Protein AF-0000000080190073 (afdb_homodimer)

pLDDT: mean 94.78, std 8.65, range [44.84, 98.94]

InterPro domains:
  IPR000489 Pterin-binding domain [PF00809] (20-252)
  IPR000489 Pterin-binding domain [PS50972] (17-262)
  IPR006390 Dihydropteroate synthase domain [TIGR01496] (19-261)
  IPR011005 Dihydropteroate synthase-like superfamily [G3DSA:3.20.20.20] (8-275)
  IPR011005 Dihydropteroate synthase-like superfamily [SSF51717] (8-265)
  IPR045031 Dihydropteroate synthase-like [PTHR20941] (15-268)

Organism: NCBI:txid355548

Sequence (742 aa):
MRTVDAAGLPIGDGHPPRIMGVLNVSEESPYDPSVYDDPDEAAAYVEEELIGQGADIVDVGLESANKDFDVLTADQELDRLETAIETIERVEGDAVFSIETRYSEVADEALSRGFDMVNDVCGFADPEMPEVCEAHDVAVAKMASPPDLERPGAVEDVDDIYDALSLNGFTDKTIVDPAFGGWSEAKTLEDDRETFDRLREFRGYGYPILVSINRKNFLREVAGRDTEGALPVSLAATSMAVERGAHVIRTHDVAETRDAALIGHEFTRQRASTDHAEELDVTTVREAQRHVDDVDGDSAAAASGVARAFEVEGLDDDDRAALADAGLAVTGTDAVVVAGTAAELRAAGRSLSDENGVLGALAATLREAGNMRTVDAAGLPIGDGHPPRIMGVLNVSEESPYDPSVYDDPDEAAAYVEEELIGQGADIVDVGLESANKDFDVLTADQELDRLETAIETIERVEGDAVFSIETRYSEVADEALSRGFDMVNDVCGFADPEMPEVCEAHDVAVAKMASPPDLERPGAVEDVDDIYDALSLNGFTDKTIVDPAFGGWSEAKTLEDDRETFDRLREFRGYGYPILVSINRKNFLREVAGRDTEGALPVSLAATSMAVERGAHVIRTHDVAETRDAALIGHEFTRQRASTDHAEELDVTTVREAQRHVDDVDGDSAAAASGVARAFEVEGLDDDDRAALADAGLAVTGTDAVVVAGTAAELRAAGRSLSDENGVLGALAATLREAGN

Radius of gyration: 27.64 Å; Cα contacts (8 Å, |Δi|>4): 1779; chains: 2; bounding box: 67×77×56 Å

Foldseek 3Di:
DAWFQQPNDTFFPPDFFAEEEEAEEEPPCPPDVRYHPALVVNLVCCQVQAVVLHHQEYEYEDDDPDPPDADDDLVRSLVSLVSVLSNQVPHPDDHQYEYEDQDLVNVLVNLVRHHREYEHQAFCLVVCNLVSCVVSVHAYEGEQHPNDSRQGLPDQALVSLLVSNCVNHDDSRYEYESRAAPSDPVHDLVSNVVCLVCVLLSCLLVHAYEYEDQQGPSQCVVVPHHSVPSRVSRLVSLLVSLLSGHRYYYYNNGNSSSVSSVNSVVPRDDWDDDPVDTDGDAAFLSSLLSNCVSVVHDSLCSQQSYKDKDWAADDDPVLQVLLVVLPWDWDDDGIIMTMHGLSSLLSSLVVCCPPDDRSNVSSVVSVPPRD/DAWFQQPNDTFFPPDFFAEEEEAEEEPPCPPDPRYHPALVVNLVCCQVQAVVLHHQEYEYEDDDPDPPDADDDLVRSQVSLVSVLSNQVPHPDDHQYEYEDQELVNVLVNLVRRHREYEHQAFCLVVCNLVSCVVSVHAYEGEQHPNDSRQGLPDQALVSLLVSNCVNHDDSRYEYESRAAPSDPPHDLVSNVVCLVCVLLSCLLVHAYEYEDQQGPSQCVVVPHHSVPSRVSRLVSLLVSLLSGHRYYYYNNGNSSSVSSVNSVVPRDDWDDDPVDTDRDAAFLSSLLSNCVSVVHDSLCSQQSYKDKDWAADDDPVLQVLLVVLPWDWDDDGIIMTMHGLSSLLSSLVVCCPPDDRSNVSSVVSVPPRD

Solvent-accessible surface area (backbone atoms only — not comparable to full-atom values): 36352 Å² total; per-residue (Å²): 114,44,68,24,55,40,80,82,44,70,38,22,88,96,44,72,64,38,32,29,18,63,38,28,40,22,81,87,41,70,85,41,90,58,29,28,71,45,38,68,60,41,18,49,43,41,44,56,58,21,45,65,32,61,21,47,27,39,35,36,31,59,54,67,89,57,78,86,53,78,82,73,49,61,69,57,43,52,67,49,42,55,51,56,44,52,14,57,74,62,39,83,69,84,57,38,36,25,41,43,43,62,41,39,69,47,50,48,54,41,49,75,58,72,36,40,30,37,35,25,52,14,17,46,38,37,79,57,29,57,57,49,35,56,75,70,68,33,20,32,37,32,18,13,14,40,88,36,82,88,39,38,22,53,52,49,52,59,70,54,27,59,56,24,50,50,40,89,51,78,60,94,28,41,26,41,21,79,40,62,68,80,54,35,90,84,39,49,52,64,38,44,47,49,38,59,69,48,44,40,35,60,48,30,77,33,39,28,27,38,46,54,59,62,46,33,65,59,50,17,57,75,62,72,39,54,68,87,67,8,58,39,32,27,22,11,48,39,9,51,41,30,52,42,56,41,26,31,42,39,32,86,54,31,47,51,42,47,30,2,33,48,49,12,55,71,65,36,81,85,64,60,70,58,99,44,35,34,46,53,83,47,82,29,26,66,30,29,27,34,43,27,51,65,33,64,26,55,57,77,53,15,24,30,23,18,35,45,30,27,44,35,46,76,67,51,71,67,52,50,48,51,44,40,73,47,67,34,45,69,37,38,70,71,40,29,38,41,21,24,28,18,46,45,33,24,50,32,10,59,74,34,58,85,45,61,69,60,58,19,56,48,15,61,55,26,54,58,45,45,112,114,44,69,25,54,40,79,83,44,66,37,21,89,95,46,72,64,40,32,29,19,60,38,28,40,23,80,86,40,72,83,42,88,57,29,28,72,46,39,68,59,41,16,50,43,42,44,55,59,21,46,66,33,62,21,46,28,42,35,36,30,57,54,67,89,57,75,85,52,77,84,74,49,60,69,57,42,52,68,50,43,56,52,55,43,52,14,59,74,63,39,80,69,84,59,39,34,26,42,44,45,62,42,40,70,47,50,49,54,41,49,75,58,72,36,40,32,37,35,24,52,13,18,45,38,35,79,56,29,58,56,47,35,56,76,68,67,33,20,30,36,32,17,12,15,41,88,36,82,86,37,39,23,50,52,51,52,58,70,54,28,60,56,24,50,50,41,89,52,78,59,94,28,41,25,41,20,80,40,63,69,79,54,34,88,82,39,49,50,66,39,42,47,50,38,61,69,49,44,39,36,60,49,30,78,33,37,28,26,38,43,54,59,62,46,33,65,60,49,17,56,75,62,72,39,53,65,87,65,7,57,38,32,27,23,10,48,39,8,52,40,29,52,42,55,39,28,30,44,38,31,86,53,32,46,50,42,46,31,3,32,50,50,12,55,71,64,36,80,86,63,59,70,57,99,44,34,34,48,55,82,46,81,27,26,66,32,28,27,34,42,28,51,66,32,64,25,55,56,77,52,16,23,31,24,16,35,44,31,28,44,37,45,77,67,53,72,66,53,50,49,52,45,39,74,47,67,34,46,70,36,38,72,73,40,27,40,41,19,23,26,19,46,45,33,25,51,32,11,60,75,34,58,85,45,61,70,62,58,19,55,49,15,60,55,26,54,58,45,42,112

Secondary structure (DSSP, 8-state):
-PPEEETTEEESTTSPPEEEEEEEE-SS-TTSTTEESSHHHHHHHIIIIIGGGT-SEEEEESS-S-TTSPPPPHHHHHHHHHHHHHHHHH--S--EEEEEES-HHHHHHHHHTT--EEEETTSS-STTHHHHHHHHT-EEEEE---S-TTSTT---SHHHHHHHTTTT---TTEEEE---S--SSS--HHHHHHHHHTGGGGGGGSS-EEE--TT-HHHHTTTT--SGGGHHHHHHHHHHHHHTTEEEEEES-HHHHHHHHHHHHHTSPP--B-SSEEE---SSHHHHHHHHHHTT--GGGGGGG-EEEEEE-S--HHHHHHHHHTT-EEEESSSEEEEEEHHHHHHHHHHTTT--HHHHHHHHHHTTTT-/-PPEEETTEEESTTSPPEEEEEEEE-SS-TTSTTEESSHHHHHHHIIIIIGGGT-SEEEEESS-S-TTSPPPPHHHHHHHHHHHHHHHHH--S--EEEEEES-HHHHHHHHHTT--EEEETTSS-STTHHHHHHHHT-EEEEE---S-TTSTT---SHHHHHHHTTTT---TTEEEE---S--SSS--HHHHHHHHHTGGGGGGGSS-EEE--TT-HHHHHHHT--SGGGHHHHHHHHHHHHHTTEEEEEES-HHHHHHHHHHHHHTSPPPPB-SSEEE---SSHHHHHHHHHHTT--GGGGGGG-EEEEEE-S--HHHHHHHHHTT-EEEESSSEEEEEEHHHHHHHHHHTTT--HHHHHHHHHHTTTT-

Structure (mmCIF, N/CA/C/O backbone):
data_AF-0000000080190073-model_v1
#
loop_
_entity.id
_entity.type
_entity.pdbx_description
1 polymer 'dihydropteroate synthase'
#
loop_
_atom_site.group_PDB
_atom_site.id
_atom_site.type_symbol
_atom_site.label_atom_id
_atom_site.label_alt_id
_atom_site.label_comp_id
_atom_site.label_asym_id
_atom_site.label_entity_id
_atom_site.label_seq_id
_atom_site.pdbx_PDB_ins_code
_atom_site.Cartn_x
_atom_site.Cartn_y
_atom_site.Cartn_z
_atom_site.occupancy
_atom_site.B_iso_or_equiv
_atom_site.auth_seq_id
_atom_site.auth_comp_id
_atom_site.auth_asym_id
_atom_site.auth_atom_id
_atom_site.pdbx_PDB_model_num
ATOM 1 N N . MET A 1 1 ? 9.906 -10.047 -15.664 1 87.75 1 MET A N 1
ATOM 2 C CA . MET A 1 1 ? 8.797 -10.898 -15.242 1 87.75 1 MET A CA 1
ATOM 3 C C . MET A 1 1 ? 8.031 -11.43 -16.453 1 87.75 1 MET A C 1
ATOM 5 O O . MET A 1 1 ? 7.742 -10.688 -17.391 1 87.75 1 MET A O 1
ATOM 9 N N . ARG A 1 2 ? 7.746 -12.672 -16.406 1 92.31 2 ARG A N 1
ATOM 10 C CA . ARG A 1 2 ? 7 -13.328 -17.484 1 92.31 2 ARG A CA 1
ATOM 11 C C . ARG A 1 2 ? 5.527 -12.93 -17.438 1 92.31 2 ARG A C 1
ATOM 13 O O . ARG A 1 2 ? 4.945 -12.781 -16.375 1 92.31 2 ARG A O 1
ATOM 20 N N . THR A 1 3 ? 4.992 -12.672 -18.625 1 96.94 3 THR A N 1
ATOM 21 C CA . THR A 1 3 ? 3.543 -12.602 -18.766 1 96.94 3 THR A CA 1
ATOM 22 C C . THR A 1 3 ? 2.967 -13.961 -19.156 1 96.94 3 THR A C 1
ATOM 24 O O . THR A 1 3 ? 3.4 -14.57 -20.125 1 96.94 3 THR A O 1
ATOM 27 N N . VAL A 1 4 ? 2.062 -14.445 -18.391 1 98.44 4 VAL A N 1
ATOM 28 C CA . VAL A 1 4 ? 1.434 -15.742 -18.625 1 98.44 4 VAL A CA 1
ATOM 29 C C . VAL A 1 4 ? 0.119 -15.555 -19.375 1 98.44 4 VAL A C 1
ATOM 31 O O . VAL A 1 4 ? -0.662 -14.656 -19.062 1 98.44 4 VAL A O 1
ATOM 34 N N . ASP A 1 5 ? -0.061 -16.391 -20.359 1 98.31 5 ASP A N 1
ATOM 35 C CA . ASP A 1 5 ? -1.319 -16.391 -21.094 1 98.31 5 ASP A CA 1
ATOM 36 C C . ASP A 1 5 ? -2.246 -17.5 -20.609 1 98.31 5 ASP A C 1
ATOM 38 O O . ASP A 1 5 ? -1.961 -18.672 -20.812 1 98.31 5 ASP A O 1
ATOM 42 N N . ALA A 1 6 ? -3.258 -17.172 -19.922 1 98.38 6 ALA A N 1
ATOM 43 C CA . ALA A 1 6 ? -4.281 -18.125 -19.5 1 98.38 6 ALA A CA 1
ATOM 44 C C . ALA A 1 6 ? -5.477 -18.094 -20.453 1 98.38 6 ALA A C 1
ATOM 46 O O . ALA A 1 6 ? -6.445 -17.375 -20.219 1 98.38 6 ALA A O 1
ATOM 47 N N . ALA A 1 7 ? -5.363 -18.938 -21.562 1 98 7 ALA A N 1
ATOM 48 C CA . ALA A 1 7 ? -6.441 -19.047 -22.531 1 98 7 ALA A CA 1
ATOM 49 C C . ALA A 1 7 ? -6.828 -17.672 -23.078 1 98 7 ALA A C 1
ATOM 51 O O . ALA A 1 7 ? -8.008 -17.328 -23.109 1 98 7 ALA A O 1
ATOM 52 N N . GLY A 1 8 ? -5.855 -16.891 -23.406 1 97.75 8 GLY A N 1
ATOM 53 C CA . GLY A 1 8 ? -6.086 -15.594 -24.016 1 97.75 8 GLY A CA 1
ATOM 54 C C . GLY A 1 8 ? -6.055 -14.461 -23.016 1 97.75 8 GLY A C 1
ATOM 55 O O . GLY A 1 8 ? -6.074 -13.281 -23.391 1 97.75 8 GLY A O 1
ATOM 56 N N . LEU A 1 9 ? -6.055 -14.695 -21.75 1 98.38 9 LEU A N 1
ATOM 57 C CA . LEU A 1 9 ? -6.008 -13.703 -20.688 1 98.38 9 LEU A CA 1
ATOM 58 C C . LEU A 1 9 ? -4.574 -13.453 -20.234 1 98.38 9 LEU A C 1
ATOM 60 O O . LEU A 1 9 ? -3.994 -14.273 -19.516 1 98.38 9 LEU A O 1
ATOM 64 N N . PRO A 1 10 ? -3.977 -12.312 -20.594 1 98.56 10 PRO A N 1
ATOM 65 C CA . PRO A 1 10 ? -2.605 -12.055 -20.156 1 98.56 10 PRO A CA 1
ATOM 66 C C . PRO A 1 10 ? -2.52 -11.734 -18.656 1 98.56 10 PRO A C 1
ATOM 68 O O . PRO A 1 10 ? -3.309 -10.938 -18.156 1 98.56 10 PRO A O 1
ATOM 71 N N . ILE A 1 11 ? -1.654 -12.406 -17.984 1 98.75 11 ILE A N 1
ATOM 72 C CA . ILE A 1 11 ? -1.436 -12.219 -16.547 1 98.75 11 ILE A CA 1
ATOM 73 C C . ILE A 1 11 ? 0.026 -11.852 -16.297 1 98.75 11 ILE A C 1
ATOM 75 O O . ILE A 1 11 ? 0.93 -12.633 -16.625 1 98.75 11 ILE A O 1
ATOM 79 N N . GLY A 1 12 ? 0.287 -10.703 -15.719 1 97.75 12 GLY A N 1
ATOM 80 C CA . GLY A 1 12 ? 1.631 -10.227 -15.445 1 97.75 12 GLY A CA 1
ATOM 81 C C . GLY A 1 12 ? 1.711 -8.719 -15.32 1 97.75 12 GLY A C 1
ATOM 82 O O . GLY A 1 12 ? 0.685 -8.031 -15.336 1 97.75 12 GLY A O 1
ATOM 83 N N . ASP A 1 13 ? 2.961 -8.211 -15.188 1 95.38 13 ASP A N 1
ATOM 84 C CA . ASP A 1 13 ? 3.156 -6.766 -15.109 1 95.38 13 ASP A CA 1
ATOM 85 C C . ASP A 1 13 ? 2.611 -6.066 -16.344 1 95.38 13 ASP A C 1
ATOM 87 O O . ASP A 1 13 ? 2.674 -6.613 -17.453 1 95.38 13 ASP A O 1
ATOM 91 N N . GLY A 1 14 ? 2.125 -4.938 -16.266 1 92.44 14 GLY A N 1
ATOM 92 C CA . GLY A 1 14 ? 1.627 -4.164 -17.391 1 92.44 14 GLY A CA 1
ATOM 93 C C . GLY A 1 14 ? 0.187 -4.484 -17.75 1 92.44 14 GLY A C 1
ATOM 94 O O . GLY A 1 14 ? -0.392 -3.861 -18.641 1 92.44 14 GLY A O 1
ATOM 95 N N . HIS A 1 15 ? -0.369 -5.48 -17.094 1 97.31 15 HIS A N 1
ATOM 96 C CA . HIS A 1 15 ? -1.774 -5.84 -17.266 1 97.31 15 HIS A CA 1
ATOM 97 C C . HIS A 1 15 ? -2.555 -5.602 -15.969 1 97.31 15 HIS A C 1
ATOM 99 O O . HIS A 1 15 ? -1.973 -5.574 -14.883 1 97.31 15 HIS A O 1
ATOM 105 N N . PRO A 1 16 ? -3.85 -5.379 -16.078 1 97.69 16 PRO A N 1
ATOM 106 C CA . PRO A 1 16 ? -4.637 -5.246 -14.859 1 97.69 16 PRO A CA 1
ATOM 107 C C . PRO A 1 16 ? -4.641 -6.523 -14.016 1 97.69 16 PRO A C 1
ATOM 109 O O . PRO A 1 16 ? -4.504 -7.621 -14.555 1 97.69 16 PRO A O 1
ATOM 112 N N . PRO A 1 17 ? -4.766 -6.34 -12.734 1 98.75 17 PRO A N 1
ATOM 113 C CA . PRO A 1 17 ? -4.938 -7.543 -11.922 1 98.75 17 PRO A CA 1
ATOM 114 C C . PRO A 1 17 ? -6.18 -8.344 -12.312 1 98.75 17 PRO A C 1
ATOM 116 O O . PRO A 1 17 ? -7.207 -7.766 -12.672 1 98.75 17 PRO A O 1
ATOM 119 N N . ARG A 1 18 ? -6.078 -9.617 -12.227 1 98.94 18 ARG A N 1
ATOM 120 C CA . ARG A 1 18 ? -7.188 -10.5 -12.578 1 98.94 18 ARG A CA 1
ATOM 121 C C . ARG A 1 18 ? -7.906 -11 -11.328 1 98.94 18 ARG A C 1
ATOM 123 O O . ARG A 1 18 ? -7.273 -11.266 -10.305 1 98.94 18 ARG A O 1
ATOM 130 N N . ILE A 1 19 ? -9.195 -11.102 -11.461 1 98.94 19 ILE A N 1
ATOM 131 C CA . ILE A 1 19 ? -10.023 -11.586 -10.359 1 98.94 19 ILE A CA 1
ATOM 132 C C . ILE A 1 19 ? -10.422 -13.039 -10.617 1 98.94 19 ILE A C 1
ATOM 134 O O . ILE A 1 19 ? -10.945 -13.367 -11.68 1 98.94 19 ILE A O 1
ATOM 138 N N . MET A 1 20 ? -10.078 -13.875 -9.656 1 98.88 20 MET A N 1
ATOM 139 C CA . MET A 1 20 ? -10.43 -15.297 -9.703 1 98.88 20 MET A CA 1
ATOM 140 C C . MET A 1 20 ? -11.547 -15.609 -8.711 1 98.88 20 MET A C 1
ATOM 142 O O . MET A 1 20 ? -11.312 -15.664 -7.504 1 98.88 20 MET A O 1
ATOM 146 N N . GLY A 1 21 ? -12.75 -15.75 -9.281 1 98.25 21 GLY A N 1
ATOM 147 C CA . GLY A 1 21 ? -13.883 -16.125 -8.453 1 98.25 21 GLY A CA 1
ATOM 148 C C . GLY A 1 21 ? -13.938 -17.609 -8.156 1 98.25 21 GLY A C 1
ATOM 149 O O . GLY A 1 21 ? -13.43 -18.422 -8.93 1 98.25 21 GLY A O 1
ATOM 150 N N . VAL A 1 22 ? -14.648 -18 -7.098 1 96.19 22 VAL A N 1
ATOM 151 C CA . VAL A 1 22 ? -14.602 -19.391 -6.625 1 96.19 22 VAL A CA 1
ATOM 152 C C . VAL A 1 22 ? -15.984 -20.016 -6.773 1 96.19 22 VAL A C 1
ATOM 154 O O . VAL A 1 22 ? -17 -19.438 -6.379 1 96.19 22 VAL A O 1
ATOM 157 N N . LEU A 1 23 ? -16 -21.141 -7.332 1 94.62 23 LEU A N 1
ATOM 158 C CA . LEU A 1 23 ? -17.172 -22.016 -7.391 1 94.62 23 LEU A CA 1
ATOM 159 C C . LEU A 1 23 ? -16.859 -23.391 -6.805 1 94.62 23 LEU A C 1
ATOM 161 O O . LEU A 1 23 ? -15.883 -24.031 -7.203 1 94.62 23 LEU A O 1
ATOM 165 N N . ASN A 1 24 ? -17.609 -23.766 -5.875 1 90.62 24 ASN A N 1
ATOM 166 C CA . ASN A 1 24 ? -17.484 -25.125 -5.355 1 90.62 24 ASN A CA 1
ATOM 167 C C . ASN A 1 24 ? -18.656 -26 -5.801 1 90.62 24 ASN A C 1
ATOM 169 O O . ASN A 1 24 ? -19.812 -25.594 -5.68 1 90.62 24 ASN A O 1
ATOM 173 N N . VAL A 1 25 ? -18.297 -27.062 -6.32 1 86.44 25 VAL A N 1
ATOM 174 C CA . VAL A 1 25 ? -19.297 -28.031 -6.758 1 86.44 25 VAL A CA 1
ATOM 175 C C . VAL A 1 25 ? -19.25 -29.25 -5.852 1 86.44 25 VAL A C 1
ATOM 177 O O . VAL A 1 25 ? -18.234 -29.953 -5.781 1 86.44 25 VAL A O 1
ATOM 180 N N . SER A 1 26 ? -20.203 -29.328 -4.984 1 78.06 26 SER A N 1
ATOM 181 C CA . SER A 1 26 ? -20.266 -30.469 -4.066 1 78.06 26 SER A CA 1
ATOM 182 C C . SER A 1 26 ? -21.703 -30.891 -3.816 1 78.06 26 SER A C 1
ATOM 184 O O . SER A 1 26 ? -22.609 -30.062 -3.805 1 78.06 26 SER A O 1
ATOM 186 N N . GLU A 1 27 ? -21.844 -32.188 -3.619 1 68.5 27 GLU A N 1
ATOM 187 C CA . GLU A 1 27 ? -23.156 -32.719 -3.266 1 68.5 27 GLU A CA 1
ATOM 188 C C . GLU A 1 27 ? -23.406 -32.625 -1.764 1 68.5 27 GLU A C 1
ATOM 190 O O . GLU A 1 27 ? -24.547 -32.656 -1.319 1 68.5 27 GLU A O 1
ATOM 195 N N . GLU A 1 28 ? -22.391 -32.5 -0.994 1 62.5 28 GLU A N 1
ATOM 196 C CA . GLU A 1 28 ? -22.469 -32.688 0.451 1 62.5 28 GLU A CA 1
ATOM 197 C C . GLU A 1 28 ? -22.703 -31.359 1.174 1 62.5 28 GLU A C 1
ATOM 199 O O . GLU A 1 28 ? -22.922 -31.344 2.387 1 62.5 28 GLU A O 1
ATOM 204 N N . SER A 1 29 ? -22.641 -30.25 0.479 1 59.28 29 SER A N 1
ATOM 205 C CA . SER A 1 29 ? -22.703 -29 1.232 1 59.28 29 SER A CA 1
ATOM 206 C C . SER A 1 29 ? -23.719 -28.031 0.62 1 59.28 29 SER A C 1
ATOM 208 O O . SER A 1 29 ? -23.359 -26.938 0.191 1 59.28 29 SER A O 1
ATOM 210 N N . PRO A 1 30 ? -25 -28.453 0.6 1 48.06 30 PRO A N 1
ATOM 211 C CA . PRO A 1 30 ? -25.953 -27.672 -0.185 1 48.06 30 PRO A CA 1
ATOM 212 C C . PRO A 1 30 ? -26.156 -26.266 0.36 1 48.06 30 PRO A C 1
ATOM 214 O O . PRO A 1 30 ? -26.625 -25.375 -0.357 1 48.06 30 PRO A O 1
ATOM 217 N N . TYR A 1 31 ? -25.781 -26.016 1.685 1 44.84 31 TYR A N 1
ATOM 218 C CA . TYR A 1 31 ? -26.219 -24.734 2.225 1 44.84 31 TYR A CA 1
ATOM 219 C C . TYR A 1 31 ? -25.062 -23.75 2.285 1 44.84 31 TYR A C 1
ATOM 221 O O . TYR A 1 31 ? -25.188 -22.641 2.83 1 44.84 31 TYR A O 1
ATOM 229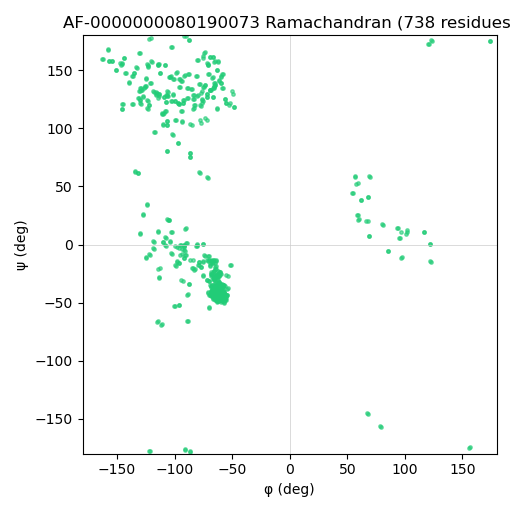 N N . ASP A 1 32 ? -23.922 -24.172 1.804 1 59.03 32 ASP A N 1
ATOM 230 C CA . ASP A 1 32 ? -22.797 -23.25 1.822 1 59.03 32 ASP A CA 1
ATOM 231 C C . ASP A 1 32 ? -22.828 -22.328 0.608 1 59.03 32 ASP A C 1
ATOM 233 O O . ASP A 1 32 ? -23.031 -22.781 -0.52 1 59.03 32 ASP A O 1
ATOM 237 N N . PRO A 1 33 ? -22.797 -21.031 0.981 1 62.47 33 PRO A N 1
ATOM 238 C CA . PRO A 1 33 ? -22.781 -20.109 -0.163 1 62.47 33 PRO A CA 1
ATOM 239 C C . PRO A 1 33 ? -21.672 -20.438 -1.157 1 62.47 33 PRO A C 1
ATOM 241 O O . PRO A 1 33 ? -20.625 -20.953 -0.768 1 62.47 33 PRO A O 1
ATOM 244 N N . SER A 1 34 ? -21.891 -20.734 -2.354 1 68.12 34 SER A N 1
ATOM 245 C CA . SER A 1 34 ? -21.016 -20.922 -3.508 1 68.12 34 SER A CA 1
ATOM 246 C C . SER A 1 34 ? -20.797 -22.406 -3.779 1 68.12 34 SER A C 1
ATOM 248 O O . SER A 1 34 ? -19.797 -22.797 -4.398 1 68.12 34 SER A O 1
ATOM 250 N N . VAL A 1 35 ? -21.641 -23.297 -2.996 1 73.25 35 VAL A N 1
ATOM 251 C CA . VAL A 1 35 ? -21.594 -24.734 -3.26 1 73.25 35 VAL A CA 1
ATOM 252 C C . VAL A 1 35 ? -22.859 -25.172 -3.982 1 73.25 35 VAL A C 1
ATOM 254 O O . VAL A 1 35 ? -23.969 -24.859 -3.541 1 73.25 35 VAL A O 1
ATOM 257 N N . TYR A 1 36 ? -22.672 -25.859 -5.094 1 79.81 36 TYR A N 1
ATOM 258 C CA . TYR A 1 36 ? -23.812 -26.266 -5.898 1 79.81 36 TYR A CA 1
ATOM 259 C C . TYR A 1 36 ? -23.672 -27.719 -6.367 1 79.81 36 TYR A C 1
ATOM 261 O O . TYR A 1 36 ? -22.562 -28.172 -6.633 1 79.81 36 TYR A O 1
ATOM 269 N N . ASP A 1 37 ? -24.797 -28.344 -6.422 1 83.31 37 ASP A N 1
ATOM 270 C CA . ASP A 1 37 ? -24.781 -29.688 -6.973 1 83.31 37 ASP A CA 1
ATOM 271 C C . ASP A 1 37 ? -25.656 -29.766 -8.227 1 83.31 37 ASP A C 1
ATOM 273 O O . ASP A 1 37 ? -25.719 -30.812 -8.875 1 83.31 37 ASP A O 1
ATOM 277 N N . ASP A 1 38 ? -26.281 -28.719 -8.539 1 89.38 38 ASP A N 1
ATOM 278 C CA . ASP A 1 38 ? -27.094 -28.594 -9.742 1 89.38 38 ASP A CA 1
ATOM 279 C C . ASP A 1 38 ? -26.406 -27.688 -10.773 1 89.38 38 ASP A C 1
ATOM 281 O O . ASP A 1 38 ? -26.141 -26.516 -10.5 1 89.38 38 ASP A O 1
ATOM 285 N N . PRO A 1 39 ? -26.172 -28.219 -11.977 1 92.69 39 PRO A N 1
ATOM 286 C CA . PRO A 1 39 ? -25.422 -27.453 -12.977 1 92.69 39 PRO A CA 1
ATOM 287 C C . PRO A 1 39 ? -26.109 -26.156 -13.367 1 92.69 39 PRO A C 1
ATOM 289 O O . PRO A 1 39 ? -25.422 -25.156 -13.633 1 92.69 39 PRO A O 1
ATOM 292 N N . ASP A 1 40 ? -27.422 -26.125 -13.359 1 93.81 40 ASP A N 1
ATOM 293 C CA . ASP A 1 40 ? -28.125 -24.906 -13.734 1 93.81 40 ASP A CA 1
ATOM 294 C C . ASP A 1 40 ? -27.938 -23.812 -12.68 1 93.81 40 ASP A C 1
ATOM 296 O O . ASP A 1 40 ? -27.719 -22.656 -13.016 1 93.81 40 ASP A O 1
ATOM 300 N N . GLU A 1 41 ? -28.047 -24.219 -11.5 1 92.69 41 GLU A N 1
ATOM 301 C CA . GLU A 1 41 ? -27.859 -23.266 -10.406 1 92.69 41 GLU A CA 1
ATOM 302 C C . GLU A 1 41 ? -26.422 -22.781 -10.344 1 92.69 41 GLU A C 1
ATOM 304 O O . GLU A 1 41 ? -26.172 -21.594 -10.102 1 92.69 41 GLU A O 1
ATOM 309 N N . ALA A 1 42 ? -25.547 -23.703 -10.5 1 93.44 42 ALA A N 1
ATOM 310 C CA . ALA A 1 42 ? -24.125 -23.344 -10.516 1 93.44 42 ALA A CA 1
ATOM 311 C C . ALA A 1 42 ? -23.812 -22.359 -11.641 1 93.44 42 ALA A C 1
ATOM 313 O O . ALA A 1 42 ? -23.125 -21.375 -11.438 1 93.44 42 ALA A O 1
ATOM 314 N N . ALA A 1 43 ? -24.375 -22.641 -12.766 1 95.62 43 ALA A N 1
ATOM 315 C CA . ALA A 1 43 ? -24.141 -21.781 -13.922 1 95.62 43 ALA A CA 1
ATOM 316 C C . ALA A 1 43 ? -24.719 -20.375 -13.688 1 95.62 43 ALA A C 1
ATOM 318 O O . ALA A 1 43 ? -24.109 -19.375 -14.055 1 95.62 43 ALA A O 1
ATOM 319 N N . ALA A 1 44 ? -25.891 -20.344 -13.117 1 95.69 44 ALA A N 1
ATOM 320 C CA . ALA A 1 44 ? -26.516 -19.062 -12.805 1 95.69 44 ALA A CA 1
ATOM 321 C C . ALA A 1 44 ? -25.656 -18.25 -11.836 1 95.69 44 ALA A C 1
ATOM 323 O O . ALA A 1 44 ? -25.469 -17.047 -12.008 1 95.69 44 ALA A O 1
ATOM 324 N N . TYR A 1 45 ? -25.141 -18.953 -10.883 1 95.06 45 TYR A N 1
ATOM 325 C CA . TYR A 1 45 ? -24.25 -18.312 -9.93 1 95.06 45 TYR A CA 1
ATOM 326 C C . TYR A 1 45 ? -23.016 -17.766 -10.625 1 95.06 45 TYR A C 1
ATOM 328 O O . TYR A 1 45 ? -22.625 -16.609 -10.391 1 95.06 45 TYR A O 1
ATOM 336 N N . VAL A 1 46 ? -22.422 -18.547 -11.453 1 96.5 46 VAL A N 1
ATOM 337 C CA . VAL A 1 46 ? -21.234 -18.141 -12.188 1 96.5 46 VAL A CA 1
ATOM 338 C C . VAL A 1 46 ? -21.531 -16.906 -13.023 1 96.5 46 VAL A C 1
ATOM 340 O O . VAL A 1 46 ? -20.781 -15.93 -13 1 96.5 46 VAL A O 1
ATOM 343 N N . GLU A 1 47 ? -22.641 -16.922 -13.719 1 97.06 47 GLU A N 1
ATOM 344 C CA . GLU A 1 47 ? -23.016 -15.828 -14.602 1 97.06 47 GLU A CA 1
ATOM 345 C C . GLU A 1 47 ? -23.266 -14.539 -13.812 1 97.06 47 GLU A C 1
ATOM 347 O O . GLU A 1 47 ? -22.766 -13.477 -14.188 1 97.06 47 GLU A O 1
ATOM 352 N N . GLU A 1 48 ? -23.984 -14.68 -12.758 1 96.44 48 GLU A N 1
ATOM 353 C CA . GLU A 1 48 ? -24.484 -13.492 -12.062 1 96.44 48 GLU A CA 1
ATOM 354 C C . GLU A 1 48 ? -23.484 -13.016 -11.008 1 96.44 48 GLU A C 1
ATOM 356 O O . GLU A 1 48 ? -23.219 -11.82 -10.898 1 96.44 48 GLU A O 1
ATOM 361 N N . GLU A 1 49 ? -22.922 -13.93 -10.25 1 96.38 49 GLU A N 1
ATOM 362 C CA . GLU A 1 49 ? -22.172 -13.57 -9.055 1 96.38 49 GLU A CA 1
ATOM 363 C C . GLU A 1 49 ? -20.672 -13.562 -9.328 1 96.38 49 GLU A C 1
ATOM 365 O O . GLU A 1 49 ? -19.891 -12.992 -8.555 1 96.38 49 GLU A O 1
ATOM 370 N N . LEU A 1 50 ? -20.234 -14.195 -10.375 1 97.81 50 LEU A N 1
ATOM 371 C CA . LEU A 1 50 ? -18.812 -14.219 -10.672 1 97.81 50 LEU A CA 1
ATOM 372 C C . LEU A 1 50 ? -18.5 -13.398 -11.93 1 97.81 50 LEU A C 1
ATOM 374 O O . LEU A 1 50 ? -18.062 -12.258 -11.836 1 97.81 50 LEU A O 1
ATOM 378 N N . ILE A 1 51 ? -18.938 -13.875 -13.094 1 98.25 51 ILE A N 1
ATOM 379 C CA . ILE A 1 51 ? -18.641 -13.18 -14.344 1 98.25 51 ILE A CA 1
ATOM 380 C C . ILE A 1 51 ? -19.328 -11.82 -14.352 1 98.25 51 ILE A C 1
ATOM 382 O O . ILE A 1 51 ? -18.688 -10.797 -14.648 1 98.25 51 ILE A O 1
ATOM 386 N N . GLY A 1 52 ? -20.578 -11.789 -14.008 1 97.88 52 GLY A N 1
ATOM 387 C CA . GLY A 1 52 ? -21.344 -10.547 -13.984 1 97.88 52 GLY A CA 1
ATOM 388 C C . GLY A 1 52 ? -20.766 -9.516 -13.023 1 97.88 52 GLY A C 1
ATOM 389 O O . GLY A 1 52 ? -21 -8.32 -13.188 1 97.88 52 GLY A O 1
ATOM 390 N N . GLN A 1 53 ? -20.031 -10.008 -12.062 1 97.69 53 GLN A N 1
ATOM 391 C CA . GLN A 1 53 ? -19.469 -9.117 -11.055 1 97.69 53 GLN A CA 1
ATOM 392 C C . GLN A 1 53 ? -18.016 -8.797 -11.367 1 97.69 53 GLN A C 1
ATOM 394 O O . GLN A 1 53 ? -17.375 -8.023 -10.648 1 97.69 53 GLN A O 1
ATOM 399 N N . GLY A 1 54 ? -17.453 -9.352 -12.43 1 98 54 GLY A N 1
ATOM 400 C CA . GLY A 1 54 ? -16.172 -8.883 -12.906 1 98 54 GLY A CA 1
ATOM 401 C C . GLY A 1 54 ? -15.086 -9.945 -12.82 1 98 54 GLY A C 1
ATOM 402 O O . GLY A 1 54 ? -13.898 -9.641 -13.008 1 98 54 GLY A O 1
ATOM 403 N N . ALA A 1 55 ? -15.43 -11.203 -12.547 1 98.56 55 ALA A N 1
ATOM 404 C CA . ALA A 1 55 ? -14.422 -12.258 -12.5 1 98.56 55 ALA A CA 1
ATOM 405 C C . ALA A 1 55 ? -13.867 -12.547 -13.891 1 98.56 55 ALA A C 1
ATOM 407 O O . ALA A 1 55 ? -14.625 -12.633 -14.859 1 98.56 55 ALA A O 1
ATOM 408 N N . ASP A 1 56 ? -12.539 -12.625 -13.984 1 98.81 56 ASP A N 1
ATOM 409 C CA . ASP A 1 56 ? -11.859 -13.023 -15.219 1 98.81 56 ASP A CA 1
ATOM 410 C C . ASP A 1 56 ? -11.711 -14.539 -15.297 1 98.81 56 ASP A C 1
ATOM 412 O O . ASP A 1 56 ? -11.688 -15.109 -16.391 1 98.81 56 ASP A O 1
ATOM 416 N N . ILE A 1 57 ? -11.523 -15.125 -14.156 1 98.88 57 ILE A N 1
ATOM 417 C CA . ILE A 1 57 ? -11.289 -16.562 -14 1 98.88 57 ILE A CA 1
ATOM 418 C C . ILE A 1 57 ? -12.305 -17.141 -13.023 1 98.88 57 ILE A C 1
ATOM 420 O O . ILE A 1 57 ? -12.633 -16.516 -12.016 1 98.88 57 ILE A O 1
ATOM 424 N N . VAL A 1 58 ? -12.852 -18.25 -13.32 1 98.31 58 VAL A N 1
ATOM 425 C CA . VAL A 1 58 ? -13.688 -19.016 -12.398 1 98.31 58 VAL A CA 1
ATOM 426 C C . VAL A 1 58 ? -12.953 -20.281 -11.969 1 98.31 58 VAL A C 1
ATOM 428 O O . VAL A 1 58 ? -12.695 -21.172 -12.781 1 98.31 58 VAL A O 1
ATOM 431 N N . ASP A 1 59 ? -12.617 -20.344 -10.75 1 97.88 59 ASP A N 1
ATOM 432 C CA . ASP A 1 59 ? -11.93 -21.5 -10.18 1 97.88 59 ASP A CA 1
ATOM 433 C C . ASP A 1 59 ? -12.922 -22.484 -9.586 1 97.88 59 ASP A C 1
ATOM 435 O O . ASP A 1 59 ? -13.656 -22.156 -8.648 1 97.88 59 ASP A O 1
ATOM 439 N N . VAL A 1 60 ? -12.883 -23.656 -10.078 1 96.44 60 VAL A N 1
ATOM 440 C CA . VAL A 1 60 ? -13.875 -24.672 -9.695 1 96.44 60 VAL A CA 1
ATOM 441 C C . VAL A 1 60 ? -13.219 -25.719 -8.805 1 96.44 60 VAL A C 1
ATOM 443 O O . VAL A 1 60 ? -12.297 -26.422 -9.234 1 96.44 60 VAL A O 1
ATOM 446 N N . GLY A 1 61 ? -13.656 -25.75 -7.641 1 93.56 61 GLY A N 1
ATOM 447 C CA . GLY A 1 61 ? -13.266 -26.797 -6.715 1 93.56 61 GLY A CA 1
ATOM 448 C C . GLY A 1 61 ? -14.273 -27.938 -6.656 1 93.56 61 GLY A C 1
ATOM 449 O O . GLY A 1 61 ? -15.484 -27.703 -6.707 1 93.56 61 GLY A O 1
ATOM 450 N N . LEU A 1 62 ? -13.789 -29.141 -6.527 1 89 62 LEU A N 1
ATOM 451 C CA . LEU A 1 62 ? -14.664 -30.312 -6.52 1 89 62 LEU A CA 1
ATOM 452 C C . LEU A 1 62 ? -14.852 -30.844 -5.102 1 89 62 LEU A C 1
ATOM 454 O O . LEU A 1 62 ? -15.547 -31.844 -4.895 1 89 62 LEU A O 1
ATOM 458 N N . GLU A 1 63 ? -14.039 -30.203 -4.254 1 76.88 63 GLU A N 1
ATOM 459 C CA . GLU A 1 63 ? -14.125 -30.594 -2.85 1 76.88 63 GLU A CA 1
ATOM 460 C C . GLU A 1 63 ? -14.891 -29.547 -2.033 1 76.88 63 GLU A C 1
ATOM 462 O O . GLU A 1 63 ? -14.938 -28.375 -2.408 1 76.88 63 GLU A O 1
ATOM 467 N N . SER A 1 64 ? -15.633 -30.094 -1.071 1 59.12 64 SER A N 1
ATOM 468 C CA . SER A 1 64 ? -16.312 -29.141 -0.197 1 59.12 64 SER A CA 1
ATOM 469 C C . SER A 1 64 ? -15.312 -28.328 0.615 1 59.12 64 SER A C 1
ATOM 471 O O . SER A 1 64 ? -14.164 -28.734 0.796 1 59.12 64 SER A O 1
ATOM 473 N N . ALA A 1 65 ? -15.516 -26.953 0.771 1 51.72 65 ALA A N 1
ATOM 474 C CA . ALA A 1 65 ? -14.688 -26 1.516 1 51.72 65 ALA A CA 1
ATOM 475 C C . ALA A 1 65 ? -14.422 -26.5 2.934 1 51.72 65 ALA A C 1
ATOM 477 O O . ALA A 1 65 ? -13.57 -25.969 3.641 1 51.72 65 ALA A O 1
ATOM 478 N N . ASN A 1 66 ? -15.195 -27.484 3.494 1 50.53 66 ASN A N 1
ATOM 479 C CA . ASN A 1 66 ? -15.07 -27.906 4.887 1 50.53 66 ASN A CA 1
ATOM 480 C C . ASN A 1 66 ? -13.867 -28.812 5.086 1 50.53 66 ASN A C 1
ATOM 482 O O . ASN A 1 66 ? -13.844 -29.938 4.582 1 50.53 66 ASN A O 1
ATOM 486 N N . LYS A 1 67 ? -12.906 -28.297 5.684 1 53.75 67 LYS A N 1
ATOM 487 C CA . LYS A 1 67 ? -11.609 -28.906 5.969 1 53.75 67 LYS A CA 1
ATOM 488 C C . LYS A 1 67 ? -11.781 -30.219 6.719 1 53.75 67 LYS A C 1
ATOM 490 O O . LYS A 1 67 ? -10.82 -30.969 6.871 1 53.75 67 LYS A O 1
ATOM 495 N N . ASP A 1 68 ? -12.852 -30.25 7.375 1 48.53 68 ASP A N 1
ATOM 496 C CA . ASP A 1 68 ? -12.992 -31.422 8.234 1 48.53 68 ASP A CA 1
ATOM 497 C C . ASP A 1 68 ? -13.227 -32.688 7.406 1 48.53 68 ASP A C 1
ATOM 499 O O . ASP A 1 68 ? -13.211 -33.781 7.941 1 48.53 68 ASP A O 1
ATOM 503 N N . PHE A 1 69 ? -13.453 -32.406 6.152 1 52.78 69 PHE A N 1
ATOM 504 C CA . PHE A 1 69 ? -13.766 -33.625 5.391 1 52.78 69 PHE A CA 1
ATOM 505 C C . PHE A 1 69 ? -12.5 -34.219 4.785 1 52.78 69 PHE A C 1
ATOM 507 O O . PHE A 1 69 ? -11.539 -33.5 4.516 1 52.78 69 PHE A O 1
ATOM 514 N N . ASP A 1 70 ? -12.422 -35.531 4.703 1 63.19 70 ASP A N 1
ATOM 515 C CA . ASP A 1 70 ? -11.359 -36.375 4.133 1 63.19 70 ASP A CA 1
ATOM 516 C C . ASP A 1 70 ? -10.977 -35.875 2.734 1 63.19 70 ASP A C 1
ATOM 518 O O . ASP A 1 70 ? -11.836 -35.406 1.981 1 63.19 70 ASP A O 1
ATOM 522 N N . VAL A 1 71 ? -9.742 -35.688 2.479 1 78.62 71 VAL A N 1
ATOM 523 C CA . VAL A 1 71 ? -9.188 -35.406 1.16 1 78.62 71 VAL A CA 1
ATOM 524 C C . VAL A 1 71 ? -9.75 -36.406 0.138 1 78.62 71 VAL A C 1
ATOM 526 O O . VAL A 1 71 ? -9.703 -37.625 0.35 1 78.62 71 VAL A O 1
ATOM 529 N N . LEU A 1 72 ? -10.469 -35.875 -0.873 1 87.25 72 LEU A N 1
ATOM 530 C CA . LEU A 1 72 ? -10.984 -36.719 -1.931 1 87.25 72 LEU A CA 1
ATOM 531 C C . LEU A 1 72 ? -9.844 -37.406 -2.68 1 87.25 72 LEU A C 1
ATOM 533 O O . LEU A 1 72 ? -8.797 -36.812 -2.924 1 87.25 72 LEU A O 1
ATOM 537 N N . THR A 1 73 ? -10.102 -38.656 -3.012 1 91.94 73 THR A N 1
ATOM 538 C CA . THR A 1 73 ? -9.18 -39.344 -3.924 1 91.94 73 THR A CA 1
ATOM 539 C C . THR A 1 73 ? -9.367 -38.812 -5.352 1 91.94 73 THR A C 1
ATOM 541 O O . THR A 1 73 ? -10.336 -38.125 -5.645 1 91.94 73 THR A O 1
ATOM 544 N N . ALA A 1 74 ? -8.422 -39.125 -6.199 1 94.81 74 ALA A N 1
ATOM 545 C CA . ALA A 1 74 ? -8.523 -38.75 -7.609 1 94.81 74 ALA A CA 1
ATOM 546 C C . ALA A 1 74 ? -9.812 -39.281 -8.227 1 94.81 74 ALA A C 1
ATOM 548 O O . ALA A 1 74 ? -10.516 -38.562 -8.93 1 94.81 74 ALA A O 1
ATOM 549 N N . ASP A 1 75 ? -10.102 -40.562 -7.871 1 94.88 75 ASP A N 1
ATOM 550 C CA . ASP A 1 75 ? -11.305 -41.188 -8.406 1 94.88 75 ASP A CA 1
ATOM 551 C C . ASP A 1 75 ? -12.562 -40.438 -7.953 1 94.88 75 ASP A C 1
ATOM 553 O O . ASP A 1 75 ? -13.492 -40.25 -8.734 1 94.88 75 ASP A O 1
ATOM 557 N N . GLN A 1 76 ? -12.617 -40.094 -6.766 1 91.12 76 GLN A N 1
ATOM 558 C CA . GLN A 1 76 ? -13.758 -39.344 -6.223 1 91.12 76 GLN A CA 1
ATOM 559 C C . GLN A 1 76 ? -13.914 -38 -6.895 1 91.12 76 GLN A C 1
ATOM 561 O O . GLN A 1 76 ? -15.031 -37.562 -7.172 1 91.12 76 GLN A O 1
ATOM 566 N N . GLU A 1 77 ? -12.812 -37.281 -7.141 1 93.5 77 GLU A N 1
ATOM 567 C CA . GLU A 1 77 ? -12.867 -36 -7.855 1 93.5 77 GLU A CA 1
ATOM 568 C C . GLU A 1 77 ? -13.367 -36.188 -9.281 1 93.5 77 GLU A C 1
ATOM 570 O O . GLU A 1 77 ? -14.188 -35.406 -9.773 1 93.5 77 GLU A O 1
ATOM 575 N N . LEU A 1 78 ? -12.883 -37.25 -9.891 1 94.81 78 LEU A N 1
ATOM 576 C CA . LEU A 1 78 ? -13.297 -37.531 -11.266 1 94.81 78 LEU A CA 1
ATOM 577 C C . LEU A 1 78 ? -14.797 -37.781 -11.344 1 94.81 78 LEU A C 1
ATOM 579 O O . LEU A 1 78 ? -15.445 -37.375 -12.305 1 94.81 78 LEU A O 1
ATOM 583 N N . ASP A 1 79 ? -15.344 -38.375 -10.297 1 89.75 79 ASP A N 1
ATOM 584 C CA . ASP A 1 79 ? -16.781 -38.625 -10.242 1 89.75 79 ASP A CA 1
ATOM 585 C C . ASP A 1 79 ? -17.578 -37.344 -10.203 1 89.75 79 ASP A C 1
ATOM 587 O O . ASP A 1 79 ? -18.672 -37.25 -10.742 1 89.75 79 ASP A O 1
ATOM 591 N N . ARG A 1 80 ? -16.984 -36.375 -9.641 1 88.81 80 ARG A N 1
ATOM 592 C CA . ARG A 1 80 ? -17.672 -35.094 -9.453 1 88.81 80 ARG A CA 1
ATOM 593 C C . ARG A 1 80 ? -17.422 -34.156 -10.633 1 88.81 80 ARG A C 1
ATOM 595 O O . ARG A 1 80 ? -18.078 -33.125 -10.766 1 88.81 80 ARG A O 1
ATOM 602 N N . LEU A 1 81 ? -16.516 -34.5 -11.453 1 94.25 81 LEU A N 1
ATOM 603 C CA . LEU A 1 81 ? -16.078 -33.656 -12.555 1 94.25 81 LEU A CA 1
ATOM 604 C C . LEU A 1 81 ? -17.203 -33.438 -13.547 1 94.25 81 LEU A C 1
ATOM 606 O O . LEU A 1 81 ? -17.297 -32.375 -14.172 1 94.25 81 LEU A O 1
ATOM 610 N N . GLU A 1 82 ? -18.125 -34.375 -13.633 1 92.25 82 GLU A N 1
ATOM 611 C CA . GLU A 1 82 ? -19.203 -34.281 -14.617 1 92.25 82 GLU A CA 1
ATOM 612 C C . GLU A 1 82 ? -20.094 -33.062 -14.352 1 92.25 82 GLU A C 1
ATOM 614 O O . GLU A 1 82 ? -20.453 -32.344 -15.273 1 92.25 82 GLU A O 1
ATOM 619 N N . THR A 1 83 ? -20.438 -32.906 -13.133 1 91.88 83 THR A N 1
ATOM 620 C CA . THR A 1 83 ? -21.266 -31.766 -12.773 1 91.88 83 THR A CA 1
ATOM 621 C C . THR A 1 83 ? -20.562 -30.453 -13.133 1 91.88 83 THR A C 1
ATOM 623 O O . THR A 1 83 ? -21.203 -29.516 -13.633 1 91.88 83 THR A O 1
ATOM 626 N N . ALA A 1 84 ? -19.328 -30.359 -12.867 1 94.25 84 ALA A N 1
ATOM 627 C CA . ALA A 1 84 ? -18.562 -29.156 -13.195 1 94.25 84 ALA A CA 1
ATOM 628 C C . ALA A 1 84 ? -18.531 -28.922 -14.703 1 94.25 84 ALA A C 1
ATOM 630 O O . ALA A 1 84 ? -18.703 -27.781 -15.156 1 94.25 84 ALA A O 1
ATOM 631 N N . ILE A 1 85 ? -18.328 -29.969 -15.461 1 96.12 85 ILE A N 1
ATOM 632 C CA . ILE A 1 85 ? -18.281 -29.875 -16.922 1 96.12 85 ILE A CA 1
ATOM 633 C C . ILE A 1 85 ? -19.625 -29.406 -17.453 1 96.12 85 ILE A C 1
ATOM 635 O O . ILE A 1 85 ? -19.688 -28.516 -18.297 1 96.12 85 ILE A O 1
ATOM 639 N N . GLU A 1 86 ? -20.656 -29.938 -16.922 1 95.38 86 GLU A N 1
ATOM 640 C CA . GLU A 1 86 ? -22 -29.531 -17.328 1 95.38 86 GLU A CA 1
ATOM 641 C C . GLU A 1 86 ? -22.25 -28.062 -17 1 95.38 86 GLU A C 1
ATOM 643 O O . GLU A 1 86 ? -22.891 -27.344 -17.766 1 95.38 86 GLU A O 1
ATOM 648 N N . THR A 1 87 ? -21.797 -27.672 -15.867 1 94.12 87 THR A N 1
ATOM 649 C CA . THR A 1 87 ? -21.922 -26.281 -15.461 1 94.12 87 THR A CA 1
ATOM 650 C C . THR A 1 87 ? -21.25 -25.359 -16.484 1 94.12 87 THR A C 1
ATOM 652 O O . THR A 1 87 ? -21.859 -24.391 -16.938 1 94.12 87 THR A O 1
ATOM 655 N N . ILE A 1 88 ? -20.062 -25.641 -16.875 1 95.69 88 ILE A N 1
ATOM 656 C CA . ILE A 1 88 ? -19.281 -24.828 -17.812 1 95.69 88 ILE A CA 1
ATOM 657 C C . ILE A 1 88 ? -20.016 -24.719 -19.141 1 95.69 88 ILE A C 1
ATOM 659 O O . ILE A 1 88 ? -20.094 -23.641 -19.734 1 95.69 88 ILE A O 1
ATOM 663 N N . GLU A 1 89 ? -20.594 -25.797 -19.562 1 95.69 89 GLU A N 1
ATOM 664 C CA . GLU A 1 89 ? -21.297 -25.844 -20.844 1 95.69 89 GLU A CA 1
ATOM 665 C C . GLU A 1 89 ? -22.516 -24.922 -20.828 1 95.69 89 GLU A C 1
ATOM 667 O O . GLU A 1 89 ? -23 -24.5 -21.875 1 95.69 89 GLU A O 1
ATOM 672 N N . ARG A 1 90 ? -22.969 -24.609 -19.641 1 95.88 90 ARG A N 1
ATOM 673 C CA . ARG A 1 90 ? -24.203 -23.859 -19.5 1 95.88 90 ARG A CA 1
ATOM 674 C C . ARG A 1 90 ? -23.922 -22.375 -19.281 1 95.88 90 ARG A C 1
ATOM 676 O O . ARG A 1 90 ? -24.828 -21.547 -19.344 1 95.88 90 ARG A O 1
ATOM 683 N N . VAL A 1 91 ? -22.734 -22.062 -18.969 1 96.5 91 VAL A N 1
ATOM 684 C CA . VAL A 1 91 ? -22.359 -20.672 -18.766 1 96.5 91 VAL A CA 1
ATOM 685 C C . VAL A 1 91 ? -22.203 -19.969 -20.109 1 96.5 91 VAL A C 1
ATOM 687 O O . VAL A 1 91 ? -21.531 -20.484 -21.016 1 96.5 91 VAL A O 1
ATOM 690 N N . GLU A 1 92 ? -22.781 -18.844 -20.312 1 94.94 92 GLU A N 1
ATOM 691 C CA . GLU A 1 92 ? -22.719 -18.094 -21.562 1 94.94 92 GLU A CA 1
ATOM 692 C C . GLU A 1 92 ? -21.578 -17.078 -21.547 1 94.94 92 GLU A C 1
ATOM 694 O O . GLU A 1 92 ? -21.031 -16.734 -22.594 1 94.94 92 GLU A O 1
ATOM 699 N N . GLY A 1 93 ? -21.328 -16.625 -20.422 1 92 93 GLY A N 1
ATOM 700 C CA . GLY A 1 93 ? -20.312 -15.586 -20.297 1 92 93 GLY A CA 1
ATOM 701 C C . GLY A 1 93 ? -18.922 -16.078 -20.625 1 92 93 GLY A C 1
ATOM 702 O O . GLY A 1 93 ? -18.688 -17.281 -20.672 1 92 93 GLY A O 1
ATOM 703 N N . ASP A 1 94 ? -18.047 -15.117 -20.906 1 92.94 94 ASP A N 1
ATOM 704 C CA . ASP A 1 94 ? -16.656 -15.422 -21.234 1 92.94 94 ASP A CA 1
ATOM 705 C C . ASP A 1 94 ? -15.773 -15.359 -19.984 1 92.94 94 ASP A C 1
ATOM 707 O O . ASP A 1 94 ? -15.695 -14.32 -19.328 1 92.94 94 ASP A O 1
ATOM 711 N N . ALA A 1 95 ? -15.242 -16.469 -19.609 1 96.75 95 ALA A N 1
ATOM 712 C CA . ALA A 1 95 ? -14.297 -16.562 -18.5 1 96.75 95 ALA A CA 1
ATOM 713 C C . ALA A 1 95 ? -13.32 -17.719 -18.703 1 96.75 95 ALA A C 1
ATOM 715 O O . ALA A 1 95 ? -13.617 -18.656 -19.453 1 96.75 95 ALA A O 1
ATOM 716 N N . VAL A 1 96 ? -12.156 -17.531 -18.172 1 98.69 96 VAL A N 1
ATOM 717 C CA . VAL A 1 96 ? -11.219 -18.641 -18.094 1 98.69 96 VAL A CA 1
ATOM 718 C C . VAL A 1 96 ? -11.641 -19.594 -16.984 1 98.69 96 VAL A C 1
ATOM 720 O O . VAL A 1 96 ? -11.828 -19.188 -15.836 1 98.69 96 VAL A O 1
ATOM 723 N N . PHE A 1 97 ? -11.859 -20.844 -17.25 1 98.69 97 PHE A N 1
ATOM 724 C CA . PHE A 1 97 ? -12.273 -21.812 -16.234 1 98.69 97 PHE A CA 1
ATOM 725 C C . PHE A 1 97 ? -11.07 -22.594 -15.719 1 98.69 97 PHE A C 1
ATOM 727 O O . PHE A 1 97 ? -10.359 -23.234 -16.484 1 98.69 97 PHE A O 1
ATOM 734 N N . SER A 1 98 ? -10.844 -22.516 -14.438 1 98.81 98 SER A N 1
ATOM 735 C CA . SER A 1 98 ? -9.75 -23.172 -13.734 1 98.81 98 SER A CA 1
ATOM 736 C C . SER A 1 98 ? -10.242 -24.359 -12.906 1 98.81 98 SER A C 1
ATOM 738 O O . SER A 1 98 ? -11.242 -24.25 -12.195 1 98.81 98 SER A O 1
ATOM 740 N N . ILE A 1 99 ? -9.578 -25.484 -13.023 1 98.5 99 ILE A N 1
ATOM 741 C CA . ILE A 1 99 ? -9.898 -26.641 -12.188 1 98.5 99 ILE A CA 1
ATOM 742 C C . ILE A 1 99 ? -8.961 -26.672 -10.984 1 98.5 99 ILE A C 1
ATOM 744 O O . ILE A 1 99 ? -7.742 -26.688 -11.133 1 98.5 99 ILE A O 1
ATOM 748 N N . GLU A 1 100 ? -9.508 -26.625 -9.836 1 97.44 100 GLU A N 1
ATOM 749 C CA . GLU A 1 100 ? -8.734 -26.797 -8.617 1 97.44 100 GLU A CA 1
ATOM 750 C C . GLU A 1 100 ? -8.547 -28.281 -8.289 1 97.44 100 GLU A C 1
ATOM 752 O O . GLU A 1 100 ? -9.523 -28.984 -8.047 1 97.44 100 GLU A O 1
ATOM 757 N N . THR A 1 101 ? -7.375 -28.781 -8.273 1 97.31 101 THR A N 1
ATOM 758 C CA . THR A 1 101 ? -7.098 -30.188 -7.977 1 97.31 101 THR A CA 1
ATOM 759 C C . THR A 1 101 ? -5.629 -30.375 -7.617 1 97.31 101 THR A C 1
ATOM 761 O O . THR A 1 101 ? -4.801 -29.5 -7.855 1 97.31 101 THR A O 1
ATOM 764 N N . ARG A 1 102 ? -5.367 -31.469 -6.949 1 97.44 102 ARG A N 1
ATOM 765 C CA . ARG A 1 102 ? -3.996 -31.812 -6.598 1 97.44 102 ARG A CA 1
ATOM 766 C C . ARG A 1 102 ? -3.502 -33 -7.438 1 97.44 102 ARG A C 1
ATOM 768 O O . ARG A 1 102 ? -2.34 -33.375 -7.332 1 97.44 102 ARG A O 1
ATOM 775 N N . TYR A 1 103 ? -4.398 -33.531 -8.344 1 97.81 103 TYR A N 1
ATOM 776 C CA . TYR A 1 103 ? -4.109 -34.75 -9.086 1 97.81 103 TYR A CA 1
ATOM 777 C C . TYR A 1 103 ? -3.955 -34.469 -10.57 1 97.81 103 TYR A C 1
ATOM 779 O O . TYR A 1 103 ? -4.863 -33.938 -11.203 1 97.81 103 TYR A O 1
ATOM 787 N N . SER A 1 104 ? -2.82 -34.969 -11.156 1 98.56 104 SER A N 1
ATOM 788 C CA . SER A 1 104 ? -2.557 -34.75 -12.578 1 98.56 104 SER A CA 1
ATOM 789 C C . SER A 1 104 ? -3.607 -35.438 -13.445 1 98.56 104 SER A C 1
ATOM 791 O O . SER A 1 104 ? -3.99 -34.906 -14.492 1 98.56 104 SER A O 1
ATOM 793 N N . GLU A 1 105 ? -4.094 -36.594 -13.023 1 98.25 105 GLU A N 1
ATOM 794 C CA . GLU A 1 105 ? -5.09 -37.312 -13.805 1 98.25 105 GLU A CA 1
ATOM 795 C C . GLU A 1 105 ? -6.406 -36.562 -13.867 1 98.25 105 GLU A C 1
ATOM 797 O O . GLU A 1 105 ? -7.078 -36.562 -14.906 1 98.25 105 GLU A O 1
ATOM 802 N N . VAL A 1 106 ? -6.812 -35.906 -12.781 1 98.12 106 VAL A N 1
ATOM 803 C CA . VAL A 1 106 ? -8.023 -35.094 -12.75 1 98.12 106 VAL A CA 1
ATOM 804 C C . VAL A 1 106 ? -7.832 -33.875 -13.633 1 98.12 106 VAL A C 1
ATOM 806 O O . VAL A 1 106 ? -8.727 -33.5 -14.406 1 98.12 106 VAL A O 1
ATOM 809 N N . ALA A 1 107 ? -6.684 -33.219 -13.547 1 98.81 107 ALA A N 1
ATOM 810 C CA . ALA A 1 107 ? -6.375 -32.062 -14.391 1 98.81 107 ALA A CA 1
ATOM 811 C C . ALA A 1 107 ? -6.441 -32.438 -15.867 1 98.81 107 ALA A C 1
ATOM 813 O O . ALA A 1 107 ? -7.047 -31.703 -16.672 1 98.81 107 ALA A O 1
ATOM 814 N N . ASP A 1 108 ? -5.824 -33.562 -16.203 1 98.81 108 ASP A N 1
ATOM 815 C CA . ASP A 1 108 ? -5.789 -34.031 -17.594 1 98.81 108 ASP A CA 1
ATOM 816 C C . ASP A 1 108 ? -7.199 -34.188 -18.141 1 98.81 108 ASP A C 1
ATOM 818 O O . ASP A 1 108 ? -7.508 -33.688 -19.234 1 98.81 108 ASP A O 1
ATOM 822 N N . GLU A 1 109 ? -7.992 -34.875 -17.391 1 98.62 109 GLU A N 1
ATOM 823 C CA . GLU A 1 109 ? -9.375 -35.125 -17.812 1 98.62 109 GLU A CA 1
ATOM 824 C C . GLU A 1 109 ? -10.148 -33.812 -17.922 1 98.62 109 GLU A C 1
ATOM 826 O O . GLU A 1 109 ? -10.859 -33.594 -18.906 1 98.62 109 GLU A O 1
ATOM 831 N N . ALA A 1 110 ? -10.047 -32.906 -16.953 1 98.56 110 ALA A N 1
ATOM 832 C CA . ALA A 1 110 ? -10.75 -31.641 -16.938 1 98.56 110 ALA A CA 1
ATOM 833 C C . ALA A 1 110 ? -10.359 -30.781 -18.141 1 98.56 110 ALA A C 1
ATOM 835 O O . ALA A 1 110 ? -11.219 -30.219 -18.828 1 98.56 110 ALA A O 1
ATOM 836 N N . LEU A 1 111 ? -9.055 -30.703 -18.438 1 98.75 111 LEU A N 1
ATOM 837 C CA . LEU A 1 111 ? -8.539 -29.891 -19.547 1 98.75 111 LEU A CA 1
ATOM 838 C C . LEU A 1 111 ? -9.039 -30.422 -20.875 1 98.75 111 LEU A C 1
ATOM 840 O O . LEU A 1 111 ? -9.281 -29.641 -21.812 1 98.75 111 LEU A O 1
ATOM 844 N N . SER A 1 112 ? -9.188 -31.719 -20.938 1 98.38 112 SER A N 1
ATOM 845 C CA . SER A 1 112 ? -9.664 -32.344 -22.172 1 98.38 112 SER A CA 1
ATOM 846 C C . SER A 1 112 ? -11.156 -32.094 -22.375 1 98.38 112 SER A C 1
ATOM 848 O O . SER A 1 112 ? -11.688 -32.312 -23.469 1 98.38 112 SER A O 1
ATOM 850 N N . ARG A 1 113 ? -11.789 -31.547 -21.328 1 97.44 113 ARG A N 1
ATOM 851 C CA . ARG A 1 113 ? -13.25 -31.453 -21.406 1 97.44 113 ARG A CA 1
ATOM 852 C C . ARG A 1 113 ? -13.711 -30.031 -21.125 1 97.44 113 ARG A C 1
ATOM 854 O O . ARG A 1 113 ? -14.789 -29.812 -20.578 1 97.44 113 ARG A O 1
ATOM 861 N N . GLY A 1 114 ? -12.891 -29.047 -21.359 1 95.88 114 GLY A N 1
ATOM 862 C CA . GLY A 1 114 ? -13.43 -27.703 -21.422 1 95.88 114 GLY A CA 1
ATOM 863 C C . GLY A 1 114 ? -12.781 -26.75 -20.422 1 95.88 114 GLY A C 1
ATOM 864 O O . GLY A 1 114 ? -12.945 -25.531 -20.531 1 95.88 114 GLY A O 1
ATOM 865 N N . PHE A 1 115 ? -12.062 -27.203 -19.422 1 98.38 115 PHE A N 1
ATOM 866 C CA . PHE A 1 115 ? -11.32 -26.312 -18.531 1 98.38 115 PHE A CA 1
ATOM 867 C C . PHE A 1 115 ? -10.125 -25.703 -19.25 1 98.38 115 PHE A C 1
ATOM 869 O O . PHE A 1 115 ? -9.586 -26.297 -20.188 1 98.38 115 PHE A O 1
ATOM 876 N N . ASP A 1 116 ? -9.672 -24.5 -18.781 1 98.56 116 ASP A N 1
ATOM 877 C CA . ASP A 1 116 ? -8.688 -23.703 -19.5 1 98.56 116 ASP A CA 1
ATOM 878 C C . ASP A 1 116 ? -7.371 -23.625 -18.734 1 98.56 116 ASP A C 1
ATOM 880 O O . ASP A 1 116 ? -6.34 -23.266 -19.297 1 98.56 116 ASP A O 1
ATOM 884 N N . MET A 1 117 ? -7.402 -23.891 -17.438 1 98.62 117 MET A N 1
ATOM 885 C CA . MET A 1 117 ? -6.203 -23.797 -16.609 1 98.62 117 MET A CA 1
ATOM 886 C C . MET A 1 117 ? -6.344 -24.641 -15.352 1 98.62 117 MET A C 1
ATOM 888 O O . MET A 1 117 ? -7.402 -25.219 -15.102 1 98.62 117 MET A O 1
ATOM 892 N N . VAL A 1 118 ? -5.242 -24.828 -14.633 1 98.88 118 VAL A N 1
ATOM 893 C CA . VAL A 1 118 ? -5.207 -25.656 -13.438 1 98.88 118 VAL A CA 1
ATOM 894 C C . VAL A 1 118 ? -4.812 -24.812 -12.227 1 98.88 118 VAL A C 1
ATOM 896 O O . VAL A 1 118 ? -3.926 -23.953 -12.32 1 98.88 118 VAL A O 1
ATOM 899 N N . ASN A 1 119 ? -5.527 -24.922 -11.164 1 98.75 119 ASN A N 1
ATOM 900 C CA . ASN A 1 119 ? -5.094 -24.469 -9.852 1 98.75 119 ASN A CA 1
ATOM 901 C C . ASN A 1 119 ? -4.621 -25.641 -8.984 1 98.75 119 ASN A C 1
ATOM 903 O O . ASN A 1 119 ? -5.434 -26.312 -8.344 1 98.75 119 ASN A O 1
ATOM 907 N N . ASP A 1 120 ? -3.32 -25.859 -8.992 1 98.62 120 ASP A N 1
ATOM 908 C CA . ASP A 1 120 ? -2.725 -27 -8.281 1 98.62 120 ASP A CA 1
ATOM 909 C C . ASP A 1 120 ? -2.443 -26.641 -6.824 1 98.62 120 ASP A C 1
ATOM 911 O O . ASP A 1 120 ? -1.395 -26.078 -6.504 1 98.62 120 ASP A O 1
ATOM 915 N N . VAL A 1 121 ? -3.242 -27.094 -5.91 1 96.19 121 VAL A N 1
ATOM 916 C CA . VAL A 1 121 ? -3.207 -26.656 -4.516 1 96.19 121 VAL A CA 1
ATOM 917 C C . VAL A 1 121 ? -2.088 -27.391 -3.779 1 96.19 121 VAL A C 1
ATOM 919 O O . VAL A 1 121 ? -1.813 -27.109 -2.611 1 96.19 121 VAL A O 1
ATOM 922 N N . CYS A 1 122 ? -1.342 -28.312 -4.508 1 97.19 122 CYS A N 1
ATOM 923 C CA . CYS A 1 122 ? -0.225 -29 -3.869 1 97.19 122 CYS A CA 1
ATOM 924 C C . CYS A 1 122 ? 1.091 -28.656 -4.562 1 97.19 122 CYS A C 1
ATOM 926 O O . CYS A 1 122 ? 2.141 -29.188 -4.203 1 97.19 122 CYS A O 1
ATOM 928 N N . GLY A 1 123 ? 1.04 -27.828 -5.527 1 98.12 123 GLY A N 1
ATOM 929 C CA . GLY A 1 123 ? 2.225 -27.25 -6.141 1 98.12 123 GLY A CA 1
ATOM 930 C C . GLY A 1 123 ? 3.191 -28.297 -6.672 1 98.12 123 GLY A C 1
ATOM 931 O O . GLY A 1 123 ? 4.344 -28.359 -6.242 1 98.12 123 GLY A O 1
ATOM 932 N N . PHE A 1 124 ? 2.662 -29.109 -7.602 1 98.62 124 PHE A N 1
ATOM 933 C CA . PHE A 1 124 ? 3.426 -30.109 -8.336 1 98.62 124 PHE A CA 1
ATOM 934 C C . PHE A 1 124 ? 3.912 -31.203 -7.406 1 98.62 124 PHE A C 1
ATOM 936 O O . PHE A 1 124 ? 4.938 -31.844 -7.668 1 98.62 124 PHE A O 1
ATOM 943 N N . ALA A 1 125 ? 3.283 -31.359 -6.234 1 98.12 125 ALA A N 1
ATOM 944 C CA . ALA A 1 125 ? 3.549 -32.562 -5.445 1 98.12 125 ALA A CA 1
ATOM 945 C C . ALA A 1 125 ? 3.256 -33.812 -6.25 1 98.12 125 ALA A C 1
ATOM 947 O O . ALA A 1 125 ? 3.871 -34.875 -6.02 1 98.12 125 ALA A O 1
ATOM 948 N N . ASP A 1 126 ? 2.246 -33.812 -7.094 1 98.44 126 ASP A N 1
ATOM 949 C CA . ASP A 1 126 ? 2.117 -34.812 -8.172 1 98.44 126 ASP A CA 1
ATOM 950 C C . ASP A 1 126 ? 3.125 -34.531 -9.281 1 98.44 126 ASP A C 1
ATOM 952 O O . ASP A 1 126 ? 3 -33.531 -10.016 1 98.44 126 ASP A O 1
ATOM 956 N N . PRO A 1 127 ? 4.125 -35.344 -9.414 1 98.19 127 PRO A N 1
ATOM 957 C CA . PRO A 1 127 ? 5.242 -35.031 -10.312 1 98.19 127 PRO A CA 1
ATOM 958 C C . PRO A 1 127 ? 4.84 -35.062 -11.781 1 98.19 127 PRO A C 1
ATOM 960 O O . PRO A 1 127 ? 5.59 -34.594 -12.633 1 98.19 127 PRO A O 1
ATOM 963 N N . GLU A 1 128 ? 3.682 -35.594 -12.141 1 98.56 128 GLU A N 1
ATOM 964 C CA . GLU A 1 128 ? 3.217 -35.656 -13.523 1 98.56 128 GLU A CA 1
ATOM 965 C C . GLU A 1 128 ? 2.484 -34.375 -13.914 1 98.56 128 GLU A C 1
ATOM 967 O O . GLU A 1 128 ? 2.232 -34.125 -15.094 1 98.56 128 GLU A O 1
ATOM 972 N N . MET A 1 129 ? 2.113 -33.5 -12.977 1 98.81 129 MET A N 1
ATOM 973 C CA . MET A 1 129 ? 1.279 -32.344 -13.195 1 98.81 129 MET A CA 1
ATOM 974 C C . MET A 1 129 ? 1.935 -31.375 -14.188 1 98.81 129 MET A C 1
ATOM 976 O O . MET A 1 129 ? 1.281 -30.891 -15.117 1 98.81 129 MET A O 1
ATOM 980 N N . PRO A 1 130 ? 3.283 -31.062 -14.031 1 98.69 130 PRO A N 1
ATOM 981 C CA . PRO A 1 130 ? 3.883 -30.141 -15 1 98.69 130 PRO A CA 1
ATOM 982 C C . PRO A 1 130 ? 3.793 -30.656 -16.438 1 98.69 130 PRO A C 1
ATOM 984 O O . PRO A 1 130 ? 3.523 -29.875 -17.359 1 98.69 130 PRO A O 1
ATOM 987 N N . GLU A 1 131 ? 3.986 -31.938 -16.547 1 98.56 131 GLU A N 1
ATOM 988 C CA . GLU A 1 131 ? 3.93 -32.5 -17.891 1 98.56 131 GLU A CA 1
ATOM 989 C C . GLU A 1 131 ? 2.525 -32.406 -18.484 1 98.56 131 GLU A C 1
ATOM 991 O O . GLU A 1 131 ? 2.361 -32.125 -19.672 1 98.56 131 GLU A O 1
ATOM 996 N N . VAL A 1 132 ? 1.558 -32.688 -17.656 1 98.81 132 VAL A N 1
ATOM 997 C CA . VAL A 1 132 ? 0.169 -32.562 -18.094 1 98.81 132 VAL A CA 1
ATOM 998 C C . VAL A 1 132 ? -0.133 -31.141 -18.516 1 98.81 132 VAL A C 1
ATOM 1000 O O . VAL A 1 132 ? -0.708 -30.906 -19.594 1 98.81 132 VAL A O 1
ATOM 1003 N N . CYS A 1 133 ? 0.238 -30.141 -17.781 1 98.81 133 CYS A N 1
ATOM 1004 C CA . CYS A 1 133 ? -0.023 -28.75 -18.094 1 98.81 133 CYS A CA 1
ATOM 1005 C C . CYS A 1 133 ? 0.695 -28.312 -19.359 1 98.81 133 CYS A C 1
ATOM 1007 O O . CYS A 1 133 ? 0.14 -27.578 -20.172 1 98.81 133 CYS A O 1
ATOM 1009 N N . GLU A 1 134 ? 1.904 -28.75 -19.562 1 98.5 134 GLU A N 1
ATOM 1010 C CA . GLU A 1 134 ? 2.668 -28.422 -20.766 1 98.5 134 GLU A CA 1
ATOM 1011 C C . GLU A 1 134 ? 2.037 -29.047 -22.016 1 98.5 134 GLU A C 1
ATOM 1013 O O . GLU A 1 134 ? 1.951 -28.406 -23.062 1 98.5 134 GLU A O 1
ATOM 1018 N N . ALA A 1 135 ? 1.66 -30.344 -21.828 1 98.56 135 ALA A N 1
ATOM 1019 C CA . ALA A 1 135 ? 1.06 -31.062 -22.953 1 98.56 135 ALA A CA 1
ATOM 1020 C C . ALA A 1 135 ? -0.194 -30.344 -23.453 1 98.56 135 ALA A C 1
ATOM 1022 O O . ALA A 1 135 ? -0.452 -30.297 -24.656 1 98.56 135 ALA A O 1
ATOM 1023 N N . HIS A 1 136 ? -0.948 -29.766 -22.547 1 98.69 136 HIS A N 1
ATOM 1024 C CA . HIS A 1 136 ? -2.164 -29.047 -22.906 1 98.69 136 HIS A CA 1
ATOM 1025 C C . HIS A 1 136 ? -1.874 -27.578 -23.172 1 98.69 136 HIS A C 1
ATOM 1027 O O . HIS A 1 136 ? -2.76 -26.828 -23.594 1 98.69 136 HIS A O 1
ATOM 1033 N N . ASP A 1 137 ? -0.654 -27.078 -22.875 1 98.5 137 ASP A N 1
ATOM 1034 C CA . ASP A 1 137 ? -0.218 -25.688 -23.031 1 98.5 137 ASP A CA 1
ATOM 1035 C C . ASP A 1 137 ? -1.11 -24.734 -22.234 1 98.5 137 ASP A C 1
ATOM 1037 O O . ASP A 1 137 ? -1.635 -23.766 -22.781 1 98.5 137 ASP A O 1
ATOM 1041 N N . VAL A 1 138 ? -1.296 -25 -20.969 1 98.81 138 VAL A N 1
ATOM 1042 C CA . VAL A 1 138 ? -2.213 -24.219 -20.156 1 98.81 138 VAL A CA 1
ATOM 1043 C C . VAL A 1 138 ? -1.451 -23.562 -19 1 98.81 138 VAL A C 1
ATOM 1045 O O . VAL A 1 138 ? -0.372 -24.031 -18.625 1 98.81 138 VAL A O 1
ATOM 1048 N N . ALA A 1 139 ? -2.047 -22.438 -18.453 1 98.88 139 ALA A N 1
ATOM 1049 C CA . ALA A 1 139 ? -1.532 -21.828 -17.234 1 98.88 139 ALA A CA 1
ATOM 1050 C C . ALA A 1 139 ? -1.795 -22.703 -16.016 1 98.88 139 ALA A C 1
ATOM 1052 O O . ALA A 1 139 ? -2.789 -23.438 -15.977 1 98.88 139 ALA A O 1
ATOM 1053 N N . VAL A 1 140 ? -0.911 -22.672 -15.07 1 98.94 140 VAL A N 1
ATOM 1054 C CA . VAL A 1 140 ? -1.078 -23.438 -13.836 1 98.94 140 VAL A CA 1
ATOM 1055 C C . VAL A 1 140 ? -0.68 -22.562 -12.641 1 98.94 140 VAL A C 1
ATOM 1057 O O . VAL A 1 140 ? 0.424 -22.016 -12.602 1 98.94 140 VAL A O 1
ATOM 1060 N N . ALA A 1 141 ? -1.636 -22.375 -11.734 1 98.94 141 ALA A N 1
ATOM 1061 C CA . ALA A 1 141 ? -1.291 -21.828 -10.422 1 98.94 141 ALA A CA 1
ATOM 1062 C C . ALA A 1 141 ? -0.663 -22.891 -9.531 1 98.94 141 ALA A C 1
ATOM 1064 O O . ALA A 1 141 ? -1.268 -23.938 -9.289 1 98.94 141 ALA A O 1
ATOM 1065 N N . LYS A 1 142 ? 0.496 -22.625 -9.156 1 98.81 142 LYS A N 1
ATOM 1066 C CA . LYS A 1 142 ? 1.288 -23.531 -8.344 1 98.81 142 LYS A CA 1
ATOM 1067 C C . LYS A 1 142 ? 1.394 -23.031 -6.902 1 98.81 142 LYS A C 1
ATOM 1069 O O . LYS A 1 142 ? 2.102 -22.062 -6.625 1 98.81 142 LYS A O 1
ATOM 1074 N N . MET A 1 143 ? 0.693 -23.672 -6.039 1 98.69 143 MET A N 1
ATOM 1075 C CA . MET A 1 143 ? 0.701 -23.25 -4.645 1 98.69 143 MET A CA 1
ATOM 1076 C C . MET A 1 143 ? 1.878 -23.859 -3.891 1 98.69 143 MET A C 1
ATOM 1078 O O . MET A 1 143 ? 2.186 -25.047 -4.066 1 98.69 143 MET A O 1
ATOM 1082 N N . ALA A 1 144 ? 2.596 -23.062 -3.119 1 98.69 144 ALA A N 1
ATOM 1083 C CA . ALA A 1 144 ? 3.689 -23.578 -2.301 1 98.69 144 ALA A CA 1
ATOM 1084 C C . ALA A 1 144 ? 3.205 -24.688 -1.375 1 98.69 144 ALA A C 1
ATOM 1086 O O . ALA A 1 144 ? 2.297 -24.484 -0.566 1 98.69 144 ALA A O 1
ATOM 1087 N N . SER A 1 145 ? 3.83 -25.828 -1.438 1 97.75 145 SER A N 1
ATOM 1088 C CA . SER A 1 145 ? 3.447 -27 -0.646 1 97.75 145 SER A CA 1
ATOM 1089 C C . SER A 1 145 ? 4.633 -27.938 -0.43 1 97.75 145 SER A C 1
ATOM 1091 O O . SER A 1 145 ? 5.617 -27.875 -1.171 1 97.75 145 SER A O 1
ATOM 1093 N N . PRO A 1 146 ? 4.547 -28.781 0.647 1 97.06 146 PRO A N 1
ATOM 1094 C CA . PRO A 1 146 ? 5.504 -29.891 0.716 1 97.06 146 PRO A CA 1
ATOM 1095 C C . PRO A 1 146 ? 5.246 -30.953 -0.346 1 97.06 146 PRO A C 1
ATOM 1097 O O . PRO A 1 146 ? 4.199 -30.938 -0.998 1 97.06 146 PRO A O 1
ATOM 1100 N N . PRO A 1 147 ? 6.277 -31.812 -0.62 1 97.25 147 PRO A N 1
ATOM 1101 C CA . PRO A 1 147 ? 6.07 -32.906 -1.566 1 97.25 147 PRO A CA 1
ATOM 1102 C C . PRO A 1 147 ? 5.172 -34 -1.007 1 97.25 147 PRO A C 1
ATOM 1104 O O . PRO A 1 147 ? 5.609 -35.156 -0.857 1 97.25 147 PRO A O 1
ATOM 1107 N N . ASP A 1 148 ? 3.98 -33.625 -0.621 1 96 148 ASP A N 1
ATOM 1108 C CA . ASP A 1 148 ? 2.977 -34.5 0.016 1 96 148 ASP A CA 1
ATOM 1109 C C . ASP A 1 148 ? 1.566 -34.094 -0.41 1 96 148 ASP A C 1
ATOM 1111 O O . ASP A 1 148 ? 1.092 -33 -0.055 1 96 148 ASP A O 1
ATOM 1115 N N . LEU A 1 149 ? 0.841 -34.938 -1.085 1 95.19 149 LEU A N 1
ATOM 1116 C CA . LEU A 1 149 ? -0.474 -34.656 -1.642 1 95.19 149 LEU A CA 1
ATOM 1117 C C . LEU A 1 149 ? -1.513 -34.5 -0.535 1 95.19 149 LEU A C 1
ATOM 1119 O O . LEU A 1 149 ? -2.602 -33.969 -0.764 1 95.19 149 LEU A O 1
ATOM 1123 N N . GLU A 1 150 ? -1.198 -34.938 0.658 1 92.38 150 GLU A N 1
ATOM 1124 C CA . GLU A 1 150 ? -2.148 -34.906 1.765 1 92.38 150 GLU A CA 1
ATOM 1125 C C . GLU A 1 150 ? -1.991 -33.625 2.596 1 92.38 150 GLU A C 1
ATOM 1127 O O . GLU A 1 150 ? -2.781 -33.375 3.506 1 92.38 150 GLU A O 1
ATOM 1132 N N . ARG A 1 151 ? -1.029 -32.844 2.24 1 92.81 151 ARG A N 1
ATOM 1133 C CA . ARG A 1 151 ? -0.742 -31.672 3.086 1 92.81 151 ARG A CA 1
ATOM 1134 C C . ARG A 1 151 ? -0.554 -30.422 2.246 1 92.81 151 ARG A C 1
ATOM 1136 O O . ARG A 1 151 ? 0.481 -29.75 2.336 1 92.81 151 ARG A O 1
ATOM 1143 N N . PRO A 1 152 ? -1.564 -30.047 1.562 1 93.75 152 PRO A N 1
ATOM 1144 C CA . PRO A 1 152 ? -1.449 -28.828 0.757 1 93.75 152 PRO A CA 1
ATOM 1145 C C . PRO A 1 152 ? -1.089 -27.594 1.592 1 93.75 152 PRO A C 1
ATOM 1147 O O . PRO A 1 152 ? -1.631 -27.406 2.684 1 93.75 152 PRO A O 1
ATOM 1150 N N . GLY A 1 153 ? -0.103 -26.781 1.082 1 94.88 153 GLY A N 1
ATOM 1151 C CA . GLY A 1 153 ? 0.216 -25.484 1.636 1 94.88 153 GLY A CA 1
ATOM 1152 C C . GLY A 1 153 ? 0.859 -25.547 3.008 1 94.88 153 GLY A C 1
ATOM 1153 O O . GLY A 1 153 ? 1.072 -24.531 3.654 1 94.88 153 GLY A O 1
ATOM 1154 N N . ALA A 1 154 ? 1.211 -26.781 3.514 1 94.94 154 ALA A N 1
ATOM 1155 C CA . ALA A 1 154 ? 1.716 -26.953 4.875 1 94.94 154 ALA A CA 1
ATOM 1156 C C . ALA A 1 154 ? 3.184 -26.547 4.969 1 94.94 154 ALA A C 1
ATOM 1158 O O . ALA A 1 154 ? 4.043 -27.375 5.277 1 94.94 154 ALA A O 1
ATOM 1159 N N . VAL A 1 155 ? 3.494 -25.281 4.688 1 96.44 155 VAL A N 1
ATOM 1160 C CA . VAL A 1 155 ? 4.805 -24.641 4.809 1 96.44 155 VAL A CA 1
ATOM 1161 C C . VAL A 1 155 ? 4.676 -23.328 5.559 1 96.44 155 VAL A C 1
ATOM 1163 O O . VAL A 1 155 ? 3.877 -22.469 5.18 1 96.44 155 VAL A O 1
ATOM 1166 N N . GLU A 1 156 ? 5.445 -23.109 6.625 1 95.06 156 GLU A N 1
ATOM 1167 C CA . GLU A 1 156 ? 5.188 -22.016 7.543 1 95.06 156 GLU A CA 1
ATOM 1168 C C . GLU A 1 156 ? 6.121 -20.844 7.266 1 95.06 156 GLU A C 1
ATOM 1170 O O . GLU A 1 156 ? 5.668 -19.719 7.031 1 95.06 156 GLU A O 1
ATOM 1175 N N . ASP A 1 157 ? 7.438 -21.125 7.223 1 96.25 157 ASP A N 1
ATOM 1176 C CA . ASP A 1 157 ? 8.461 -20.094 7.125 1 96.25 157 ASP A CA 1
ATOM 1177 C C . ASP A 1 157 ? 8.531 -19.531 5.711 1 96.25 157 ASP A C 1
ATOM 1179 O O . ASP A 1 157 ? 8.484 -20.266 4.73 1 96.25 157 ASP A O 1
ATOM 1183 N N . VAL A 1 158 ? 8.617 -18.234 5.578 1 96.75 158 VAL A N 1
ATOM 1184 C CA . VAL A 1 158 ? 8.562 -17.547 4.297 1 96.75 158 VAL A CA 1
ATOM 1185 C C . VAL A 1 158 ? 9.656 -18.078 3.375 1 96.75 158 VAL A C 1
ATOM 1187 O O . VAL A 1 158 ? 9.422 -18.297 2.184 1 96.75 158 VAL A O 1
ATOM 1190 N N . ASP A 1 159 ? 10.867 -18.297 3.918 1 97.56 159 ASP A N 1
ATOM 1191 C CA . ASP A 1 159 ? 11.953 -18.812 3.096 1 97.56 159 ASP A CA 1
ATOM 1192 C C . ASP A 1 159 ? 11.648 -20.234 2.613 1 97.56 159 ASP A C 1
ATOM 1194 O O . ASP A 1 159 ? 11.961 -20.578 1.474 1 97.56 159 ASP A O 1
ATOM 1198 N N . ASP A 1 160 ? 11.023 -21.016 3.479 1 98 160 ASP A N 1
ATOM 1199 C CA . ASP A 1 160 ? 10.617 -22.359 3.084 1 98 160 ASP A CA 1
ATOM 1200 C C . ASP A 1 160 ? 9.508 -22.312 2.037 1 98 160 ASP A C 1
ATOM 1202 O O . ASP A 1 160 ? 9.461 -23.156 1.135 1 98 160 ASP A O 1
ATOM 1206 N N . ILE A 1 161 ? 8.617 -21.359 2.162 1 98.31 161 ILE A N 1
ATOM 1207 C CA . ILE A 1 161 ? 7.566 -21.156 1.169 1 98.31 161 ILE A CA 1
ATOM 1208 C C . ILE A 1 161 ? 8.195 -20.859 -0.19 1 98.31 161 ILE A C 1
ATOM 1210 O O . ILE A 1 161 ? 7.816 -21.453 -1.203 1 98.31 161 ILE A O 1
ATOM 1214 N N . TYR A 1 162 ? 9.125 -19.938 -0.197 1 97.94 162 TYR A N 1
ATOM 1215 C CA . TYR A 1 162 ? 9.82 -19.594 -1.43 1 97.94 162 TYR A CA 1
ATOM 1216 C C . TYR A 1 162 ? 10.461 -20.828 -2.062 1 97.94 162 TYR A C 1
ATOM 1218 O O . TYR A 1 162 ? 10.266 -21.094 -3.254 1 97.94 162 TYR A O 1
ATOM 1226 N N . ASP A 1 163 ? 11.141 -21.641 -1.232 1 97.44 163 ASP A N 1
ATOM 1227 C CA . ASP A 1 163 ? 11.844 -22.828 -1.731 1 97.44 163 ASP A CA 1
ATOM 1228 C C . ASP A 1 163 ? 10.867 -23.891 -2.215 1 97.44 163 ASP A C 1
ATOM 1230 O O . ASP A 1 163 ? 11.125 -24.578 -3.205 1 97.44 163 ASP A O 1
ATOM 1234 N N . ALA A 1 164 ? 9.773 -23.953 -1.499 1 98.12 164 ALA A N 1
ATOM 1235 C CA . ALA A 1 164 ? 8.773 -24.953 -1.843 1 98.12 164 ALA A CA 1
ATOM 1236 C C . ALA A 1 164 ? 8.211 -24.719 -3.24 1 98.12 164 ALA A C 1
ATOM 1238 O O . ALA A 1 164 ? 7.824 -25.656 -3.932 1 98.12 164 ALA A O 1
ATOM 1239 N N . LEU A 1 165 ? 8.164 -23.516 -3.674 1 98.44 165 LEU A N 1
ATOM 1240 C CA . LEU A 1 165 ? 7.645 -23.172 -4.992 1 98.44 165 LEU A CA 1
ATOM 1241 C C . LEU A 1 165 ? 8.539 -23.734 -6.094 1 98.44 165 LEU A C 1
ATOM 1243 O O . LEU A 1 165 ? 8.117 -23.828 -7.25 1 98.44 165 LEU A O 1
ATOM 1247 N N . SER A 1 166 ? 9.742 -24.188 -5.789 1 97.44 166 SER A N 1
ATOM 1248 C CA . SER A 1 166 ? 10.672 -24.703 -6.789 1 97.44 166 SER A CA 1
ATOM 1249 C C . SER A 1 166 ? 10.508 -26.203 -6.973 1 97.44 166 SER A C 1
ATOM 1251 O O . SER A 1 166 ? 11.156 -26.812 -7.84 1 97.44 166 SER A O 1
ATOM 1253 N N . LEU A 1 167 ? 9.664 -26.781 -6.148 1 97.62 167 LEU A N 1
ATOM 1254 C CA . LEU A 1 167 ? 9.453 -28.219 -6.219 1 97.62 167 LEU A CA 1
ATOM 1255 C C . LEU A 1 167 ? 9.039 -28.641 -7.621 1 97.62 167 LEU A C 1
ATOM 1257 O O . LEU A 1 167 ? 8.055 -28.141 -8.164 1 97.62 167 LEU A O 1
ATOM 1261 N N . ASN A 1 168 ? 9.781 -29.516 -8.242 1 98.19 168 ASN A N 1
ATOM 1262 C CA . ASN A 1 168 ? 9.555 -30.078 -9.562 1 98.19 168 ASN A CA 1
ATOM 1263 C C . ASN A 1 168 ? 9.516 -29 -10.641 1 98.19 168 ASN A C 1
ATOM 1265 O O . ASN A 1 168 ? 8.852 -29.156 -11.664 1 98.19 168 ASN A O 1
ATOM 1269 N N . GLY A 1 169 ? 10.102 -27.812 -10.383 1 97.56 169 GLY A N 1
ATOM 1270 C CA . GLY A 1 169 ? 10.367 -26.781 -11.375 1 97.56 169 GLY A CA 1
ATOM 1271 C C . GLY A 1 169 ? 9.148 -25.953 -11.711 1 97.56 169 GLY A C 1
ATOM 1272 O O . GLY A 1 169 ? 8.305 -25.688 -10.852 1 97.56 169 GLY A O 1
ATOM 1273 N N . PHE A 1 170 ? 9.172 -25.344 -12.914 1 98.06 170 PHE A N 1
ATOM 1274 C CA . PHE A 1 170 ? 8.133 -24.469 -13.445 1 98.06 170 PHE A CA 1
ATOM 1275 C C . PHE A 1 170 ? 7.82 -24.812 -14.898 1 98.06 170 PHE A C 1
ATOM 1277 O O . PHE A 1 170 ? 8.672 -25.328 -15.617 1 98.06 170 PHE A O 1
ATOM 1284 N N . THR A 1 171 ? 6.609 -24.625 -15.281 1 98.25 171 THR A N 1
ATOM 1285 C CA . THR A 1 171 ? 6.301 -24.547 -16.703 1 98.25 171 THR A CA 1
ATOM 1286 C C . THR A 1 171 ? 6.457 -23.125 -17.219 1 98.25 171 THR A C 1
ATOM 1288 O O . THR A 1 171 ? 6.676 -22.203 -16.438 1 98.25 171 THR A O 1
ATOM 1291 N N . ASP A 1 172 ? 6.281 -22.906 -18.516 1 97.12 172 ASP A N 1
ATOM 1292 C CA . ASP A 1 172 ? 6.375 -21.562 -19.094 1 97.12 172 ASP A CA 1
ATOM 1293 C C . ASP A 1 172 ? 5.18 -20.703 -18.703 1 97.12 172 ASP A C 1
ATOM 1295 O O . ASP A 1 172 ? 5.203 -19.484 -18.875 1 97.12 172 ASP A O 1
ATOM 1299 N N . LYS A 1 173 ? 4.137 -21.312 -18.172 1 98.56 173 LYS A N 1
ATOM 1300 C CA . LYS A 1 173 ? 2.918 -20.578 -17.844 1 98.56 173 LYS A CA 1
ATOM 1301 C C . LYS A 1 173 ? 2.549 -20.75 -16.375 1 98.56 173 LYS A C 1
ATOM 1303 O O . LYS A 1 173 ? 1.367 -20.797 -16.031 1 98.56 173 LYS A O 1
ATOM 1308 N N . THR A 1 174 ? 3.51 -20.844 -15.531 1 98.81 174 THR A N 1
ATOM 1309 C CA . THR A 1 174 ? 3.295 -21.016 -14.094 1 98.81 174 THR A CA 1
ATOM 1310 C C . THR A 1 174 ? 2.926 -19.672 -13.453 1 98.81 174 THR A C 1
ATOM 1312 O O . THR A 1 174 ? 3.469 -18.625 -13.82 1 98.81 174 THR A O 1
ATOM 1315 N N . ILE A 1 175 ? 1.973 -19.656 -12.562 1 98.94 175 ILE A N 1
ATOM 1316 C CA . ILE A 1 175 ? 1.633 -18.609 -11.602 1 98.94 175 ILE A CA 1
ATOM 1317 C C . ILE A 1 175 ? 1.896 -19.109 -10.18 1 98.94 175 ILE A C 1
ATOM 1319 O O . ILE A 1 175 ? 1.408 -20.172 -9.789 1 98.94 175 ILE A O 1
ATOM 1323 N N . VAL A 1 176 ? 2.648 -18.359 -9.398 1 98.88 176 VAL A N 1
ATOM 1324 C CA . VAL A 1 176 ? 3.033 -18.875 -8.086 1 98.88 176 VAL A CA 1
ATOM 1325 C C . VAL A 1 176 ? 2.045 -18.391 -7.031 1 98.88 176 VAL A C 1
ATOM 1327 O O . VAL A 1 176 ? 1.563 -17.25 -7.102 1 98.88 176 VAL A O 1
ATOM 1330 N N . ASP A 1 177 ? 1.717 -19.219 -6.117 1 98.88 177 ASP A N 1
ATOM 1331 C CA . ASP A 1 177 ? 0.837 -18.938 -4.984 1 98.88 177 ASP A CA 1
ATOM 1332 C C . ASP A 1 177 ? 1.54 -19.234 -3.66 1 98.88 177 ASP A C 1
ATOM 1334 O O . ASP A 1 177 ? 1.812 -20.391 -3.336 1 98.88 177 ASP A O 1
ATOM 1338 N N . PRO A 1 178 ? 1.746 -18.219 -2.811 1 98.44 178 PRO A N 1
ATOM 1339 C CA . PRO A 1 178 ? 2.502 -18.391 -1.566 1 98.44 178 PRO A CA 1
ATOM 1340 C C . PRO A 1 178 ? 1.702 -19.109 -0.483 1 98.44 178 PRO A C 1
ATOM 1342 O O . PRO A 1 178 ? 2.178 -19.25 0.646 1 98.44 178 PRO A O 1
ATOM 1345 N N . ALA A 1 179 ? 0.502 -19.484 -0.765 1 97.31 179 ALA A N 1
ATOM 1346 C CA . ALA A 1 179 ? -0.28 -20.375 0.087 1 97.31 179 ALA A CA 1
ATOM 1347 C C . ALA A 1 179 ? -0.681 -19.688 1.386 1 97.31 179 ALA A C 1
ATOM 1349 O O . ALA A 1 179 ? -0.468 -20.219 2.475 1 97.31 179 ALA A O 1
ATOM 1350 N N . PHE A 1 180 ? -1.379 -18.594 1.345 1 97.25 180 PHE A N 1
ATOM 1351 C CA . PHE A 1 180 ? -1.915 -17.953 2.537 1 97.25 180 PHE A CA 1
ATOM 1352 C C . PHE A 1 180 ? -2.979 -18.828 3.191 1 97.25 180 PHE A C 1
ATOM 1354 O O . PHE A 1 180 ? -3.787 -19.453 2.502 1 97.25 180 PHE A O 1
ATOM 1361 N N . GLY A 1 181 ? -3.012 -18.797 4.516 1 92.25 181 GLY A N 1
ATOM 1362 C CA . GLY A 1 181 ? -4.09 -19.469 5.227 1 92.25 181 GLY A CA 1
ATOM 1363 C C . GLY A 1 181 ? -3.602 -20.547 6.164 1 92.25 181 GLY A C 1
ATOM 1364 O O . GLY A 1 181 ? -2.408 -20.859 6.195 1 92.25 181 GLY A O 1
ATOM 1365 N N . GLY A 1 182 ? -4.559 -21.109 6.98 1 87.69 182 GLY A N 1
ATOM 1366 C CA . GLY A 1 182 ? -4.266 -22.109 8 1 87.69 182 GLY A CA 1
ATOM 1367 C C . GLY A 1 182 ? -4.266 -23.531 7.465 1 87.69 182 GLY A C 1
ATOM 1368 O O . GLY A 1 182 ? -5.102 -24.344 7.855 1 87.69 182 GLY A O 1
ATOM 1369 N N . TRP A 1 183 ? -3.225 -23.875 6.762 1 88.5 183 TRP A N 1
ATOM 1370 C CA . TRP A 1 183 ? -3.115 -25.156 6.086 1 88.5 183 TRP A CA 1
ATOM 1371 C C . TRP A 1 183 ? -2.643 -26.234 7.047 1 88.5 183 TRP A C 1
ATOM 1373 O O . TRP A 1 183 ? -2.775 -27.438 6.762 1 88.5 183 TRP A O 1
ATOM 1383 N N . SER A 1 184 ? -2.012 -25.797 8.094 1 89.69 184 SER A N 1
ATOM 1384 C CA . SER A 1 184 ? -1.528 -26.719 9.109 1 89.69 184 SER A CA 1
ATOM 1385 C C . SER A 1 184 ? -1.641 -26.109 10.508 1 89.69 184 SER A C 1
ATOM 1387 O O . SER A 1 184 ? -1.78 -24.891 10.648 1 89.69 184 SER A O 1
ATOM 1389 N N . GLU A 1 185 ? -1.61 -26.969 11.43 1 90.25 185 GLU A N 1
ATOM 1390 C CA . GLU A 1 185 ? -1.676 -26.5 12.812 1 90.25 185 GLU A CA 1
ATOM 1391 C C . GLU A 1 185 ? -0.44 -25.688 13.188 1 90.25 185 GLU A C 1
ATOM 1393 O O . GLU A 1 185 ? -0.501 -24.828 14.062 1 90.25 185 GLU A O 1
ATOM 1398 N N . ALA A 1 186 ? 0.592 -26.016 12.555 1 92.38 186 ALA A N 1
ATOM 1399 C CA . ALA A 1 186 ? 1.862 -25.375 12.875 1 92.38 186 ALA A CA 1
ATOM 1400 C C . ALA A 1 186 ? 1.915 -23.953 12.312 1 92.38 186 ALA A C 1
ATOM 1402 O O . ALA A 1 186 ? 2.627 -23.094 12.836 1 92.38 186 ALA A O 1
ATOM 1403 N N . LYS A 1 187 ? 1.227 -23.703 11.312 1 92.94 187 LYS A N 1
ATOM 1404 C CA . LYS A 1 187 ? 1.235 -22.391 10.68 1 92.94 187 LYS A CA 1
ATOM 1405 C C . LYS A 1 187 ? 0.426 -21.391 11.5 1 92.94 187 LYS A C 1
ATOM 1407 O O . LYS A 1 187 ? -0.744 -21.625 11.805 1 92.94 187 LYS A O 1
ATOM 1412 N N . THR A 1 188 ? 1.022 -20.234 11.891 1 95.62 188 THR A N 1
ATOM 1413 C CA . THR A 1 188 ? 0.4 -19.234 12.742 1 95.62 188 THR A CA 1
ATOM 1414 C C . THR A 1 188 ? -0.064 -18.031 11.922 1 95.62 188 THR A C 1
ATOM 1416 O O . THR A 1 188 ? 0.256 -17.922 10.734 1 95.62 188 THR A O 1
ATOM 1419 N N . LEU A 1 189 ? -0.818 -17.203 12.594 1 97.12 189 LEU A N 1
ATOM 1420 C CA . LEU A 1 189 ? -1.239 -15.953 11.969 1 97.12 189 LEU A CA 1
ATOM 1421 C C . LEU A 1 189 ? -0.037 -15.062 11.656 1 97.12 189 LEU A C 1
ATOM 1423 O O . LEU A 1 189 ? -0.024 -14.359 10.648 1 97.12 189 LEU A O 1
ATOM 1427 N N . GLU A 1 190 ? 0.928 -15.102 12.516 1 97.5 190 GLU A N 1
ATOM 1428 C CA . GLU A 1 190 ? 2.146 -14.32 12.328 1 97.5 190 GLU A CA 1
ATOM 1429 C C . GLU A 1 190 ? 2.9 -14.766 11.078 1 97.5 190 GLU A C 1
ATOM 1431 O O . GLU A 1 190 ? 3.496 -13.945 10.383 1 97.5 190 GLU A O 1
ATOM 1436 N N . ASP A 1 191 ? 2.846 -16.078 10.773 1 97.69 191 ASP A N 1
ATOM 1437 C CA . ASP A 1 191 ? 3.479 -16.578 9.562 1 97.69 191 ASP A CA 1
ATOM 1438 C C . ASP A 1 191 ? 2.834 -15.984 8.312 1 97.69 191 ASP A C 1
ATOM 1440 O O . ASP A 1 191 ? 3.533 -15.547 7.395 1 97.69 191 ASP A O 1
ATOM 1444 N N . ASP A 1 192 ? 1.55 -15.945 8.312 1 98.12 192 ASP A N 1
ATOM 1445 C CA . ASP A 1 192 ? 0.834 -15.367 7.176 1 98.12 192 ASP A CA 1
ATOM 1446 C C . ASP A 1 192 ? 1.105 -13.875 7.059 1 98.12 192 ASP A C 1
ATOM 1448 O O . ASP A 1 192 ? 1.283 -13.352 5.953 1 98.12 192 ASP A O 1
ATOM 1452 N N . ARG A 1 193 ? 1.119 -13.188 8.195 1 98.5 193 ARG A N 1
ATOM 1453 C CA . ARG A 1 193 ? 1.388 -11.758 8.164 1 98.5 193 ARG A CA 1
ATOM 1454 C C . ARG A 1 193 ? 2.801 -11.477 7.66 1 98.5 193 ARG A C 1
ATOM 1456 O O . ARG A 1 193 ? 3.018 -10.539 6.887 1 98.5 193 ARG A O 1
ATOM 1463 N N . GLU A 1 194 ? 3.738 -12.289 8.086 1 98.19 194 GLU A N 1
ATOM 1464 C CA . GLU A 1 194 ? 5.098 -12.141 7.578 1 98.19 194 GLU A CA 1
ATOM 1465 C C . GLU A 1 194 ? 5.156 -12.398 6.074 1 98.19 194 GLU A C 1
ATOM 1467 O O . GLU A 1 194 ? 5.844 -11.688 5.34 1 98.19 194 GLU A O 1
ATOM 1472 N N . THR A 1 195 ? 4.453 -13.453 5.609 1 98.56 195 THR A N 1
ATOM 1473 C CA . THR A 1 195 ? 4.398 -13.75 4.184 1 98.56 195 THR A CA 1
ATOM 1474 C C . THR A 1 195 ? 3.852 -12.562 3.402 1 98.56 195 THR A C 1
ATOM 1476 O O . THR A 1 195 ? 4.367 -12.219 2.336 1 98.56 195 THR A O 1
ATOM 1479 N N . PHE A 1 196 ? 2.869 -11.953 3.969 1 98.75 196 PHE A N 1
ATOM 1480 C CA . PHE A 1 196 ? 2.285 -10.781 3.33 1 98.75 196 PHE A CA 1
ATOM 1481 C C . PHE A 1 196 ? 3.291 -9.633 3.27 1 98.75 196 PHE A C 1
ATOM 1483 O O . PHE A 1 196 ? 3.438 -8.984 2.234 1 98.75 196 PHE A O 1
ATOM 1490 N N . ASP A 1 197 ? 3.994 -9.398 4.383 1 98.06 197 ASP A N 1
ATOM 1491 C CA . ASP A 1 197 ? 5.023 -8.367 4.449 1 98.06 197 ASP A CA 1
ATOM 1492 C C . ASP A 1 197 ? 6.105 -8.602 3.4 1 98.06 197 ASP A C 1
ATOM 1494 O O . ASP A 1 197 ? 6.633 -7.648 2.82 1 98.06 197 ASP A O 1
ATOM 1498 N N . ARG A 1 198 ? 6.387 -9.844 3.146 1 98.12 198 ARG A N 1
ATOM 1499 C CA . ARG A 1 198 ? 7.508 -10.211 2.291 1 98.12 198 ARG A CA 1
ATOM 1500 C C . ARG A 1 198 ? 7.023 -10.672 0.918 1 98.12 198 ARG A C 1
ATOM 1502 O O . ARG A 1 198 ? 7.734 -11.383 0.206 1 98.12 198 ARG A O 1
ATOM 1509 N N . LEU A 1 199 ? 5.859 -10.297 0.554 1 98.62 199 LEU A N 1
ATOM 1510 C CA . LEU A 1 199 ? 5.207 -10.781 -0.659 1 98.62 199 LEU A CA 1
ATOM 1511 C C . LEU A 1 199 ? 6.047 -10.461 -1.891 1 98.62 199 LEU A C 1
ATOM 1513 O O . LEU A 1 199 ? 6.145 -11.281 -2.809 1 98.62 199 LEU A O 1
ATOM 1517 N N . ARG A 1 200 ? 6.75 -9.305 -1.959 1 98 200 ARG A N 1
ATOM 1518 C CA . ARG A 1 200 ? 7.535 -8.852 -3.104 1 98 200 ARG A CA 1
ATOM 1519 C C . ARG A 1 200 ? 8.664 -9.828 -3.408 1 98 200 ARG A C 1
ATOM 1521 O O . ARG A 1 200 ? 9.172 -9.867 -4.535 1 98 200 ARG A O 1
ATOM 1528 N N . GLU A 1 201 ? 9.109 -10.57 -2.414 1 98.19 201 GLU A N 1
ATOM 1529 C CA . GLU A 1 201 ? 10.234 -11.484 -2.592 1 98.19 201 GLU A CA 1
ATOM 1530 C C . GLU A 1 201 ? 9.898 -12.578 -3.604 1 98.19 201 GLU A C 1
ATOM 1532 O O . GLU A 1 201 ? 10.781 -13.086 -4.293 1 98.19 201 GLU A O 1
ATOM 1537 N N . PHE A 1 202 ? 8.641 -12.875 -3.74 1 98.44 202 PHE A N 1
ATOM 1538 C CA . PHE A 1 202 ? 8.242 -13.977 -4.605 1 98.44 202 PHE A CA 1
ATOM 1539 C C . PHE A 1 202 ? 8.344 -13.578 -6.074 1 98.44 202 PHE A C 1
ATOM 1541 O O . PHE A 1 202 ? 8.312 -14.438 -6.957 1 98.44 202 PHE A O 1
ATOM 1548 N N . ARG A 1 203 ? 8.469 -12.32 -6.344 1 97.5 203 ARG A N 1
ATOM 1549 C CA . ARG A 1 203 ? 8.711 -11.852 -7.703 1 97.5 203 ARG A CA 1
ATOM 1550 C C . ARG A 1 203 ? 10.055 -12.344 -8.227 1 97.5 203 ARG A C 1
ATOM 1552 O O . ARG A 1 203 ? 10.312 -12.305 -9.43 1 97.5 203 ARG A O 1
ATOM 1559 N N . GLY A 1 204 ? 10.852 -12.828 -7.344 1 96 204 GLY A N 1
ATOM 1560 C CA . GLY A 1 204 ? 12.195 -13.266 -7.691 1 96 204 GLY A CA 1
ATOM 1561 C C . GLY A 1 204 ? 12.203 -14.406 -8.695 1 96 204 GLY A C 1
ATOM 1562 O O . GLY A 1 204 ? 13.172 -14.562 -9.445 1 96 204 GLY A O 1
ATOM 1563 N N . TYR A 1 205 ? 11.102 -15.164 -8.758 1 95.19 205 TYR A N 1
ATOM 1564 C CA . TYR A 1 205 ? 11.031 -16.266 -9.695 1 95.19 205 TYR A CA 1
ATOM 1565 C C . TYR A 1 205 ? 10.719 -15.773 -11.102 1 95.19 205 TYR A C 1
ATOM 1567 O O . TYR A 1 205 ? 10.875 -16.516 -12.078 1 95.19 205 TYR A O 1
ATOM 1575 N N . GLY A 1 206 ? 10.227 -14.562 -11.172 1 95.75 206 GLY A N 1
ATOM 1576 C CA . GLY A 1 206 ? 9.914 -14 -12.477 1 95.75 206 GLY A CA 1
ATOM 1577 C C . GLY A 1 206 ? 8.578 -14.477 -13.023 1 95.75 206 GLY A C 1
ATOM 1578 O O . GLY A 1 206 ? 8.359 -14.469 -14.242 1 95.75 206 GLY A O 1
ATOM 1579 N N . TYR A 1 207 ? 7.719 -15.023 -12.188 1 98.06 207 TYR A N 1
ATOM 1580 C CA . TYR A 1 207 ? 6.379 -15.477 -12.555 1 98.06 207 TYR A CA 1
ATOM 1581 C C . TYR A 1 207 ? 5.312 -14.625 -11.875 1 98.06 207 TYR A C 1
ATOM 1583 O O . TYR A 1 207 ? 5.566 -14.023 -10.828 1 98.06 207 TYR A O 1
ATOM 1591 N N . PRO A 1 208 ? 4.078 -14.562 -12.484 1 98.75 208 PRO A N 1
ATOM 1592 C CA . PRO A 1 208 ? 2.992 -13.859 -11.797 1 98.75 208 PRO A CA 1
ATOM 1593 C C . PRO A 1 208 ? 2.627 -14.5 -10.461 1 98.75 208 PRO A C 1
ATOM 1595 O O . PRO A 1 208 ? 2.914 -15.68 -10.242 1 98.75 208 PRO A O 1
ATOM 1598 N N . ILE A 1 209 ? 2.021 -13.703 -9.617 1 98.94 209 ILE A N 1
ATOM 1599 C CA . ILE A 1 209 ? 1.702 -14.148 -8.266 1 98.94 209 ILE A CA 1
ATOM 1600 C C . ILE A 1 209 ? 0.188 -14.172 -8.07 1 98.94 209 ILE A C 1
ATOM 1602 O O . ILE A 1 209 ? -0.504 -13.211 -8.422 1 98.94 209 ILE A O 1
ATOM 1606 N N . LEU A 1 210 ? -0.338 -15.258 -7.598 1 98.94 210 LEU A N 1
ATOM 1607 C CA . LEU A 1 210 ? -1.719 -15.391 -7.145 1 98.94 210 LEU A CA 1
ATOM 1608 C C . LEU A 1 210 ? -1.802 -15.328 -5.621 1 98.94 210 LEU A C 1
ATOM 1610 O O . LEU A 1 210 ? -1 -15.953 -4.926 1 98.94 210 LEU A O 1
ATOM 1614 N N . VAL A 1 211 ? -2.676 -14.477 -5.133 1 98.75 211 VAL A N 1
ATOM 1615 C CA . VAL A 1 211 ? -2.891 -14.461 -3.689 1 98.75 211 VAL A CA 1
ATOM 1616 C C . VAL A 1 211 ? -4.355 -14.758 -3.383 1 98.75 211 VAL A C 1
ATOM 1618 O O . VAL A 1 211 ? -5.25 -14.328 -4.113 1 98.75 211 VAL A O 1
ATOM 1621 N N . SER A 1 212 ? -4.633 -15.531 -2.406 1 98.06 212 SER A N 1
ATOM 1622 C CA . SER A 1 212 ? -5.938 -15.812 -1.811 1 98.06 212 SER A CA 1
ATOM 1623 C C . SER A 1 212 ? -5.984 -15.359 -0.353 1 98.06 212 SER A C 1
ATOM 1625 O O . SER A 1 212 ? -5.613 -16.125 0.547 1 98.06 212 SER A O 1
ATOM 1627 N N . ILE A 1 213 ? -6.531 -14.133 -0.154 1 98.19 213 ILE A N 1
ATOM 1628 C CA . ILE A 1 213 ? -6.406 -13.586 1.191 1 98.19 213 ILE A CA 1
ATOM 1629 C C . ILE A 1 213 ? -7.77 -13.102 1.682 1 98.19 213 ILE A C 1
ATOM 1631 O O . ILE A 1 213 ? -7.871 -12.492 2.748 1 98.19 213 ILE A O 1
ATOM 1635 N N . ASN A 1 214 ? -8.836 -13.406 0.962 1 96.88 214 ASN A N 1
ATOM 1636 C CA . ASN A 1 214 ? -10.18 -12.93 1.266 1 96.88 214 ASN A CA 1
ATOM 1637 C C . ASN A 1 214 ? -10.672 -13.453 2.615 1 96.88 214 ASN A C 1
ATOM 1639 O O . ASN A 1 214 ? -10.758 -14.664 2.824 1 96.88 214 ASN A O 1
ATOM 1643 N N . ARG A 1 215 ? -10.914 -12.57 3.555 1 97 215 ARG A N 1
ATOM 1644 C CA . ARG A 1 215 ? -11.523 -12.781 4.863 1 97 215 ARG A CA 1
ATOM 1645 C C . ARG A 1 215 ? -10.719 -13.781 5.688 1 97 215 ARG A C 1
ATOM 1647 O O . ARG A 1 215 ? -11.266 -14.469 6.551 1 97 215 ARG A O 1
ATOM 1654 N N . LYS A 1 216 ? -9.477 -13.898 5.41 1 96.94 216 LYS A N 1
ATOM 1655 C CA . LYS A 1 216 ? -8.617 -14.844 6.121 1 96.94 216 LYS A CA 1
ATOM 1656 C C . LYS A 1 216 ? -8.352 -14.367 7.547 1 96.94 216 LYS A C 1
ATOM 1658 O O . LYS A 1 216 ? -8.344 -13.164 7.816 1 96.94 216 LYS A O 1
ATOM 1663 N N . ASN A 1 217 ? -8.047 -15.266 8.383 1 96.62 217 ASN A N 1
ATOM 1664 C CA . ASN A 1 217 ? -7.93 -15.008 9.812 1 96.62 217 ASN A CA 1
ATOM 1665 C C . ASN A 1 217 ? -6.781 -14.055 10.117 1 96.62 217 ASN A C 1
ATOM 1667 O O . ASN A 1 217 ? -6.898 -13.203 11 1 96.62 217 ASN A O 1
ATOM 1671 N N . PHE A 1 218 ? -5.684 -14.148 9.414 1 97.75 218 PHE A N 1
ATOM 1672 C CA . PHE A 1 218 ? -4.527 -13.336 9.766 1 97.75 218 PHE A CA 1
ATOM 1673 C C . PHE A 1 218 ? -4.801 -11.859 9.492 1 97.75 218 PHE A C 1
ATOM 1675 O O . PHE A 1 218 ? -4.094 -10.984 10.008 1 97.75 218 PHE A O 1
ATOM 1682 N N . LEU A 1 219 ? -5.867 -11.555 8.734 1 98.44 219 LEU A N 1
ATOM 1683 C CA . LEU A 1 219 ? -6.289 -10.18 8.477 1 98.44 219 LEU A CA 1
ATOM 1684 C C . LEU A 1 219 ? -7.383 -9.758 9.445 1 98.44 219 LEU A C 1
ATOM 1686 O O . LEU A 1 219 ? -7.277 -8.711 10.094 1 98.44 219 LEU A O 1
ATOM 1690 N N . ARG A 1 220 ? -8.445 -10.578 9.539 1 97.56 220 ARG A N 1
ATOM 1691 C CA . ARG A 1 220 ? -9.617 -10.133 10.297 1 97.56 220 ARG A CA 1
ATOM 1692 C C . ARG A 1 220 ? -9.281 -9.992 11.781 1 97.56 220 ARG A C 1
ATOM 1694 O O . ARG A 1 220 ? -9.844 -9.141 12.469 1 97.56 220 ARG A O 1
ATOM 1701 N N . GLU A 1 221 ? -8.266 -10.75 12.273 1 98.06 221 GLU A N 1
ATOM 1702 C CA . GLU A 1 221 ? -7.859 -10.641 13.672 1 98.06 221 GLU A CA 1
ATOM 1703 C C . GLU A 1 221 ? -7.207 -9.289 13.953 1 98.06 221 GLU A C 1
ATOM 1705 O O . GLU A 1 221 ? -7.242 -8.805 15.086 1 98.06 221 GLU A O 1
ATOM 1710 N N . VAL A 1 222 ? -6.633 -8.68 13 1 98.44 222 VAL A N 1
ATOM 1711 C CA . VAL A 1 222 ? -6.012 -7.367 13.156 1 98.44 222 VAL A CA 1
ATOM 1712 C C . VAL A 1 222 ? -7.051 -6.355 13.633 1 98.44 222 VAL A C 1
ATOM 1714 O O . VAL A 1 222 ? -6.754 -5.492 14.469 1 98.44 222 VAL A O 1
ATOM 1717 N N . ALA A 1 223 ? -8.289 -6.508 13.195 1 98.12 223 ALA A N 1
ATOM 1718 C CA . ALA A 1 223 ? -9.344 -5.547 13.516 1 98.12 223 ALA A CA 1
ATOM 1719 C C . ALA A 1 223 ? -10.367 -6.152 14.469 1 98.12 223 ALA A C 1
ATOM 1721 O O . ALA A 1 223 ? -11.375 -5.52 14.789 1 98.12 223 ALA A O 1
ATOM 1722 N N . GLY A 1 224 ? -10.133 -7.383 14.891 1 98 224 GLY A N 1
ATOM 1723 C CA . GLY A 1 224 ? -11.055 -8.047 15.797 1 98 224 GLY A CA 1
ATOM 1724 C C . GLY A 1 224 ? -12.398 -8.359 15.164 1 98 224 GLY A C 1
ATOM 1725 O O . GLY A 1 224 ? -13.445 -8.18 15.789 1 98 224 GLY A O 1
ATOM 1726 N N . ARG A 1 225 ? -12.398 -8.789 13.945 1 98.12 225 ARG A N 1
ATOM 1727 C CA . ARG A 1 225 ? -13.641 -9.062 13.234 1 98.12 225 ARG A CA 1
ATOM 1728 C C . ARG A 1 225 ? -13.852 -10.562 13.055 1 98.12 225 ARG A C 1
ATOM 1730 O O . ARG A 1 225 ? -12.883 -11.328 13 1 98.12 225 ARG A O 1
ATOM 1737 N N . ASP A 1 226 ? -15.078 -10.984 12.922 1 97.56 226 ASP A N 1
ATOM 1738 C CA . ASP A 1 226 ? -15.391 -12.336 12.484 1 97.56 226 ASP A CA 1
ATOM 1739 C C . ASP A 1 226 ? -15.43 -12.43 10.961 1 97.56 226 ASP A C 1
ATOM 1741 O O . ASP A 1 226 ? -15.133 -11.453 10.266 1 97.56 226 ASP A O 1
ATOM 1745 N N . THR A 1 227 ? -15.719 -13.539 10.445 1 95.44 227 THR A N 1
ATOM 1746 C CA . THR A 1 227 ? -15.672 -13.773 9 1 95.44 227 THR A CA 1
ATOM 1747 C C . THR A 1 227 ? -16.656 -12.867 8.273 1 95.44 227 THR A C 1
ATOM 1749 O O . THR A 1 227 ? -16.328 -12.289 7.234 1 95.44 227 THR A O 1
ATOM 1752 N N . GLU A 1 228 ? -17.812 -12.688 8.781 1 95.56 228 GLU A N 1
ATOM 1753 C CA . GLU A 1 228 ? -18.844 -11.875 8.148 1 95.56 228 GLU A CA 1
ATOM 1754 C C . GLU A 1 228 ? -18.438 -10.414 8.07 1 95.56 228 GLU A C 1
ATOM 1756 O O . GLU A 1 228 ? -18.703 -9.734 7.07 1 95.56 228 GLU A O 1
ATOM 1761 N N . GLY A 1 229 ? -17.781 -9.938 9.094 1 97.38 229 GLY A N 1
ATOM 1762 C CA . GLY A 1 229 ? -17.375 -8.547 9.164 1 97.38 229 GLY A CA 1
ATOM 1763 C C . GLY A 1 229 ? -16 -8.289 8.57 1 97.38 229 GLY A C 1
ATOM 1764 O O . GLY A 1 229 ? -15.469 -7.18 8.68 1 97.38 229 GLY A O 1
ATOM 1765 N N . ALA A 1 230 ? -15.438 -9.266 7.801 1 98.12 230 ALA A N 1
ATOM 1766 C CA . ALA A 1 230 ? -14.023 -9.211 7.453 1 98.12 230 ALA A CA 1
ATOM 1767 C C . ALA A 1 230 ? -13.82 -8.555 6.09 1 98.12 230 ALA A C 1
ATOM 1769 O O . ALA A 1 230 ? -12.68 -8.352 5.656 1 98.12 230 ALA A O 1
ATOM 1770 N N . LEU A 1 231 ? -14.883 -8.133 5.402 1 98.62 231 LEU A N 1
ATOM 1771 C CA . LEU A 1 231 ? -14.75 -7.629 4.039 1 98.62 231 LEU A CA 1
ATOM 1772 C C . LEU A 1 231 ? -13.852 -6.395 4.004 1 98.62 231 LEU A C 1
ATOM 1774 O O . LEU A 1 231 ? -12.945 -6.305 3.174 1 98.62 231 LEU A O 1
ATOM 1778 N N . PRO A 1 232 ? -13.977 -5.426 4.996 1 98.81 232 PRO A N 1
ATOM 1779 C CA . PRO A 1 232 ? -13.141 -4.219 4.926 1 98.81 232 PRO A CA 1
ATOM 1780 C C . PRO A 1 232 ? -11.648 -4.523 5.035 1 98.81 232 PRO A C 1
ATOM 1782 O O . PRO A 1 232 ? -10.852 -3.969 4.277 1 98.81 232 PRO A O 1
ATOM 1785 N N . VAL A 1 233 ? -11.266 -5.445 5.918 1 98.88 233 VAL A N 1
ATOM 1786 C CA . VAL A 1 233 ? -9.852 -5.754 6.074 1 98.88 233 VAL A CA 1
ATOM 1787 C C . VAL A 1 233 ? -9.344 -6.492 4.832 1 98.88 233 VAL A C 1
ATOM 1789 O O . VAL A 1 233 ? -8.195 -6.305 4.422 1 98.88 233 VAL A O 1
ATOM 1792 N N . SER A 1 234 ? -10.219 -7.262 4.203 1 98.75 234 SER A N 1
ATOM 1793 C CA . SER A 1 234 ? -9.875 -7.98 2.979 1 98.75 234 SER A CA 1
ATOM 1794 C C . SER A 1 234 ? -9.594 -7.016 1.834 1 98.75 234 SER A C 1
ATOM 1796 O O . SER A 1 234 ? -8.594 -7.164 1.127 1 98.75 234 SER A O 1
ATOM 1798 N N . LEU A 1 235 ? -10.453 -6.051 1.687 1 98.94 235 LEU A N 1
ATOM 1799 C CA . LEU A 1 235 ? -10.32 -5.09 0.598 1 98.94 235 LEU A CA 1
ATOM 1800 C C . LEU A 1 235 ? -9.078 -4.223 0.784 1 98.94 235 LEU A C 1
ATOM 1802 O O . LEU A 1 235 ? -8.344 -3.973 -0.173 1 98.94 235 LEU A O 1
ATOM 1806 N N . ALA A 1 236 ? -8.828 -3.807 2.016 1 98.94 236 ALA A N 1
ATOM 1807 C CA . ALA A 1 236 ? -7.633 -3.031 2.344 1 98.94 236 ALA A CA 1
ATOM 1808 C C . ALA A 1 236 ? -6.363 -3.805 1.998 1 98.94 236 ALA A C 1
ATOM 1810 O O . ALA A 1 236 ? -5.469 -3.275 1.335 1 98.94 236 ALA A O 1
ATOM 1811 N N . ALA A 1 237 ? -6.332 -5.051 2.33 1 98.94 237 ALA A N 1
ATOM 1812 C CA . ALA A 1 237 ? -5.156 -5.883 2.086 1 98.94 237 ALA A CA 1
ATOM 1813 C C . ALA A 1 237 ? -5.004 -6.188 0.599 1 98.94 237 ALA A C 1
ATOM 1815 O O . ALA A 1 237 ? -3.883 -6.336 0.102 1 98.94 237 ALA A O 1
ATOM 1816 N N . THR A 1 238 ? -6.086 -6.262 -0.122 1 98.94 238 THR A N 1
ATOM 1817 C CA . THR A 1 238 ? -6.043 -6.574 -1.546 1 98.94 238 THR A CA 1
ATOM 1818 C C . THR A 1 238 ? -5.273 -5.504 -2.314 1 98.94 238 THR A C 1
ATOM 1820 O O . THR A 1 238 ? -4.391 -5.824 -3.113 1 98.94 238 THR A O 1
ATOM 1823 N N . SER A 1 239 ? -5.586 -4.215 -2.086 1 98.94 239 SER A N 1
ATOM 1824 C CA . SER A 1 239 ? -4.863 -3.164 -2.793 1 98.94 239 SER A CA 1
ATOM 1825 C C . SER A 1 239 ? -3.377 -3.188 -2.455 1 98.94 239 SER A C 1
ATOM 1827 O O . SER A 1 239 ? -2.533 -3.006 -3.334 1 98.94 239 SER A O 1
ATOM 1829 N N . MET A 1 240 ? -3.066 -3.48 -1.192 1 98.88 240 MET A N 1
ATOM 1830 C CA . MET A 1 240 ? -1.669 -3.564 -0.777 1 98.88 240 MET A CA 1
ATOM 1831 C C . MET A 1 240 ? -0.975 -4.754 -1.437 1 98.88 240 MET A C 1
ATOM 1833 O O . MET A 1 240 ? 0.193 -4.66 -1.819 1 98.88 240 MET A O 1
ATOM 1837 N N . ALA A 1 241 ? -1.702 -5.867 -1.534 1 98.94 241 ALA A N 1
ATOM 1838 C CA . ALA A 1 241 ? -1.135 -7.043 -2.189 1 98.94 241 ALA A CA 1
ATOM 1839 C C . ALA A 1 241 ? -0.801 -6.754 -3.648 1 98.94 241 ALA A C 1
ATOM 1841 O O . ALA A 1 241 ? 0.266 -7.133 -4.137 1 98.94 241 ALA A O 1
ATOM 1842 N N . VAL A 1 242 ? -1.688 -6.086 -4.332 1 98.88 242 VAL A N 1
ATOM 1843 C CA . VAL A 1 242 ? -1.459 -5.73 -5.73 1 98.88 242 VAL A CA 1
ATOM 1844 C C . VAL A 1 242 ? -0.24 -4.816 -5.84 1 98.88 242 VAL A C 1
ATOM 1846 O O . VAL A 1 242 ? 0.625 -5.023 -6.691 1 98.88 242 VAL A O 1
ATOM 1849 N N . GLU A 1 243 ? -0.193 -3.867 -4.945 1 98.5 243 GLU A N 1
ATOM 1850 C CA . GLU A 1 243 ? 0.959 -2.971 -4.945 1 98.5 243 GLU A CA 1
ATOM 1851 C C . GLU A 1 243 ? 2.254 -3.736 -4.688 1 98.5 243 GLU A C 1
ATOM 1853 O O . GLU A 1 243 ? 3.318 -3.346 -5.172 1 98.5 243 GLU A O 1
ATOM 1858 N N . ARG A 1 244 ? 2.178 -4.844 -4.008 1 98.25 244 ARG A N 1
ATOM 1859 C CA . ARG A 1 244 ? 3.352 -5.645 -3.672 1 98.25 244 ARG A CA 1
ATOM 1860 C C . ARG A 1 244 ? 3.607 -6.711 -4.73 1 98.25 244 ARG A C 1
ATOM 1862 O O . ARG A 1 244 ? 4.504 -7.543 -4.578 1 98.25 244 ARG A O 1
ATOM 1869 N N . GLY A 1 245 ? 2.732 -6.766 -5.793 1 97.81 245 GLY A N 1
ATOM 1870 C CA . GLY A 1 245 ? 3.107 -7.57 -6.945 1 97.81 245 GLY A CA 1
ATOM 1871 C C . GLY A 1 245 ? 2.1 -8.656 -7.266 1 97.81 245 GLY A C 1
ATOM 1872 O O . GLY A 1 245 ? 2.291 -9.438 -8.203 1 97.81 245 GLY A O 1
ATOM 1873 N N . ALA A 1 246 ? 1.032 -8.742 -6.504 1 98.81 246 ALA A N 1
ATOM 1874 C CA . ALA A 1 246 ? 0.017 -9.75 -6.812 1 98.81 246 ALA A CA 1
ATOM 1875 C C . ALA A 1 246 ? -0.647 -9.461 -8.156 1 98.81 246 ALA A C 1
ATOM 1877 O O . ALA A 1 246 ? -0.979 -8.305 -8.453 1 98.81 246 ALA A O 1
ATOM 1878 N N . HIS A 1 247 ? -0.877 -10.539 -8.953 1 98.88 247 HIS A N 1
ATOM 1879 C CA . HIS A 1 247 ? -1.44 -10.383 -10.297 1 98.88 247 HIS A CA 1
ATOM 1880 C C . HIS A 1 247 ? -2.836 -10.992 -10.375 1 98.88 247 HIS A C 1
ATOM 1882 O O . HIS A 1 247 ? -3.648 -10.578 -11.211 1 98.88 247 HIS A O 1
ATOM 1888 N N . VAL A 1 248 ? -3.086 -11.992 -9.57 1 98.94 248 VAL A N 1
ATOM 1889 C CA . VAL A 1 248 ? -4.387 -12.656 -9.508 1 98.94 248 VAL A CA 1
ATOM 1890 C C . VAL A 1 248 ? -4.875 -12.695 -8.062 1 98.94 248 VAL A C 1
ATOM 1892 O O . VAL A 1 248 ? -4.129 -13.078 -7.16 1 98.94 248 VAL A O 1
ATOM 1895 N N . ILE A 1 249 ? -6.09 -12.219 -7.867 1 98.94 249 ILE A N 1
ATOM 1896 C CA . ILE A 1 249 ? -6.699 -12.266 -6.539 1 98.94 249 ILE A CA 1
ATOM 1897 C C . ILE A 1 249 ? -7.859 -13.258 -6.535 1 98.94 249 ILE A C 1
ATOM 1899 O O . ILE A 1 249 ? -8.852 -13.062 -7.238 1 98.94 249 ILE A O 1
ATOM 1903 N N . ARG A 1 250 ? -7.672 -14.305 -5.816 1 98.75 250 ARG A N 1
ATOM 1904 C CA . ARG A 1 250 ? -8.734 -15.289 -5.633 1 98.75 250 ARG A CA 1
ATOM 1905 C C . ARG A 1 250 ? -9.68 -14.875 -4.512 1 98.75 250 ARG A C 1
ATOM 1907 O O . ARG A 1 250 ? -9.234 -14.547 -3.408 1 98.75 250 ARG A O 1
ATOM 1914 N N . THR A 1 251 ? -11.008 -14.875 -4.793 1 98.25 251 THR A N 1
ATOM 1915 C CA . THR A 1 251 ? -11.914 -14.273 -3.82 1 98.25 251 THR A CA 1
ATOM 1916 C C . THR A 1 251 ? -13.328 -14.82 -3.979 1 98.25 251 THR A C 1
ATOM 1918 O O . THR A 1 251 ? -13.703 -15.281 -5.059 1 98.25 251 THR A O 1
ATOM 1921 N N . HIS A 1 252 ? -14.109 -14.703 -2.902 1 95.69 252 HIS A N 1
ATOM 1922 C CA . HIS A 1 252 ? -15.547 -14.961 -2.932 1 95.69 252 HIS A CA 1
ATOM 1923 C C . HIS A 1 252 ? -16.328 -13.664 -3.102 1 95.69 252 HIS A C 1
ATOM 1925 O O . HIS A 1 252 ? -17.531 -13.695 -3.406 1 95.69 252 HIS A O 1
ATOM 1931 N N . ASP A 1 253 ? -15.734 -12.523 -2.883 1 97.69 253 ASP A N 1
ATOM 1932 C CA . ASP A 1 253 ? -16.344 -11.203 -3.014 1 97.69 253 ASP A CA 1
ATOM 1933 C C . ASP A 1 253 ? -15.836 -10.484 -4.258 1 97.69 253 ASP A C 1
ATOM 1935 O O . ASP A 1 253 ? -15.055 -9.539 -4.156 1 97.69 253 ASP A O 1
ATOM 1939 N N . VAL A 1 254 ? -16.391 -10.82 -5.367 1 98.56 254 VAL A N 1
ATOM 1940 C CA . VAL A 1 254 ? -15.789 -10.531 -6.664 1 98.56 254 VAL A CA 1
ATOM 1941 C C . VAL A 1 254 ? -15.836 -9.031 -6.938 1 98.56 254 VAL A C 1
ATOM 1943 O O . VAL A 1 254 ? -14.797 -8.398 -7.137 1 98.56 254 VAL A O 1
ATOM 1946 N N . ALA A 1 255 ? -16.984 -8.391 -6.879 1 98.69 255 ALA A N 1
ATOM 1947 C CA . ALA A 1 255 ? -17.141 -6.996 -7.277 1 98.69 255 ALA A CA 1
ATOM 1948 C C . ALA A 1 255 ? -16.312 -6.078 -6.395 1 98.69 255 ALA A C 1
ATOM 1950 O O . ALA A 1 255 ? -15.57 -5.227 -6.898 1 98.69 255 ALA A O 1
ATOM 1951 N N . GLU A 1 256 ? -16.422 -6.246 -5.07 1 98.81 256 GLU A N 1
ATOM 1952 C CA . GLU A 1 256 ? -15.688 -5.41 -4.125 1 98.81 256 GLU A CA 1
ATOM 1953 C C . GLU A 1 256 ? -14.18 -5.613 -4.254 1 98.81 256 GLU A C 1
ATOM 1955 O O . GLU A 1 256 ? -13.414 -4.656 -4.188 1 98.81 256 GLU A O 1
ATOM 1960 N N . THR A 1 257 ? -13.781 -6.863 -4.469 1 98.88 257 THR A N 1
ATOM 1961 C CA . THR A 1 257 ? -12.367 -7.172 -4.602 1 98.88 257 THR A CA 1
ATOM 1962 C C . THR A 1 257 ? -11.805 -6.586 -5.895 1 98.88 257 THR A C 1
ATOM 1964 O O . THR A 1 257 ? -10.68 -6.086 -5.918 1 98.88 257 THR A O 1
ATOM 1967 N N . ARG A 1 258 ? -12.562 -6.664 -6.941 1 98.88 258 ARG A N 1
ATOM 1968 C CA . ARG A 1 258 ? -12.148 -6.039 -8.188 1 98.88 258 ARG A CA 1
ATOM 1969 C C . ARG A 1 258 ? -11.859 -4.555 -7.988 1 98.88 258 ARG A C 1
ATOM 1971 O O . ARG A 1 258 ? -10.828 -4.051 -8.445 1 98.88 258 ARG A O 1
ATOM 1978 N N . ASP A 1 259 ? -12.781 -3.887 -7.324 1 98.94 259 ASP A N 1
ATOM 1979 C CA . ASP A 1 259 ? -12.609 -2.463 -7.062 1 98.94 259 ASP A CA 1
ATOM 1980 C C . ASP A 1 259 ? -11.305 -2.199 -6.305 1 98.94 259 ASP A C 1
ATOM 1982 O O . ASP A 1 259 ? -10.539 -1.309 -6.672 1 98.94 259 ASP A O 1
ATOM 1986 N N . ALA A 1 260 ? -11.047 -2.988 -5.254 1 98.94 260 ALA A N 1
ATOM 1987 C CA . ALA A 1 260 ? -9.852 -2.824 -4.441 1 98.94 260 ALA A CA 1
ATOM 1988 C C . ALA A 1 260 ? -8.594 -3.094 -5.258 1 98.94 260 ALA A C 1
ATOM 1990 O O . ALA A 1 260 ? -7.602 -2.367 -5.145 1 98.94 260 ALA A O 1
ATOM 1991 N N . ALA A 1 261 ? -8.633 -4.113 -6.086 1 98.94 261 ALA A N 1
ATOM 1992 C CA . ALA A 1 261 ? -7.488 -4.465 -6.918 1 98.94 261 ALA A CA 1
ATOM 1993 C C . ALA A 1 261 ? -7.164 -3.354 -7.91 1 98.94 261 ALA A C 1
ATOM 1995 O O . ALA A 1 261 ? -5.992 -3.053 -8.156 1 98.94 261 ALA A O 1
ATOM 1996 N N . LEU A 1 262 ? -8.172 -2.773 -8.453 1 98.88 262 LEU A N 1
ATOM 1997 C CA . LEU A 1 262 ? -7.977 -1.686 -9.406 1 98.88 262 LEU A CA 1
ATOM 1998 C C . LEU A 1 262 ? -7.316 -0.487 -8.727 1 98.88 262 LEU A C 1
ATOM 2000 O O . LEU A 1 262 ? -6.488 0.195 -9.336 1 98.88 262 LEU A O 1
ATOM 2004 N N . ILE A 1 263 ? -7.672 -0.199 -7.477 1 98.94 263 ILE A N 1
ATOM 2005 C CA . ILE A 1 263 ? -7.035 0.877 -6.723 1 98.94 263 ILE A CA 1
ATOM 2006 C C . ILE A 1 263 ? -5.559 0.552 -6.512 1 98.94 263 ILE A C 1
ATOM 2008 O O . ILE A 1 263 ? -4.691 1.41 -6.703 1 98.94 263 ILE A O 1
ATOM 2012 N N . GLY A 1 264 ? -5.281 -0.727 -6.094 1 98.88 264 GLY A N 1
ATOM 2013 C CA . GLY A 1 264 ? -3.891 -1.142 -5.977 1 98.88 264 GLY A CA 1
ATOM 2014 C C . GLY A 1 264 ? -3.096 -0.938 -7.254 1 98.88 264 GLY A C 1
ATOM 2015 O O . GLY A 1 264 ? -1.963 -0.453 -7.215 1 98.88 264 GLY A O 1
ATOM 2016 N N . HIS A 1 265 ? -3.711 -1.293 -8.328 1 98.75 265 HIS A N 1
ATOM 2017 C CA . HIS A 1 265 ? -3.064 -1.171 -9.633 1 98.75 265 HIS A CA 1
ATOM 2018 C C . HIS A 1 265 ? -2.838 0.292 -10 1 98.75 265 HIS A C 1
ATOM 2020 O O . HIS A 1 265 ? -1.744 0.666 -10.43 1 98.75 265 HIS A O 1
ATOM 2026 N N . GLU A 1 266 ? -3.834 1.116 -9.773 1 98.5 266 GLU A N 1
ATOM 2027 C CA . GLU A 1 266 ? -3.781 2.529 -10.141 1 98.5 266 GLU A CA 1
ATOM 2028 C C . GLU A 1 266 ? -2.627 3.236 -9.438 1 98.5 266 GLU A C 1
ATOM 2030 O O . GLU A 1 266 ? -1.958 4.086 -10.031 1 98.5 266 GLU A O 1
ATOM 2035 N N . PHE A 1 267 ? -2.367 2.891 -8.227 1 98.38 267 PHE A N 1
ATOM 2036 C CA . PHE A 1 267 ? -1.429 3.672 -7.43 1 98.38 267 PHE A CA 1
ATOM 2037 C C . PHE A 1 267 ? -0.12 2.916 -7.238 1 98.38 267 PHE A C 1
ATOM 2039 O O . PHE A 1 267 ? 0.714 3.305 -6.418 1 98.38 267 PHE A O 1
ATOM 2046 N N . THR A 1 268 ? 0.01 1.788 -7.883 1 97.38 268 THR A N 1
ATOM 2047 C CA . THR A 1 268 ? 1.307 1.124 -7.945 1 97.38 268 THR A CA 1
ATOM 2048 C C . THR A 1 268 ? 2.289 1.932 -8.789 1 97.38 268 THR A C 1
ATOM 2050 O O . THR A 1 268 ? 1.942 2.398 -9.875 1 97.38 268 THR A O 1
ATOM 2053 N N . ARG A 1 269 ? 3.49 2.115 -8.273 1 94 269 ARG A N 1
ATOM 2054 C CA . ARG A 1 269 ? 4.516 2.887 -8.969 1 94 269 ARG A CA 1
ATOM 2055 C C . ARG A 1 269 ? 4.844 2.268 -10.32 1 94 269 ARG A C 1
ATOM 2057 O O . ARG A 1 269 ? 5.004 1.05 -10.43 1 94 269 ARG A O 1
ATOM 2064 N N . GLN A 1 270 ? 5 3.131 -11.281 1 91.94 270 GLN A N 1
ATOM 2065 C CA . GLN A 1 270 ? 5.438 2.664 -12.594 1 91.94 270 GLN A CA 1
ATOM 2066 C C . GLN A 1 270 ? 6.941 2.426 -12.625 1 91.94 270 GLN A C 1
ATOM 2068 O O . GLN A 1 270 ? 7.723 3.287 -12.203 1 91.94 270 GLN A O 1
ATOM 2073 N N . ARG A 1 271 ? 7.32 1.328 -13.047 1 94.88 271 ARG A N 1
ATOM 2074 C CA . ARG A 1 271 ? 8.727 0.958 -13.148 1 94.88 271 ARG A CA 1
ATOM 2075 C C . ARG A 1 271 ? 9.195 0.998 -14.602 1 94.88 271 ARG A C 1
ATOM 2077 O O . ARG A 1 271 ? 8.43 0.692 -15.516 1 94.88 271 ARG A O 1
ATOM 2084 N N . ALA A 1 272 ? 10.43 1.406 -14.75 1 95 272 ALA A N 1
ATOM 2085 C CA . ALA A 1 272 ? 10.992 1.468 -16.094 1 95 272 ALA A CA 1
ATOM 2086 C C . ALA A 1 272 ? 11.109 0.074 -16.703 1 95 272 ALA A C 1
ATOM 2088 O O . ALA A 1 272 ? 11.469 -0.885 -16.016 1 95 272 ALA A O 1
ATOM 2089 N N . SER A 1 273 ? 10.727 -0.008 -17.922 1 93.56 273 SER A N 1
ATOM 2090 C CA . SER A 1 273 ? 10.82 -1.253 -18.688 1 93.56 273 SER A CA 1
ATOM 2091 C C . SER A 1 273 ? 11.141 -0.987 -20.156 1 93.56 273 SER A C 1
ATOM 2093 O O . SER A 1 273 ? 10.453 -0.2 -20.797 1 93.56 273 SER A O 1
ATOM 2095 N N . THR A 1 274 ? 12.234 -1.518 -20.641 1 93.31 274 THR A N 1
ATOM 2096 C CA . THR A 1 274 ? 12.617 -1.467 -22.047 1 93.31 274 THR A CA 1
ATOM 2097 C C . THR A 1 274 ? 12.781 -2.873 -22.609 1 93.31 274 THR A C 1
ATOM 2099 O O . THR A 1 274 ? 12.539 -3.861 -21.906 1 93.31 274 THR A O 1
ATOM 2102 N N . ASP A 1 275 ? 13.164 -2.98 -23.828 1 92.5 275 ASP A N 1
ATOM 2103 C CA . ASP A 1 275 ? 13.32 -4.285 -24.469 1 92.5 275 ASP A CA 1
ATOM 2104 C C . ASP A 1 275 ? 14.406 -5.102 -23.781 1 92.5 275 ASP A C 1
ATOM 2106 O O . ASP A 1 275 ? 14.352 -6.332 -23.766 1 92.5 275 ASP A O 1
ATOM 2110 N N . HIS A 1 276 ? 15.367 -4.359 -23.125 1 94.56 276 HIS A N 1
ATOM 2111 C CA . HIS A 1 276 ? 16.531 -5.09 -22.609 1 94.56 276 HIS A CA 1
ATOM 2112 C C . HIS A 1 276 ? 16.672 -4.91 -21.109 1 94.56 276 HIS A C 1
ATOM 2114 O O . HIS A 1 276 ? 17.516 -5.559 -20.469 1 94.56 276 HIS A O 1
ATOM 2120 N N . ALA A 1 277 ? 15.828 -3.982 -20.594 1 96.25 277 ALA A N 1
ATOM 2121 C CA . ALA A 1 277 ? 16.016 -3.682 -19.172 1 96.25 277 ALA A CA 1
ATOM 2122 C C . ALA A 1 277 ? 14.68 -3.525 -18.469 1 96.25 277 ALA A C 1
ATOM 2124 O O . ALA A 1 277 ? 13.742 -2.943 -19.016 1 96.25 277 ALA A O 1
ATOM 2125 N N . GLU A 1 278 ? 14.656 -4.066 -17.281 1 96.5 278 GLU A N 1
ATOM 2126 C CA . GLU A 1 278 ? 13.492 -3.904 -16.406 1 96.5 278 GLU A CA 1
ATOM 2127 C C . GLU A 1 278 ? 13.898 -3.445 -15.008 1 96.5 278 GLU A C 1
ATOM 2129 O O . GLU A 1 278 ? 14.781 -4.047 -14.391 1 96.5 278 GLU A O 1
ATOM 2134 N N . GLU A 1 279 ? 13.305 -2.314 -14.57 1 97.62 279 GLU A N 1
ATOM 2135 C CA . GLU A 1 279 ? 13.5 -1.904 -13.188 1 97.62 279 GLU A CA 1
ATOM 2136 C C . GLU A 1 279 ? 12.844 -2.893 -12.227 1 97.62 279 GLU A C 1
ATOM 2138 O O . GLU A 1 279 ? 11.672 -3.24 -12.383 1 97.62 279 GLU A O 1
ATOM 2143 N N . LEU A 1 280 ? 13.594 -3.363 -11.305 1 97.75 280 LEU A N 1
ATOM 2144 C CA . LEU A 1 280 ? 13.117 -4.375 -10.367 1 97.75 280 LEU A CA 1
ATOM 2145 C C . LEU A 1 280 ? 12.305 -3.742 -9.25 1 97.75 280 LEU A C 1
ATOM 2147 O O . LEU A 1 280 ? 12.57 -2.609 -8.844 1 97.75 280 LEU A O 1
ATOM 2151 N N . ASP A 1 281 ? 11.289 -4.434 -8.797 1 96.56 281 AS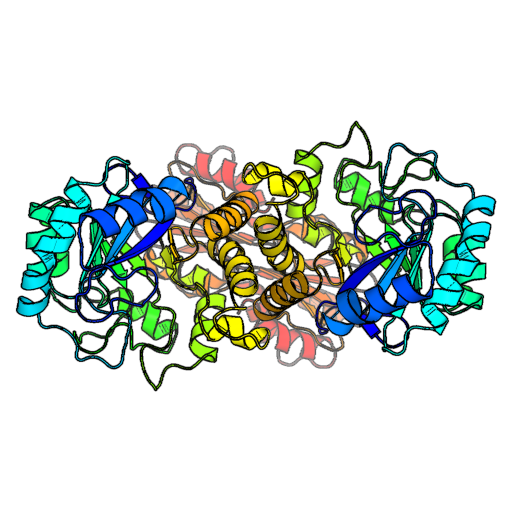P A N 1
ATOM 2152 C CA . ASP A 1 281 ? 10.445 -4.008 -7.684 1 96.56 281 ASP A CA 1
ATOM 2153 C C . ASP A 1 281 ? 11.039 -4.457 -6.348 1 96.56 281 ASP A C 1
ATOM 2155 O O . ASP A 1 281 ? 10.586 -5.441 -5.762 1 96.56 281 ASP A O 1
ATOM 2159 N N . VAL A 1 282 ? 12.055 -3.744 -5.848 1 96.62 282 VAL A N 1
ATOM 2160 C CA . VAL A 1 282 ? 12.734 -4.148 -4.621 1 96.62 282 VAL A CA 1
ATOM 2161 C C . VAL A 1 282 ? 12.789 -2.971 -3.65 1 96.62 282 VAL A C 1
ATOM 2163 O O . VAL A 1 282 ? 13.039 -1.834 -4.059 1 96.62 282 VAL A O 1
ATOM 2166 N N . THR A 1 283 ? 12.445 -3.229 -2.426 1 96.25 283 THR A N 1
ATOM 2167 C CA . THR A 1 283 ? 12.484 -2.211 -1.383 1 96.25 283 THR A CA 1
ATOM 2168 C C . THR A 1 283 ? 13.336 -2.674 -0.203 1 96.25 283 THR A C 1
ATOM 2170 O O . THR A 1 283 ? 13.664 -1.883 0.684 1 96.25 283 THR A O 1
ATOM 2173 N N . THR A 1 284 ? 13.711 -3.947 -0.17 1 97.12 284 THR A N 1
ATOM 2174 C CA . THR A 1 284 ? 14.57 -4.508 0.869 1 97.12 284 THR A CA 1
ATOM 2175 C C . THR A 1 284 ? 15.711 -5.309 0.253 1 97.12 284 THR A C 1
ATOM 2177 O O . THR A 1 284 ? 15.648 -5.691 -0.917 1 97.12 284 THR A O 1
ATOM 2180 N N . VAL A 1 285 ? 16.672 -5.57 1.064 1 97.75 285 VAL A N 1
ATOM 2181 C CA . VAL A 1 285 ? 17.828 -6.336 0.591 1 97.75 285 VAL A CA 1
ATOM 2182 C C . VAL A 1 285 ? 17.406 -7.77 0.28 1 97.75 285 VAL A C 1
ATOM 2184 O O . VAL A 1 285 ? 17.875 -8.367 -0.688 1 97.75 285 VAL A O 1
ATOM 2187 N N . ARG A 1 286 ? 16.5 -8.328 1.021 1 97.19 286 ARG A N 1
ATOM 2188 C CA . ARG A 1 286 ? 16 -9.68 0.787 1 97.19 286 ARG A CA 1
ATOM 2189 C C . ARG A 1 286 ? 15.32 -9.789 -0.569 1 97.19 286 ARG A C 1
ATOM 2191 O O . ARG A 1 286 ? 15.516 -10.766 -1.296 1 97.19 286 ARG A O 1
ATOM 2198 N N . GLU A 1 287 ? 14.5 -8.812 -0.867 1 97.75 287 GLU A N 1
ATOM 2199 C CA . GLU A 1 287 ? 13.852 -8.781 -2.176 1 97.75 287 GLU A CA 1
ATOM 2200 C C . GLU A 1 287 ? 14.883 -8.742 -3.301 1 97.75 287 GLU A C 1
ATOM 2202 O O . GLU A 1 287 ? 14.789 -9.5 -4.266 1 97.75 287 GLU A O 1
ATOM 2207 N N . ALA A 1 288 ? 15.867 -7.852 -3.15 1 98.12 288 ALA A N 1
ATOM 2208 C CA . ALA A 1 288 ? 16.922 -7.738 -4.148 1 98.12 288 ALA A CA 1
ATOM 2209 C C . ALA A 1 288 ? 17.703 -9.047 -4.273 1 98.12 288 ALA A C 1
ATOM 2211 O O . ALA A 1 288 ? 18.078 -9.453 -5.379 1 98.12 288 ALA A O 1
ATOM 2212 N N . GLN A 1 289 ? 17.938 -9.656 -3.166 1 97.81 289 GLN A N 1
ATOM 2213 C CA . GLN A 1 289 ? 18.688 -10.898 -3.137 1 97.81 289 GLN A CA 1
ATOM 2214 C C . GLN A 1 289 ? 18 -11.984 -3.961 1 97.81 289 GLN A C 1
ATOM 2216 O O . GLN A 1 289 ? 18.672 -12.75 -4.66 1 97.81 289 GLN A O 1
ATOM 2221 N N . ARG A 1 290 ? 16.672 -12.062 -3.898 1 97.69 290 ARG A N 1
ATOM 2222 C CA . ARG A 1 290 ? 15.938 -13.047 -4.684 1 97.69 290 ARG A CA 1
ATOM 2223 C C . ARG A 1 290 ? 16.203 -12.875 -6.172 1 97.69 290 ARG A C 1
ATOM 2225 O O . ARG A 1 290 ? 16.406 -13.852 -6.895 1 97.69 290 ARG A O 1
ATOM 2232 N N . HIS A 1 291 ? 16.234 -11.656 -6.621 1 97.12 291 HIS A N 1
ATOM 2233 C CA . HIS A 1 291 ? 16.469 -11.367 -8.031 1 97.12 291 HIS A CA 1
ATOM 2234 C C . HIS A 1 291 ? 17.922 -11.656 -8.414 1 97.12 291 HIS A C 1
ATOM 2236 O O . HIS A 1 291 ? 18.188 -12.188 -9.492 1 97.12 291 HIS A O 1
ATOM 2242 N N . VAL A 1 292 ? 18.859 -11.305 -7.562 1 97.56 292 VAL A N 1
ATOM 2243 C CA . VAL A 1 292 ? 20.266 -11.531 -7.816 1 97.56 292 VAL A CA 1
ATOM 2244 C C . VAL A 1 292 ? 20.547 -13.031 -7.918 1 97.56 292 VAL A C 1
ATOM 2246 O O . VAL A 1 292 ? 21.297 -13.469 -8.797 1 97.56 292 VAL A O 1
ATOM 2249 N N . ASP A 1 293 ? 19.875 -13.742 -7.027 1 95.44 293 ASP A N 1
ATOM 2250 C CA . ASP A 1 293 ? 20.016 -15.195 -7.055 1 95.44 293 ASP A CA 1
ATOM 2251 C C . ASP A 1 293 ? 19.484 -15.773 -8.359 1 95.44 293 ASP A C 1
ATOM 2253 O O . ASP A 1 293 ? 20.062 -16.719 -8.914 1 95.44 293 ASP A O 1
ATOM 2257 N N . ASP A 1 294 ? 18.438 -15.242 -8.836 1 93.62 294 ASP A N 1
ATOM 2258 C CA . ASP A 1 294 ? 17.781 -15.742 -10.039 1 93.62 294 ASP A CA 1
ATOM 2259 C C . ASP A 1 294 ? 18.688 -15.602 -11.258 1 93.62 294 ASP A C 1
ATOM 2261 O O . ASP A 1 294 ? 18.594 -16.375 -12.211 1 93.62 294 ASP A O 1
ATOM 2265 N N . VAL A 1 295 ? 19.625 -14.625 -11.25 1 95.12 295 VAL A N 1
ATOM 2266 C CA . VAL A 1 295 ? 20.516 -14.406 -12.383 1 95.12 295 VAL A CA 1
ATOM 2267 C C . VAL A 1 295 ? 21.891 -14.984 -12.07 1 95.12 295 VAL A C 1
ATOM 2269 O O . VAL A 1 295 ? 22.875 -14.648 -12.742 1 95.12 295 VAL A O 1
ATOM 2272 N N . ASP A 1 296 ? 21.969 -15.742 -10.977 1 95.25 296 ASP A N 1
ATOM 2273 C CA . ASP A 1 296 ? 23.203 -16.391 -10.531 1 95.25 296 ASP A CA 1
ATOM 2274 C C . ASP A 1 296 ? 24.281 -15.344 -10.203 1 95.25 296 ASP A C 1
ATOM 2276 O O . ASP A 1 296 ? 25.438 -15.508 -10.586 1 95.25 296 ASP A O 1
ATOM 2280 N N . GLY A 1 297 ? 23.844 -14.281 -9.633 1 96.19 297 GLY A N 1
ATOM 2281 C CA . GLY A 1 297 ? 24.75 -13.219 -9.234 1 96.19 297 GLY A CA 1
ATOM 2282 C C . GLY A 1 297 ? 25.281 -13.383 -7.82 1 96.19 297 GLY A C 1
ATOM 2283 O O . GLY A 1 297 ? 24.906 -14.32 -7.117 1 96.19 297 GLY A O 1
ATOM 2284 N N . ASP A 1 298 ? 26.109 -12.414 -7.465 1 94.19 298 ASP A N 1
ATOM 2285 C CA . ASP A 1 298 ? 26.656 -12.352 -6.109 1 94.19 298 ASP A CA 1
ATOM 2286 C C . ASP A 1 298 ? 25.672 -11.688 -5.156 1 94.19 298 ASP A C 1
ATOM 2288 O O . ASP A 1 298 ? 25.391 -10.492 -5.281 1 94.19 298 ASP A O 1
ATOM 2292 N N . SER A 1 299 ? 25.297 -12.414 -4.188 1 89.56 299 SER A N 1
ATOM 2293 C CA . SER A 1 299 ? 24.281 -11.961 -3.236 1 89.56 299 SER A CA 1
ATOM 2294 C C . SER A 1 299 ? 24.734 -10.688 -2.527 1 89.56 299 SER A C 1
ATOM 2296 O O . SER A 1 299 ? 23.906 -9.859 -2.133 1 89.56 299 SER A O 1
ATOM 2298 N N . ALA A 1 300 ? 26.016 -10.484 -2.443 1 89.75 300 ALA A N 1
ATOM 2299 C CA . ALA A 1 300 ? 26.531 -9.297 -1.777 1 89.75 300 ALA A CA 1
ATOM 2300 C C . ALA A 1 300 ? 26.156 -8.031 -2.541 1 89.75 300 ALA A C 1
ATOM 2302 O O . ALA A 1 300 ? 26.047 -6.953 -1.951 1 89.75 300 ALA A O 1
ATOM 2303 N N . ALA A 1 301 ? 25.891 -8.156 -3.773 1 94 301 ALA A N 1
ATOM 2304 C CA . ALA A 1 301 ? 25.547 -7.02 -4.617 1 94 301 ALA A CA 1
ATOM 2305 C C . ALA A 1 301 ? 24.109 -6.574 -4.371 1 94 301 ALA A C 1
ATOM 2307 O O . ALA A 1 301 ? 23.734 -5.449 -4.707 1 94 301 ALA A O 1
ATOM 2308 N N . ALA A 1 302 ? 23.297 -7.445 -3.787 1 96.56 302 ALA A N 1
ATOM 2309 C CA . ALA A 1 302 ? 21.875 -7.168 -3.555 1 96.56 302 ALA A CA 1
ATOM 2310 C C . ALA A 1 302 ? 21.703 -5.914 -2.701 1 96.56 302 ALA A C 1
ATOM 2312 O O . ALA A 1 302 ? 20.797 -5.105 -2.955 1 96.56 302 ALA A O 1
ATOM 2313 N N . ALA A 1 303 ? 22.594 -5.711 -1.78 1 97.25 303 ALA A N 1
ATOM 2314 C CA . ALA A 1 303 ? 22.5 -4.602 -0.838 1 97.25 303 ALA A CA 1
ATOM 2315 C C . ALA A 1 303 ? 22.734 -3.266 -1.538 1 97.25 303 ALA A C 1
ATOM 2317 O O . ALA A 1 303 ? 22.391 -2.207 -1 1 97.25 303 ALA A O 1
ATOM 2318 N N . SER A 1 304 ? 23.312 -3.252 -2.725 1 97.12 304 SER A N 1
ATOM 2319 C CA . SER A 1 304 ? 23.547 -2.029 -3.488 1 97.12 304 SER A CA 1
ATOM 2320 C C . SER A 1 304 ? 22.281 -1.564 -4.191 1 97.12 304 SER A C 1
ATOM 2322 O O . SER A 1 304 ? 22.203 -0.435 -4.68 1 97.12 304 SER A O 1
ATOM 2324 N N . GLY A 1 305 ? 21.297 -2.439 -4.266 1 97.31 305 GLY A N 1
ATOM 2325 C CA . GLY A 1 305 ? 20.047 -2.105 -4.918 1 97.31 305 GLY A CA 1
ATOM 2326 C C . GLY A 1 305 ? 19.016 -1.49 -3.979 1 97.31 305 GLY A C 1
ATOM 2327 O O . GLY A 1 305 ? 17.906 -1.177 -4.387 1 97.31 305 GLY A O 1
ATOM 2328 N N . VAL A 1 306 ? 19.344 -1.295 -2.723 1 97.69 306 VAL A N 1
ATOM 2329 C CA . VAL A 1 306 ? 18.469 -0.745 -1.689 1 97.69 306 VAL A CA 1
ATOM 2330 C C . VAL A 1 306 ? 19.203 0.374 -0.944 1 97.69 306 VAL A C 1
ATOM 2332 O O . VAL A 1 306 ? 20.375 0.231 -0.583 1 97.69 306 VAL A O 1
ATOM 2335 N N . ALA A 1 307 ? 18.531 1.493 -0.774 1 97.94 307 ALA A N 1
ATOM 2336 C CA . ALA A 1 307 ? 19.109 2.604 -0.028 1 97.94 307 ALA A CA 1
ATOM 2337 C C . ALA A 1 307 ? 18.219 3.014 1.137 1 97.94 307 ALA A C 1
ATOM 2339 O O . ALA A 1 307 ? 17.031 2.658 1.173 1 97.94 307 ALA A O 1
ATOM 2340 N N . ARG A 1 308 ? 18.781 3.584 2.129 1 98.19 308 ARG A N 1
ATOM 2341 C CA . ARG A 1 308 ? 18.078 4.199 3.25 1 98.19 308 ARG A CA 1
ATOM 2342 C C . ARG A 1 308 ? 18.656 5.586 3.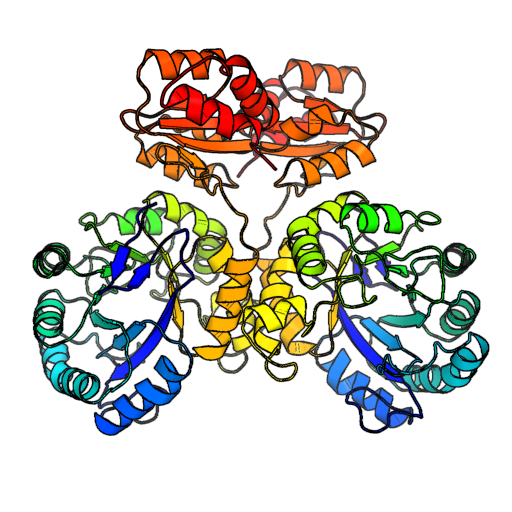555 1 98.19 308 ARG A C 1
ATOM 2344 O O . ARG A 1 308 ? 19.797 5.883 3.207 1 98.19 308 ARG A O 1
ATOM 2351 N N . ALA A 1 309 ? 17.844 6.418 4.086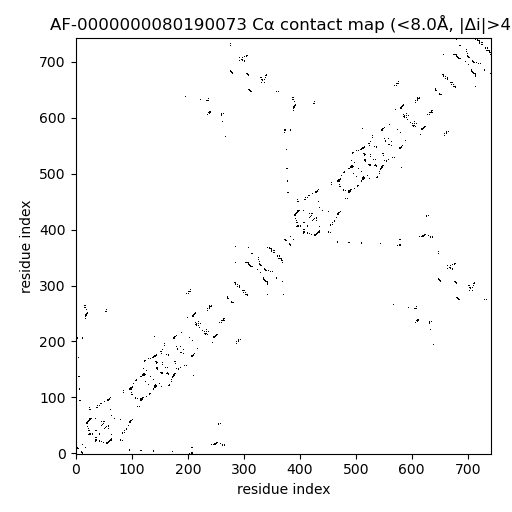 1 98.06 309 ALA A N 1
ATOM 2352 C CA . ALA A 1 309 ? 18.234 7.73 4.605 1 98.06 309 ALA A CA 1
ATOM 2353 C C . ALA A 1 309 ? 17.812 7.887 6.062 1 98.06 309 ALA A C 1
ATOM 2355 O O . ALA A 1 309 ? 16.75 7.383 6.469 1 98.06 309 ALA A O 1
ATOM 2356 N N . PHE A 1 310 ? 18.641 8.547 6.836 1 98.19 310 PHE A N 1
ATOM 2357 C CA . PHE A 1 310 ? 18.391 8.812 8.25 1 98.19 310 PHE A CA 1
ATOM 2358 C C . PHE A 1 310 ? 18.5 10.297 8.547 1 98.19 310 PHE A C 1
ATOM 2360 O O . PHE A 1 310 ? 19.375 10.984 8.023 1 98.19 310 PHE A O 1
ATOM 2367 N N . GLU A 1 311 ? 17.625 10.82 9.266 1 97.81 311 GLU A N 1
ATOM 2368 C CA . GLU A 1 311 ? 17.828 12.109 9.914 1 97.81 311 GLU A CA 1
ATOM 2369 C C . GLU A 1 311 ? 18.469 11.945 11.281 1 97.81 311 GLU A C 1
ATOM 2371 O O . GLU A 1 311 ? 17.984 11.18 12.117 1 97.81 311 GLU A O 1
ATOM 2376 N N . VAL A 1 312 ? 19.578 12.617 11.555 1 97.94 312 VAL A N 1
ATOM 2377 C CA . VAL A 1 312 ? 20.359 12.398 12.758 1 97.94 312 VAL A CA 1
ATOM 2378 C C . VAL A 1 312 ? 20.641 13.734 13.445 1 97.94 312 VAL A C 1
ATOM 2380 O O . VAL A 1 312 ? 20.984 14.719 12.789 1 97.94 312 VAL A O 1
ATOM 2383 N N . GLU A 1 313 ? 20.469 13.773 14.672 1 96.88 313 GLU A N 1
ATOM 2384 C CA . GLU A 1 313 ? 20.766 14.938 15.5 1 96.88 313 GLU A CA 1
ATOM 2385 C C . GLU A 1 313 ? 21.938 14.648 16.438 1 96.88 313 GLU A C 1
ATOM 2387 O O . GLU A 1 313 ? 22.156 13.5 16.828 1 96.88 313 GLU A O 1
ATOM 2392 N N . GLY A 1 314 ? 22.719 15.695 16.719 1 95.88 314 GLY A N 1
ATOM 2393 C CA . GLY A 1 314 ? 23.719 15.586 17.766 1 95.88 314 GLY A CA 1
ATOM 2394 C C . GLY A 1 314 ? 25.078 15.18 17.25 1 95.88 314 GLY A C 1
ATOM 2395 O O . GLY A 1 314 ? 25.953 14.805 18.031 1 95.88 314 GLY A O 1
ATOM 2396 N N . LEU A 1 315 ? 25.25 15.273 15.961 1 96.12 315 LEU A N 1
ATOM 2397 C CA . LEU A 1 315 ? 26.562 14.992 15.391 1 96.12 315 LEU A CA 1
ATOM 2398 C C . LEU A 1 315 ? 27.422 16.25 15.344 1 96.12 315 LEU A C 1
ATOM 2400 O O . LEU A 1 315 ? 26.938 17.312 14.938 1 96.12 315 LEU A O 1
ATOM 2404 N N . ASP A 1 316 ? 28.688 16.141 15.758 1 95.44 316 ASP A N 1
ATOM 2405 C CA . ASP A 1 316 ? 29.594 17.266 15.586 1 95.44 316 ASP A CA 1
ATOM 2406 C C . ASP A 1 316 ? 30.328 17.188 14.258 1 95.44 316 ASP A C 1
ATOM 2408 O O . ASP A 1 316 ? 30.047 16.297 13.438 1 95.44 316 ASP A O 1
ATOM 2412 N N . ASP A 1 317 ? 31.219 18.062 14.008 1 96.06 317 ASP A N 1
ATOM 2413 C CA . ASP A 1 317 ? 31.906 18.156 12.727 1 96.06 317 ASP A CA 1
ATOM 2414 C C . ASP A 1 317 ? 32.781 16.922 12.484 1 96.06 317 ASP A C 1
ATOM 2416 O O . ASP A 1 317 ? 32.906 16.453 11.352 1 96.06 317 ASP A O 1
ATOM 2420 N N . ASP A 1 318 ? 33.406 16.484 13.477 1 96.88 318 ASP A N 1
ATOM 2421 C CA . ASP A 1 318 ? 34.25 15.297 13.352 1 96.88 318 ASP A CA 1
ATOM 2422 C C . ASP A 1 318 ? 33.406 14.062 13.008 1 96.88 318 ASP A C 1
ATOM 2424 O O . ASP A 1 318 ? 33.844 13.227 12.203 1 96.88 318 ASP A O 1
ATOM 2428 N N . ASP A 1 319 ? 32.281 13.93 13.703 1 97.12 319 ASP A N 1
ATOM 2429 C CA . ASP A 1 319 ? 31.375 12.828 13.414 1 97.12 319 ASP A CA 1
ATOM 2430 C C . ASP A 1 319 ? 30.938 12.836 11.953 1 97.12 319 ASP A C 1
ATOM 2432 O O . ASP A 1 319 ? 30.953 11.797 11.289 1 97.12 319 ASP A O 1
ATOM 2436 N N . ARG A 1 320 ? 30.547 13.992 11.5 1 97.25 320 ARG A N 1
ATOM 2437 C CA . ARG A 1 320 ? 30.094 14.164 10.125 1 97.25 320 ARG A CA 1
ATOM 2438 C C . ARG A 1 320 ? 31.203 13.797 9.133 1 97.25 320 ARG A C 1
ATOM 2440 O O . ARG A 1 320 ? 30.938 13.133 8.133 1 97.25 320 ARG A O 1
ATOM 2447 N N . ALA A 1 321 ? 32.375 14.242 9.406 1 97.38 321 ALA A N 1
ATOM 2448 C CA . ALA A 1 321 ? 33.5 13.922 8.547 1 97.38 321 ALA A CA 1
ATOM 2449 C C . ALA A 1 321 ? 33.781 12.422 8.516 1 97.38 321 ALA A C 1
ATOM 2451 O O . ALA A 1 321 ? 34.094 11.859 7.469 1 97.38 321 ALA A O 1
ATOM 2452 N N . ALA A 1 322 ? 33.656 11.797 9.641 1 97.94 322 ALA A N 1
ATOM 2453 C CA . ALA A 1 322 ? 33.875 10.352 9.727 1 97.94 322 ALA A CA 1
ATOM 2454 C C . ALA A 1 322 ? 32.875 9.602 8.859 1 97.94 322 ALA A C 1
ATOM 2456 O O . ALA A 1 322 ? 33.219 8.633 8.188 1 97.94 322 ALA A O 1
ATOM 2457 N N . LEU A 1 323 ? 31.625 10.023 8.922 1 98 323 LEU A N 1
ATOM 2458 C CA . LEU A 1 323 ? 30.578 9.414 8.117 1 98 323 LEU A CA 1
ATOM 2459 C C . LEU A 1 323 ? 30.859 9.617 6.629 1 98 323 LEU A C 1
ATOM 2461 O O . LEU A 1 323 ? 30.719 8.688 5.832 1 98 323 LEU A O 1
ATOM 2465 N N . ALA A 1 324 ? 31.219 10.836 6.281 1 97.69 324 ALA A N 1
ATOM 2466 C CA . ALA A 1 324 ? 31.547 11.133 4.891 1 97.69 324 ALA A CA 1
ATOM 2467 C C . ALA A 1 324 ? 32.75 10.305 4.422 1 97.69 324 ALA A C 1
ATOM 2469 O O . ALA A 1 324 ? 32.75 9.789 3.303 1 97.69 324 ALA A O 1
ATOM 2470 N N . ASP A 1 325 ? 33.75 10.203 5.254 1 97.81 325 ASP A N 1
ATOM 2471 C CA . ASP A 1 325 ? 34.938 9.422 4.949 1 97.81 325 ASP A CA 1
ATOM 2472 C C . ASP A 1 325 ? 34.594 7.941 4.777 1 97.81 325 ASP A C 1
ATOM 2474 O O . ASP A 1 325 ? 35.281 7.223 4.055 1 97.81 325 ASP A O 1
ATOM 2478 N N . ALA A 1 326 ? 33.531 7.559 5.453 1 97.56 326 ALA A N 1
ATOM 2479 C CA . ALA A 1 326 ? 33.094 6.172 5.348 1 97.56 326 ALA A CA 1
ATOM 2480 C C . ALA A 1 326 ? 32.281 5.953 4.082 1 97.56 326 ALA A C 1
ATOM 2482 O O . ALA A 1 326 ? 31.75 4.855 3.848 1 97.56 326 ALA A O 1
ATOM 2483 N N . GLY A 1 327 ? 32.062 6.988 3.312 1 96.44 327 GLY A N 1
ATOM 2484 C CA . GLY A 1 327 ? 31.453 6.84 1.996 1 96.44 327 GLY A CA 1
ATOM 2485 C C . GLY A 1 327 ? 29.984 7.203 1.968 1 96.44 327 GLY A C 1
ATOM 2486 O O . GLY A 1 327 ? 29.281 6.895 1.002 1 96.44 327 GLY A O 1
ATOM 2487 N N . LEU A 1 328 ? 29.453 7.812 3.02 1 98.06 328 LEU A N 1
ATOM 2488 C CA . LEU A 1 328 ? 28.031 8.133 3.082 1 98.06 328 LEU A CA 1
ATOM 2489 C C . LEU A 1 328 ? 27.781 9.578 2.684 1 98.06 328 LEU A C 1
ATOM 2491 O O . LEU A 1 328 ? 28.672 10.43 2.822 1 98.06 328 LEU A O 1
ATOM 2495 N N . ALA A 1 329 ? 26.625 9.828 2.076 1 98.06 329 ALA A N 1
ATOM 2496 C CA . ALA A 1 329 ? 26.188 11.203 1.885 1 98.06 329 ALA A CA 1
ATOM 2497 C C . ALA A 1 329 ? 25.75 11.828 3.207 1 98.06 329 ALA A C 1
ATOM 2499 O O . ALA A 1 329 ? 24.953 11.242 3.945 1 98.06 329 ALA A O 1
ATOM 2500 N N . VAL A 1 330 ? 26.297 12.945 3.529 1 98 330 VAL A N 1
ATOM 2501 C CA . VAL A 1 330 ? 25.969 13.672 4.754 1 98 330 VAL A CA 1
ATOM 2502 C C . VAL A 1 330 ? 25.656 15.125 4.422 1 98 330 VAL A C 1
ATOM 2504 O O . VAL A 1 330 ? 26.484 15.828 3.836 1 98 330 VAL A O 1
ATOM 2507 N N . THR A 1 331 ? 24.469 15.586 4.758 1 97.69 331 THR A N 1
ATOM 2508 C CA . THR A 1 331 ? 24.094 16.969 4.453 1 97.69 331 THR A CA 1
ATOM 2509 C C . THR A 1 331 ? 23.188 17.531 5.539 1 97.69 331 THR A C 1
ATOM 2511 O O . THR A 1 331 ? 22.453 16.781 6.203 1 97.69 331 THR A O 1
ATOM 2514 N N . GLY A 1 332 ? 23.141 18.875 5.703 1 96.44 332 GLY A N 1
ATOM 2515 C CA . GLY A 1 332 ? 22.328 19.547 6.707 1 96.44 332 GLY A CA 1
ATOM 2516 C C . GLY A 1 332 ? 23.141 20.438 7.625 1 96.44 332 GLY A C 1
ATOM 2517 O O . GLY A 1 332 ? 24.375 20.406 7.594 1 96.44 332 GLY A O 1
ATOM 2518 N N . THR A 1 333 ? 22.531 21.203 8.531 1 92.56 333 THR A N 1
ATOM 2519 C CA . THR A 1 333 ? 23.203 22.156 9.391 1 92.56 333 THR A CA 1
ATOM 2520 C C . THR A 1 333 ? 23.109 21.734 10.852 1 92.56 333 THR A C 1
ATOM 2522 O O . THR A 1 333 ? 24.125 21.375 11.469 1 92.56 333 THR A O 1
ATOM 2525 N N . ASP A 1 334 ? 21.891 21.719 11.445 1 91.19 334 ASP A N 1
ATOM 2526 C CA . ASP A 1 334 ? 21.672 21.266 12.812 1 91.19 334 ASP A CA 1
ATOM 2527 C C . ASP A 1 334 ? 21.391 19.766 12.852 1 91.19 334 ASP A C 1
ATOM 2529 O O . ASP A 1 334 ? 22.234 18.984 13.258 1 91.19 334 ASP A O 1
ATOM 2533 N N . ALA A 1 335 ? 20.312 19.422 12.297 1 94.38 335 ALA A N 1
ATOM 2534 C CA . ALA A 1 335 ? 20.094 18.016 11.953 1 94.38 335 ALA A CA 1
ATOM 2535 C C . ALA A 1 335 ? 20.656 17.688 10.57 1 94.38 335 ALA A C 1
ATOM 2537 O O . ALA A 1 335 ? 20.734 18.562 9.711 1 94.38 335 ALA A O 1
ATOM 2538 N N . VAL A 1 336 ? 21.125 16.484 10.461 1 97 336 VAL A N 1
ATOM 2539 C CA . VAL A 1 336 ? 21.703 16.125 9.164 1 97 336 VAL A CA 1
ATOM 2540 C C . VAL A 1 336 ? 20.984 14.883 8.609 1 97 336 VAL A C 1
ATOM 2542 O O . VAL A 1 336 ? 20.406 14.102 9.367 1 97 336 VAL A O 1
ATOM 2545 N N . VAL A 1 337 ? 20.984 14.789 7.328 1 98.12 337 VAL A N 1
ATOM 2546 C CA . VAL A 1 337 ? 20.547 13.578 6.633 1 98.12 337 VAL A CA 1
ATOM 2547 C C . VAL A 1 337 ? 21.766 12.75 6.215 1 98.12 337 VAL A C 1
ATOM 2549 O O . VAL A 1 337 ? 22.703 13.273 5.621 1 98.12 337 VAL A O 1
ATOM 2552 N N . VAL A 1 338 ? 21.828 11.523 6.637 1 98.44 338 VAL A N 1
ATOM 2553 C CA . VAL A 1 338 ? 22.828 10.539 6.266 1 98.44 338 VAL A CA 1
ATOM 2554 C C . VAL A 1 338 ? 22.203 9.469 5.367 1 98.44 338 VAL A C 1
ATOM 2556 O O . VAL A 1 338 ? 21.172 8.891 5.707 1 98.44 338 VAL A O 1
ATOM 2559 N N . ALA A 1 339 ? 22.797 9.211 4.199 1 98.38 339 ALA A N 1
ATOM 2560 C CA . ALA A 1 339 ? 22.141 8.312 3.244 1 98.38 339 ALA A CA 1
ATOM 2561 C C . ALA A 1 339 ? 23.172 7.504 2.461 1 98.38 339 ALA A C 1
ATOM 2563 O O . ALA A 1 339 ? 24.328 7.93 2.324 1 98.38 339 ALA A O 1
ATOM 2564 N N . GLY A 1 340 ? 22.812 6.379 1.979 1 98 340 GLY A N 1
ATOM 2565 C CA . GLY A 1 340 ? 23.594 5.484 1.14 1 98 340 GLY A CA 1
ATOM 2566 C C . GLY A 1 340 ? 22.906 4.16 0.875 1 98 340 GLY A C 1
ATOM 2567 O O . GLY A 1 340 ? 21.797 3.928 1.351 1 98 340 GLY A O 1
ATOM 2568 N N . THR A 1 341 ? 23.5 3.354 0.057 1 97.94 341 THR A N 1
ATOM 2569 C CA . THR A 1 341 ? 22.984 2.004 -0.13 1 97.94 341 THR A CA 1
ATOM 2570 C C . THR A 1 341 ? 23.109 1.189 1.153 1 97.94 341 THR A C 1
ATOM 2572 O O . THR A 1 341 ? 23.891 1.541 2.039 1 97.94 341 THR A O 1
ATOM 2575 N N . ALA A 1 342 ? 22.281 0.156 1.213 1 98 342 ALA A N 1
ATOM 2576 C CA . ALA A 1 342 ? 22.406 -0.746 2.354 1 98 342 ALA A CA 1
ATOM 2577 C C . ALA A 1 342 ? 23.844 -1.265 2.479 1 98 342 ALA A C 1
ATOM 2579 O O . ALA A 1 342 ? 24.375 -1.391 3.586 1 98 342 ALA A O 1
ATOM 2580 N N . ALA A 1 343 ? 24.516 -1.55 1.349 1 97.31 343 ALA A N 1
ATOM 2581 C CA . ALA A 1 343 ? 25.906 -1.996 1.353 1 97.31 343 ALA A CA 1
ATOM 2582 C C . ALA A 1 343 ? 26.812 -0.95 1.991 1 97.31 343 ALA A C 1
ATOM 2584 O O . ALA A 1 343 ? 27.625 -1.273 2.861 1 97.31 343 ALA A O 1
ATOM 2585 N N . GLU A 1 344 ? 26.688 0.26 1.622 1 97.5 344 GLU A N 1
ATOM 2586 C CA . GLU A 1 344 ? 27.5 1.358 2.135 1 97.5 344 GLU A CA 1
ATOM 2587 C C . GLU A 1 344 ? 27.219 1.613 3.611 1 97.5 344 GLU A C 1
ATOM 2589 O O . GLU A 1 344 ? 28.141 1.804 4.406 1 97.5 344 GLU A O 1
ATOM 2594 N N . LEU A 1 345 ? 25.953 1.658 3.949 1 98.25 345 LEU A N 1
ATOM 2595 C CA . LEU A 1 345 ? 25.547 1.927 5.324 1 98.25 345 LEU A CA 1
ATOM 2596 C C . LEU A 1 345 ? 26.094 0.862 6.27 1 98.25 345 LEU A C 1
ATOM 2598 O O . LEU A 1 345 ? 26.656 1.186 7.32 1 98.25 345 LEU A O 1
ATOM 2602 N N . ARG A 1 346 ? 25.984 -0.383 5.867 1 97.75 346 ARG A N 1
ATOM 2603 C CA . ARG A 1 346 ? 26.469 -1.474 6.707 1 97.75 346 ARG A CA 1
ATOM 2604 C C . ARG A 1 346 ? 27.984 -1.43 6.844 1 97.75 346 ARG A C 1
ATOM 2606 O O . ARG A 1 346 ? 28.531 -1.664 7.926 1 97.75 346 ARG A O 1
ATOM 2613 N N . ALA A 1 347 ? 28.641 -1.172 5.773 1 97.69 347 ALA A N 1
ATOM 2614 C CA . ALA A 1 347 ? 30.094 -1.042 5.812 1 97.69 347 ALA A CA 1
ATOM 2615 C C . ALA A 1 347 ? 30.516 0.09 6.746 1 97.69 347 ALA A C 1
ATOM 2617 O O . ALA A 1 347 ? 31.453 -0.068 7.543 1 97.69 347 ALA A O 1
ATOM 2618 N N . ALA A 1 348 ? 29.859 1.216 6.613 1 98.19 348 ALA A N 1
ATOM 2619 C CA . ALA A 1 348 ? 30.141 2.342 7.5 1 98.19 348 ALA A CA 1
ATOM 2620 C C . ALA A 1 348 ? 29.875 1.97 8.961 1 98.19 348 ALA A C 1
ATOM 2622 O O . ALA A 1 348 ? 30.672 2.311 9.836 1 98.19 348 ALA A O 1
ATOM 2623 N N . GLY A 1 349 ? 28.781 1.277 9.172 1 97.94 349 GLY A N 1
ATOM 2624 C CA . GLY A 1 349 ? 28.484 0.824 10.516 1 97.94 349 GLY A CA 1
ATOM 2625 C C . GLY A 1 349 ? 29.578 -0.04 11.109 1 97.94 349 GLY A C 1
ATOM 2626 O O . GLY A 1 349 ? 29.906 0.092 12.297 1 97.94 349 GLY A O 1
ATOM 2627 N N . ARG A 1 350 ? 30.125 -0.902 10.289 1 97.38 350 ARG A N 1
ATOM 2628 C CA . ARG A 1 350 ? 31.203 -1.773 10.742 1 97.38 350 ARG A CA 1
ATOM 2629 C C . ARG A 1 350 ? 32.469 -0.977 11 1 97.38 350 ARG A C 1
ATOM 2631 O O . ARG A 1 350 ? 33.156 -1.196 12 1 97.38 350 ARG A O 1
ATOM 2638 N N . SER A 1 351 ? 32.812 -0.056 10.156 1 97.62 351 SER A N 1
ATOM 2639 C CA . SER A 1 351 ? 34.031 0.719 10.258 1 97.62 351 SER A CA 1
ATOM 2640 C C . SER A 1 351 ? 34 1.658 11.461 1 97.62 351 SER A C 1
ATOM 2642 O O . SER A 1 351 ? 35.031 1.998 12.016 1 97.62 351 SER A O 1
ATOM 2644 N N . LEU A 1 352 ? 32.812 2.014 11.875 1 97.12 352 LEU A N 1
ATOM 2645 C CA . LEU A 1 352 ? 32.656 2.979 12.961 1 97.12 352 LEU A CA 1
ATOM 2646 C C . LEU A 1 352 ? 32.219 2.289 14.242 1 97.12 352 LEU A C 1
ATOM 2648 O O . LEU A 1 352 ? 31.625 2.924 15.117 1 97.12 352 LEU A O 1
ATOM 2652 N N . SER A 1 353 ? 32.438 1.022 14.344 1 93.81 353 SER A N 1
ATOM 2653 C CA . SER A 1 353 ? 31.922 0.21 15.438 1 93.81 353 SER A CA 1
ATOM 2654 C C . SER A 1 353 ? 32.562 0.591 16.766 1 93.81 353 SER A C 1
ATOM 2656 O O . SER A 1 353 ? 32 0.365 17.828 1 93.81 353 SER A O 1
ATOM 2658 N N . ASP A 1 354 ? 33.781 1.197 16.766 1 93.88 354 ASP A N 1
ATOM 2659 C CA . ASP A 1 354 ? 34.5 1.5 17.984 1 93.88 354 ASP A CA 1
ATOM 2660 C C . ASP A 1 354 ? 34.188 2.912 18.484 1 93.88 354 ASP A C 1
ATOM 2662 O O . ASP A 1 354 ? 34.656 3.324 19.547 1 93.88 354 ASP A O 1
ATOM 2666 N N . GLU A 1 355 ? 33.375 3.557 17.703 1 92.56 355 GLU A N 1
ATOM 2667 C CA . GLU A 1 355 ? 33.031 4.914 18.094 1 92.56 355 GLU A CA 1
ATOM 2668 C C . GLU A 1 355 ? 32.031 4.906 19.25 1 92.56 355 GLU A C 1
ATOM 2670 O O . GLU A 1 355 ? 31.391 3.885 19.516 1 92.56 355 GLU A O 1
ATOM 2675 N N . ASN A 1 356 ? 31.922 6.062 19.938 1 92.75 356 ASN A N 1
ATOM 2676 C CA . ASN A 1 356 ? 31.016 6.207 21.078 1 92.75 356 ASN A CA 1
ATOM 2677 C C . ASN A 1 356 ? 30.016 7.344 20.859 1 92.75 356 ASN A C 1
ATOM 2679 O O . ASN A 1 356 ? 29.984 7.949 19.781 1 92.75 356 ASN A O 1
ATOM 2683 N N . GLY A 1 357 ? 29.125 7.512 21.797 1 94.06 357 GLY A N 1
ATOM 2684 C CA . GLY A 1 357 ? 28.156 8.602 21.719 1 94.06 357 GLY A CA 1
ATOM 2685 C C . GLY A 1 357 ? 27.156 8.43 20.594 1 94.06 357 GLY A C 1
ATOM 2686 O O . GLY A 1 357 ? 26.719 7.312 20.312 1 94.06 357 GLY A O 1
ATOM 2687 N N . VAL A 1 358 ? 26.781 9.516 20.047 1 95.5 358 VAL A N 1
ATOM 2688 C CA . VAL A 1 358 ? 25.766 9.531 19 1 95.5 358 VAL A CA 1
ATOM 2689 C C . VAL A 1 358 ? 26.25 8.75 17.781 1 95.5 358 VAL A C 1
ATOM 2691 O O . VAL A 1 358 ? 25.5 7.973 17.188 1 95.5 358 VAL A O 1
ATOM 2694 N N . LEU A 1 359 ? 27.5 8.906 17.453 1 96.75 359 LEU A N 1
ATOM 2695 C CA . LEU A 1 359 ? 28.078 8.234 16.281 1 96.75 359 LEU A CA 1
ATOM 2696 C C . LEU A 1 359 ? 28.094 6.723 16.484 1 96.75 359 LEU A C 1
ATOM 2698 O O . LEU A 1 359 ? 27.812 5.965 15.562 1 96.75 359 LEU A O 1
ATOM 2702 N N . GLY A 1 360 ? 28.5 6.328 17.656 1 96.19 360 GLY A N 1
ATOM 2703 C CA . GLY A 1 360 ? 28.5 4.906 17.953 1 96.19 360 GLY A CA 1
ATOM 2704 C C . GLY A 1 360 ? 27.109 4.285 17.859 1 96.19 360 GLY A C 1
ATOM 2705 O O . GLY A 1 360 ? 26.953 3.197 17.297 1 96.19 360 GLY A O 1
ATOM 2706 N N . ALA A 1 361 ? 26.141 4.977 18.422 1 95.88 361 ALA A N 1
ATOM 2707 C CA . ALA A 1 361 ? 24.766 4.508 18.359 1 95.88 361 ALA A CA 1
ATOM 2708 C C . ALA A 1 361 ? 24.281 4.434 16.906 1 95.88 361 ALA A C 1
ATOM 2710 O O . ALA A 1 361 ? 23.594 3.477 16.531 1 95.88 361 ALA A O 1
ATOM 2711 N N . LEU A 1 362 ? 24.578 5.461 16.188 1 97.06 362 LEU A N 1
ATOM 2712 C CA . LEU A 1 362 ? 24.219 5.473 14.766 1 97.06 362 LEU A CA 1
ATOM 2713 C C . LEU A 1 362 ? 24.875 4.312 14.031 1 97.06 362 LEU A C 1
ATOM 2715 O O . LEU A 1 362 ? 24.219 3.635 13.227 1 97.06 362 LEU A O 1
ATOM 2719 N N . ALA A 1 363 ? 26.141 4.043 14.281 1 97.75 363 ALA A N 1
ATOM 2720 C CA . ALA A 1 363 ? 26.859 2.953 13.641 1 97.75 363 ALA A CA 1
ATOM 2721 C C . ALA A 1 363 ? 26.156 1.618 13.844 1 97.75 363 ALA A C 1
ATOM 2723 O O . ALA A 1 363 ? 26.062 0.809 12.922 1 97.75 363 ALA A O 1
ATOM 2724 N N . ALA A 1 364 ? 25.719 1.406 15.008 1 96.81 364 ALA A N 1
ATOM 2725 C CA . ALA A 1 364 ? 24.984 0.179 15.312 1 96.81 364 ALA A CA 1
ATOM 2726 C C . ALA A 1 364 ? 23.719 0.076 14.477 1 96.81 364 ALA A C 1
ATOM 2728 O O . ALA A 1 364 ? 23.391 -0.999 13.969 1 96.81 364 ALA A O 1
ATOM 2729 N N . THR A 1 365 ? 22.984 1.165 14.305 1 96.94 365 THR A N 1
ATOM 2730 C CA . THR A 1 365 ? 21.766 1.228 13.516 1 96.94 365 THR A CA 1
ATOM 2731 C C . THR A 1 365 ? 22.047 0.963 12.047 1 96.94 365 THR A C 1
ATOM 2733 O O . THR A 1 365 ? 21.312 0.229 11.383 1 96.94 365 THR A O 1
ATOM 2736 N N . LEU A 1 366 ? 23.125 1.515 11.547 1 97.81 366 LEU A N 1
ATOM 2737 C CA . LEU A 1 366 ? 23.484 1.412 10.141 1 97.81 366 LEU A CA 1
ATOM 2738 C C . LEU A 1 366 ? 23.828 -0.026 9.773 1 97.81 366 LEU A C 1
ATOM 2740 O O . LEU A 1 366 ? 23.594 -0.454 8.641 1 97.81 366 LEU A O 1
ATOM 2744 N N . ARG A 1 367 ? 24.328 -0.863 10.672 1 96.69 367 ARG A N 1
ATOM 2745 C CA . ARG A 1 367 ? 24.766 -2.23 10.398 1 96.69 367 ARG A CA 1
ATOM 2746 C C . ARG A 1 367 ? 23.594 -3.113 10.008 1 96.69 367 ARG A C 1
ATOM 2748 O O . ARG A 1 367 ? 23.766 -4.141 9.352 1 96.69 367 ARG A O 1
ATOM 2755 N N . GLU A 1 368 ? 22.391 -2.613 10.305 1 94.44 368 GLU A N 1
ATOM 2756 C CA . GLU A 1 368 ? 21.188 -3.418 10.039 1 94.44 368 GLU A CA 1
ATOM 2757 C C . GLU A 1 368 ? 20.328 -2.781 8.961 1 94.44 368 GLU A C 1
ATOM 2759 O O . GLU A 1 368 ? 19.172 -3.188 8.758 1 94.44 368 GLU A O 1
ATOM 2764 N N . ALA A 1 369 ? 20.828 -1.816 8.289 1 94.31 369 ALA A N 1
ATOM 2765 C CA . ALA A 1 369 ? 20.047 -1.026 7.352 1 94.31 369 ALA A CA 1
ATOM 2766 C C . ALA A 1 369 ? 19.609 -1.868 6.156 1 94.31 369 ALA A C 1
ATOM 2768 O O . ALA A 1 369 ? 20.406 -2.598 5.574 1 94.31 369 ALA A O 1
ATOM 2769 N N . GLY A 1 370 ? 18.359 -1.758 5.758 1 87.94 370 GLY A N 1
ATOM 2770 C CA . GLY A 1 370 ? 17.844 -2.34 4.527 1 87.94 370 GLY A CA 1
ATOM 2771 C C . GLY A 1 370 ? 17.188 -3.691 4.73 1 87.94 370 GLY A C 1
ATOM 2772 O O . GLY A 1 370 ? 16.812 -4.359 3.766 1 87.94 370 GLY A O 1
ATOM 2773 N N . ASN A 1 371 ? 17.047 -4.113 5.906 1 82.31 371 ASN A N 1
ATOM 2774 C CA . ASN A 1 371 ? 16.359 -5.375 6.18 1 82.31 371 ASN A CA 1
ATOM 2775 C C . ASN A 1 371 ? 14.852 -5.227 6.09 1 82.31 371 ASN A C 1
ATOM 2777 O O . ASN A 1 371 ? 14.312 -4.141 6.309 1 82.31 371 ASN A O 1
ATOM 2781 N N . MET B 1 1 ? 9.844 12.977 12.961 1 87.75 1 MET B N 1
ATOM 2782 C CA . MET B 1 1 ? 8.445 13.414 12.859 1 87.75 1 MET B CA 1
ATOM 2783 C C . MET B 1 1 ? 7.875 13.719 14.234 1 87.75 1 MET B C 1
ATOM 2785 O O . MET B 1 1 ? 8.086 12.969 15.188 1 87.75 1 MET B O 1
ATOM 2789 N N . ARG B 1 2 ? 7.203 14.797 14.312 1 92.38 2 ARG B N 1
ATOM 2790 C CA . ARG B 1 2 ? 6.578 15.227 15.555 1 92.38 2 ARG B CA 1
ATOM 2791 C C . ARG B 1 2 ? 5.348 14.383 15.875 1 92.38 2 ARG B C 1
ATOM 2793 O O . ARG B 1 2 ? 4.598 14.008 14.969 1 92.38 2 ARG B O 1
ATOM 2800 N N . THR B 1 3 ? 5.227 14.023 17.141 1 97 3 THR B N 1
ATOM 2801 C CA . THR B 1 3 ? 3.951 13.5 17.625 1 97 3 THR B CA 1
ATOM 2802 C C . THR B 1 3 ? 3.09 14.625 18.203 1 97 3 THR B C 1
ATOM 2804 O O . THR B 1 3 ? 3.537 15.375 19.078 1 97 3 THR B O 1
ATOM 2807 N N . VAL B 1 4 ? 1.923 14.773 17.703 1 98.5 4 VAL B N 1
ATOM 2808 C CA . VAL B 1 4 ? 0.996 15.82 18.141 1 98.5 4 VAL B CA 1
ATOM 2809 C C . VAL B 1 4 ? 0.035 15.258 19.188 1 98.5 4 VAL B C 1
ATOM 2811 O O . VAL B 1 4 ? -0.473 14.141 19.031 1 98.5 4 VAL B O 1
ATOM 2814 N N . ASP B 1 5 ? -0.147 16.031 20.219 1 98.31 5 ASP B N 1
ATOM 2815 C CA . ASP B 1 5 ? -1.118 15.656 21.234 1 98.31 5 ASP B CA 1
ATOM 2816 C C . ASP B 1 5 ? -2.438 16.406 21.047 1 98.31 5 ASP B C 1
ATOM 2818 O O . ASP B 1 5 ? -2.5 17.625 21.203 1 98.31 5 ASP B O 1
ATOM 2822 N N . ALA B 1 6 ? -3.436 15.75 20.609 1 98.38 6 ALA B N 1
ATOM 2823 C CA . ALA B 1 6 ? -4.777 16.312 20.484 1 98.38 6 ALA B CA 1
ATOM 2824 C C . ALA B 1 6 ? -5.633 15.945 21.703 1 98.38 6 ALA B C 1
ATOM 2826 O O . ALA B 1 6 ? -6.344 14.938 21.688 1 98.38 6 ALA B O 1
ATOM 2827 N N . ALA B 1 7 ? -5.52 16.828 22.781 1 98 7 ALA B N 1
ATOM 2828 C CA . ALA B 1 7 ? -6.301 16.625 24 1 98 7 ALA B CA 1
ATOM 2829 C C . ALA B 1 7 ? -6.094 15.227 24.578 1 98 7 ALA B C 1
ATOM 2831 O O . ALA B 1 7 ? -7.059 14.523 24.875 1 98 7 ALA B O 1
ATOM 2832 N N . GLY B 1 8 ? -4.871 14.805 24.625 1 97.75 8 GLY B N 1
ATOM 2833 C CA . GLY B 1 8 ? -4.523 13.516 25.203 1 97.75 8 GLY B CA 1
ATOM 2834 C C . GLY B 1 8 ? -4.383 12.414 24.172 1 97.75 8 GLY B C 1
ATOM 2835 O O . GLY B 1 8 ? -3.936 11.312 24.5 1 97.75 8 GLY B O 1
ATOM 2836 N N . LEU B 1 9 ? -4.77 12.594 22.969 1 98.38 9 LEU B N 1
ATOM 2837 C CA . LEU B 1 9 ? -4.68 11.625 21.875 1 98.38 9 LEU B CA 1
ATOM 2838 C C . LEU B 1 9 ? -3.396 11.828 21.078 1 98.38 9 LEU B C 1
ATOM 2840 O O . LEU B 1 9 ? -3.301 12.758 20.266 1 98.38 9 LEU B O 1
ATOM 2844 N N . PRO B 1 10 ? -2.396 10.953 21.234 1 98.56 10 PRO B N 1
ATOM 2845 C CA . PRO B 1 10 ? -1.167 11.117 20.453 1 98.56 10 PRO B CA 1
ATOM 2846 C C . PRO B 1 10 ? -1.354 10.781 18.984 1 98.56 10 PRO B C 1
ATOM 2848 O O . PRO B 1 10 ? -1.952 9.75 18.656 1 98.56 10 PRO B O 1
ATOM 2851 N N . ILE B 1 11 ? -0.942 11.656 18.141 1 98.75 11 ILE B N 1
ATOM 2852 C CA . ILE B 1 11 ? -1.037 11.492 16.688 1 98.75 11 ILE B CA 1
ATOM 2853 C C . ILE B 1 11 ? 0.353 11.594 16.062 1 98.75 11 ILE B C 1
ATOM 2855 O O . ILE B 1 11 ? 1.019 12.625 16.188 1 98.75 11 ILE B O 1
ATOM 2859 N N . GLY B 1 12 ? 0.814 10.562 15.391 1 97.81 12 GLY B N 1
ATOM 2860 C CA . GLY B 1 12 ? 2.131 10.516 14.773 1 97.81 12 GLY B CA 1
ATOM 2861 C C . GLY B 1 12 ? 2.65 9.102 14.578 1 97.81 12 GLY B C 1
ATOM 2862 O O . GLY B 1 12 ? 1.929 8.133 14.82 1 97.81 12 GLY B O 1
ATOM 2863 N N . ASP B 1 13 ? 3.914 9 14.109 1 95.44 13 ASP B N 1
ATOM 2864 C CA . ASP B 1 13 ? 4.531 7.691 13.93 1 95.44 13 ASP B CA 1
ATOM 2865 C C . ASP B 1 13 ? 4.555 6.91 15.242 1 95.44 13 ASP B C 1
ATOM 2867 O O . ASP B 1 13 ? 4.711 7.492 16.312 1 95.44 13 ASP B O 1
ATOM 2871 N N . GLY B 1 14 ? 4.445 5.688 15.227 1 92.38 14 GLY B N 1
ATOM 2872 C CA . GLY B 1 14 ? 4.508 4.84 16.406 1 92.38 14 GLY B CA 1
ATOM 2873 C C . GLY B 1 14 ? 3.174 4.707 17.125 1 92.38 14 GLY B C 1
ATOM 2874 O O . GLY B 1 14 ? 3.059 3.969 18.094 1 92.38 14 GLY B O 1
ATOM 2875 N N . HIS B 1 15 ? 2.189 5.449 16.672 1 97.31 15 HIS B N 1
ATOM 2876 C CA . HIS B 1 15 ? 0.83 5.355 17.188 1 97.31 15 HIS B CA 1
ATOM 2877 C C . HIS B 1 15 ? -0.13 4.836 16.125 1 97.31 15 HIS B C 1
ATOM 2879 O O . HIS B 1 15 ? 0.141 4.953 14.93 1 97.31 15 HIS B O 1
ATOM 2885 N N . PRO B 1 16 ? -1.223 4.223 16.547 1 97.69 16 PRO B N 1
ATOM 2886 C CA . PRO B 1 16 ? -2.209 3.801 15.555 1 97.69 16 PRO B CA 1
ATOM 2887 C C . PRO B 1 16 ? -2.82 4.977 14.797 1 97.69 16 PRO B C 1
ATOM 2889 O O . PRO B 1 16 ? -2.904 6.082 15.328 1 97.69 16 PRO B O 1
ATOM 2892 N N . PRO B 1 17 ? -3.191 4.715 13.57 1 98.75 17 PRO B N 1
ATOM 2893 C CA . PRO B 1 17 ? -3.926 5.77 12.875 1 98.75 17 PRO B CA 1
ATOM 2894 C C . PRO B 1 17 ? -5.219 6.156 13.586 1 98.75 17 PRO B C 1
ATOM 2896 O O . PRO B 1 17 ? -5.891 5.301 14.172 1 98.75 17 PRO B O 1
ATOM 2899 N N . ARG B 1 18 ? -5.547 7.402 13.539 1 98.94 18 ARG B N 1
ATOM 2900 C CA . ARG B 1 18 ? -6.754 7.906 14.188 1 98.94 18 ARG B CA 1
ATOM 2901 C C . ARG B 1 18 ? -7.879 8.102 13.18 1 98.94 18 ARG B C 1
ATOM 2903 O O . ARG B 1 18 ? -7.637 8.516 12.039 1 98.94 18 ARG B O 1
ATOM 2910 N N . ILE B 1 19 ? -9.062 7.793 13.633 1 98.94 19 ILE B N 1
ATOM 2911 C CA . ILE B 1 19 ? -10.242 7.953 12.789 1 98.94 19 ILE B CA 1
ATOM 2912 C C . ILE B 1 19 ? -11 9.211 13.195 1 98.94 19 ILE B C 1
ATOM 2914 O O . ILE B 1 19 ? -11.32 9.406 14.375 1 98.94 19 ILE B O 1
ATOM 2918 N N . MET B 1 20 ? -11.188 10.086 12.219 1 98.88 20 MET B N 1
ATOM 2919 C CA . MET B 1 20 ? -11.938 11.32 12.406 1 98.88 20 MET B CA 1
ATOM 2920 C C . MET B 1 20 ? -13.305 11.234 11.734 1 98.88 20 MET B C 1
ATOM 2922 O O . MET B 1 20 ? -13.406 11.305 10.508 1 98.88 20 MET B O 1
ATOM 2926 N N . GLY B 1 21 ? -14.32 11.016 12.586 1 98.31 21 GLY B N 1
ATOM 2927 C CA . GLY B 1 21 ? -15.68 10.977 12.078 1 98.31 21 GLY B CA 1
ATOM 2928 C C . GLY B 1 21 ? -16.266 12.359 11.867 1 98.31 21 GLY B C 1
ATOM 2929 O O . GLY B 1 21 ? -15.875 13.32 12.531 1 98.31 21 GLY B O 1
ATOM 2930 N N . VAL B 1 22 ? -17.297 12.461 11.031 1 96.19 22 VAL B N 1
ATOM 2931 C CA . VAL B 1 22 ? -17.812 13.766 10.617 1 96.19 22 VAL B CA 1
ATOM 2932 C C . VAL B 1 22 ? -19.234 13.945 11.125 1 96.19 22 VAL B C 1
ATOM 2934 O O . VAL B 1 22 ? -20.078 13.055 10.969 1 96.19 22 VAL B O 1
ATOM 2937 N N . LEU B 1 23 ? -19.469 15.023 11.719 1 94.62 23 LEU B N 1
ATOM 2938 C CA . LEU B 1 23 ? -20.797 15.492 12.094 1 94.62 23 LEU B CA 1
ATOM 2939 C C . LEU B 1 23 ? -21.094 16.859 11.508 1 94.62 23 LEU B C 1
ATOM 2941 O O . LEU B 1 23 ? -20.297 17.797 11.68 1 94.62 23 LEU B O 1
ATOM 2945 N N . ASN B 1 24 ? -22.109 16.953 10.797 1 90.62 24 ASN B N 1
ATOM 2946 C CA . ASN B 1 24 ? -22.562 18.266 10.328 1 90.62 24 ASN B CA 1
ATOM 2947 C C . ASN B 1 24 ? -23.797 18.75 11.078 1 90.62 24 ASN B C 1
ATOM 2949 O O . ASN B 1 24 ? -24.766 18 11.219 1 90.62 24 ASN B O 1
ATOM 2953 N N . VAL B 1 25 ? -23.672 19.875 11.539 1 86.38 25 VAL B N 1
ATOM 2954 C CA . VAL B 1 25 ? -24.781 20.5 12.25 1 86.38 25 VAL B CA 1
ATOM 2955 C C . VAL B 1 25 ? -25.344 21.641 11.406 1 86.38 25 VAL B C 1
ATOM 2957 O O . VAL B 1 25 ? -24.656 22.625 11.125 1 86.38 25 VAL B O 1
ATOM 2960 N N . SER B 1 26 ? -26.453 21.375 10.789 1 77.88 26 SER B N 1
ATOM 2961 C CA . SER B 1 26 ? -27.078 22.406 9.961 1 77.88 26 SER B CA 1
ATOM 2962 C C . SER B 1 26 ? -28.609 22.359 10.102 1 77.88 26 SER B C 1
ATOM 2964 O O . SER B 1 26 ? -29.188 21.297 10.305 1 77.88 26 SER B O 1
ATOM 2966 N N . GLU B 1 27 ? -29.172 23.562 9.984 1 68 27 GLU B N 1
ATOM 2967 C CA . GLU B 1 27 ? -30.625 23.656 9.992 1 68 27 GLU B CA 1
ATOM 2968 C C . GLU B 1 27 ? -31.203 23.406 8.602 1 68 27 GLU B C 1
ATOM 2970 O O . GLU B 1 27 ? -32.375 23.047 8.469 1 68 27 GLU B O 1
ATOM 2975 N N . GLU B 1 28 ? -30.438 23.547 7.602 1 62 28 GLU B N 1
ATOM 2976 C CA . GLU B 1 28 ? -30.938 23.641 6.23 1 62 28 GLU B CA 1
ATOM 2977 C C . GLU B 1 28 ? -30.922 22.281 5.539 1 62 28 GLU B C 1
ATOM 2979 O O . GLU B 1 28 ? -31.438 22.141 4.422 1 62 28 GLU B O 1
ATOM 2984 N N . SER B 1 29 ? -30.328 21.281 6.148 1 59.06 29 SER B N 1
ATOM 2985 C CA . SER B 1 29 ? -30.188 20.047 5.383 1 59.06 29 SER B CA 1
ATOM 2986 C C . SER B 1 29 ? -30.641 18.844 6.191 1 59.06 29 SER B C 1
ATOM 2988 O O . SER B 1 29 ? -29.859 17.938 6.473 1 59.06 29 SER B O 1
ATOM 2990 N N . PRO B 1 30 ? -31.953 18.844 6.574 1 47.72 30 PRO B N 1
ATOM 2991 C CA . PRO B 1 30 ? -32.375 17.828 7.535 1 47.72 30 PRO B CA 1
ATOM 2992 C C . PRO B 1 30 ? -32.25 16.406 6.992 1 47.72 30 PRO B C 1
ATOM 2994 O O . PRO B 1 30 ? -32.188 15.445 7.77 1 47.72 30 PRO B O 1
ATOM 2997 N N . TYR B 1 31 ? -32.156 16.234 5.617 1 44.88 31 TYR B N 1
ATOM 2998 C CA . TYR B 1 31 ? -32.281 14.859 5.148 1 44.88 31 TYR B CA 1
ATOM 2999 C C . TYR B 1 31 ? -30.922 14.297 4.758 1 44.88 31 TYR B C 1
ATOM 3001 O O . TYR B 1 31 ? -30.844 13.188 4.215 1 44.88 31 TYR B O 1
ATOM 3009 N N . ASP B 1 32 ? -29.922 15.094 4.949 1 58.81 32 ASP B N 1
ATOM 3010 C CA . ASP B 1 32 ? -28.609 14.57 4.602 1 58.81 32 ASP B CA 1
ATOM 3011 C C . ASP B 1 32 ? -28.031 13.727 5.734 1 58.81 32 ASP B C 1
ATOM 3013 O O . ASP B 1 32 ? -28.078 14.125 6.902 1 58.81 32 ASP B O 1
ATOM 3017 N N . PRO B 1 33 ? -27.688 12.492 5.305 1 62.31 33 PRO B N 1
ATOM 3018 C CA . PRO B 1 33 ? -27.078 11.672 6.355 1 62.31 33 PRO B CA 1
ATOM 3019 C C . PRO B 1 33 ? -25.922 12.375 7.062 1 62.31 33 PRO B C 1
ATOM 3021 O O . PRO B 1 33 ? -25.234 13.203 6.457 1 62.31 33 PRO B O 1
ATOM 3024 N N . SER B 1 34 ? -25.922 12.578 8.312 1 68.38 34 SER B N 1
ATOM 3025 C CA . SER B 1 34 ? -24.922 13.094 9.234 1 68.38 34 SER B CA 1
ATOM 3026 C C . SER B 1 34 ? -25.125 14.586 9.5 1 68.38 34 SER B C 1
ATOM 3028 O O . SER B 1 34 ? -24.172 15.289 9.859 1 68.38 34 SER B O 1
ATOM 3030 N N . VAL B 1 35 ? -26.375 15.125 9 1 72.94 35 VAL B N 1
ATOM 3031 C CA . VAL B 1 35 ? -26.719 16.516 9.297 1 72.94 35 VAL B CA 1
ATOM 3032 C C . VAL B 1 35 ? -27.844 16.562 10.328 1 72.94 35 VAL B C 1
ATOM 3034 O O . VAL B 1 35 ? -28.875 15.906 10.164 1 72.94 35 VAL B O 1
ATOM 3037 N N . TYR B 1 36 ? -27.609 17.328 11.375 1 79.5 36 TYR B N 1
ATOM 3038 C CA . TYR B 1 36 ? -28.594 17.391 12.453 1 79.5 36 TYR B CA 1
ATOM 3039 C C . TYR B 1 36 ? -28.797 18.812 12.93 1 79.5 36 TYR B C 1
ATOM 3041 O O . TYR B 1 36 ? -27.859 19.609 12.93 1 79.5 36 TYR B O 1
ATOM 3049 N N . ASP B 1 37 ? -30.016 19.062 13.281 1 82.88 37 ASP B N 1
ATOM 3050 C CA . ASP B 1 37 ? -30.297 20.375 13.875 1 82.88 37 ASP B CA 1
ATOM 3051 C C . ASP B 1 37 ? -30.812 20.219 15.305 1 82.88 37 ASP B C 1
ATOM 3053 O O . ASP B 1 37 ? -31.031 21.219 16 1 82.88 37 ASP B O 1
ATOM 3057 N N . ASP B 1 38 ? -30.984 19.031 15.719 1 89.19 38 ASP B N 1
ATOM 3058 C CA . ASP B 1 38 ? -31.391 18.703 17.078 1 89.19 38 ASP B CA 1
ATOM 3059 C C . ASP B 1 38 ? -30.219 18.109 17.875 1 89.19 38 ASP B C 1
ATOM 3061 O O . ASP B 1 38 ? -29.672 17.078 17.484 1 89.19 38 ASP B O 1
ATOM 3065 N N . PRO B 1 39 ? -29.875 18.734 19 1 92.62 39 PRO B N 1
ATOM 3066 C CA . PRO B 1 39 ? -28.703 18.297 19.75 1 92.62 39 PRO B CA 1
ATOM 3067 C C . PRO B 1 39 ? -28.812 16.844 20.25 1 92.62 39 PRO B C 1
ATOM 3069 O O . PRO B 1 39 ? -27.812 16.125 20.297 1 92.62 39 PRO B O 1
ATOM 3072 N N . ASP B 1 40 ? -30.016 16.406 20.562 1 93.75 40 ASP B N 1
ATOM 3073 C CA . ASP B 1 40 ? -30.188 15.047 21.062 1 93.75 40 ASP B CA 1
ATOM 3074 C C . ASP B 1 40 ? -29.938 14.031 19.938 1 93.75 40 ASP B C 1
ATOM 3076 O O . ASP B 1 40 ? -29.281 13.008 20.172 1 93.75 40 ASP B O 1
ATOM 3080 N N . GLU B 1 41 ? -30.453 14.336 18.844 1 92.75 41 GLU B N 1
ATOM 3081 C CA . GLU B 1 41 ? -30.25 13.453 17.703 1 92.75 41 GLU B CA 1
ATOM 3082 C C . GLU B 1 41 ? -28.797 13.43 17.266 1 92.75 41 GLU B C 1
ATOM 3084 O O . GLU B 1 41 ? -28.266 12.375 16.922 1 92.75 41 GLU B O 1
ATOM 3089 N N . ALA B 1 42 ? -28.234 14.586 17.234 1 93.44 42 ALA B N 1
ATOM 3090 C CA . ALA B 1 42 ? -26.828 14.695 16.891 1 93.44 42 ALA B CA 1
ATOM 3091 C C . ALA B 1 42 ? -25.953 13.906 17.859 1 93.44 42 ALA B C 1
ATOM 3093 O O . ALA B 1 42 ? -25.047 13.18 17.453 1 93.44 42 ALA B O 1
ATOM 3094 N N . ALA B 1 43 ? -26.266 14.039 19.109 1 95.62 43 ALA B N 1
ATOM 3095 C CA . ALA B 1 43 ? -25.5 13.336 20.141 1 95.62 43 ALA B CA 1
ATOM 3096 C C . ALA B 1 43 ? -25.656 11.82 19.984 1 95.62 43 ALA B C 1
ATOM 3098 O O . ALA B 1 43 ? -24.688 11.078 20.156 1 95.62 43 ALA B O 1
ATOM 3099 N N . ALA B 1 44 ? -26.875 11.398 19.734 1 95.69 44 ALA B N 1
ATOM 3100 C CA . ALA B 1 44 ? -27.109 9.969 19.531 1 95.69 44 ALA B CA 1
ATOM 3101 C C . ALA B 1 44 ? -26.312 9.438 18.344 1 95.69 44 ALA B C 1
ATOM 3103 O O . ALA B 1 44 ? -25.734 8.352 18.422 1 95.69 44 ALA B O 1
ATOM 3104 N N . TYR B 1 45 ? -26.297 10.219 17.328 1 95.06 45 TYR B N 1
ATOM 3105 C CA . TYR B 1 45 ? -25.5 9.859 16.156 1 95.06 45 TYR B CA 1
ATOM 3106 C C . TYR B 1 45 ? -24.031 9.75 16.5 1 95.06 45 TYR B C 1
ATOM 3108 O O . TYR B 1 45 ? -23.375 8.773 16.141 1 95.06 45 TYR B O 1
ATOM 3116 N N . VAL B 1 46 ? -23.531 10.719 17.188 1 96.5 46 VAL B N 1
ATOM 3117 C CA . VAL B 1 46 ? -22.125 10.734 17.578 1 96.5 46 VAL B CA 1
ATOM 3118 C C . VAL B 1 46 ? -21.812 9.492 18.422 1 96.5 46 VAL B C 1
ATOM 3120 O O . VAL B 1 46 ? -20.828 8.797 18.172 1 96.5 46 VAL B O 1
ATOM 3123 N N . GLU B 1 47 ? -22.656 9.188 19.359 1 97.06 47 GLU B N 1
ATOM 3124 C CA . GLU B 1 47 ? -22.438 8.062 20.266 1 97.06 47 GLU B CA 1
ATOM 3125 C C . GLU B 1 47 ? -22.453 6.738 19.516 1 97.06 47 GLU B C 1
ATOM 3127 O O . GLU B 1 47 ? -21.578 5.898 19.703 1 97.06 47 GLU B O 1
ATOM 3132 N N . GLU B 1 48 ? -23.438 6.613 18.688 1 96.5 48 GLU B N 1
ATOM 3133 C CA . GLU B 1 48 ? -23.688 5.305 18.094 1 96.5 48 GLU B CA 1
ATOM 3134 C C . GLU B 1 48 ? -22.891 5.121 16.812 1 96.5 48 GLU B C 1
ATOM 3136 O O . GLU B 1 48 ? -22.281 4.066 16.594 1 96.5 48 GLU B O 1
ATOM 3141 N N . GLU B 1 49 ? -22.844 6.141 15.969 1 96.44 49 GLU B N 1
ATOM 3142 C CA . GLU B 1 49 ? -22.328 5.984 14.609 1 96.44 49 GLU B CA 1
ATOM 3143 C C . GLU B 1 49 ? -20.891 6.457 14.5 1 96.44 49 GLU B C 1
ATOM 3145 O O . GLU B 1 49 ? -20.188 6.125 13.539 1 96.44 49 GLU B O 1
ATOM 3150 N N . LEU B 1 50 ? -20.422 7.23 15.438 1 97.88 50 LEU B N 1
ATOM 3151 C CA . LEU B 1 50 ? -19.047 7.707 15.375 1 97.88 50 LEU B CA 1
ATOM 3152 C C . LEU B 1 50 ? -18.203 7.078 16.484 1 97.88 50 LEU B C 1
ATOM 3154 O O . LEU B 1 50 ? -17.453 6.125 16.234 1 97.88 50 LEU B O 1
ATOM 3158 N N . ILE B 1 51 ? -18.453 7.438 17.734 1 98.25 51 ILE B N 1
ATOM 3159 C CA . ILE B 1 51 ? -17.672 6.926 18.844 1 98.25 51 ILE B CA 1
ATOM 3160 C C . ILE B 1 51 ? -17.859 5.418 18.969 1 98.25 51 ILE B C 1
ATOM 3162 O O . ILE B 1 51 ? -16.891 4.66 19.047 1 98.25 51 ILE B O 1
ATOM 3166 N N . GLY B 1 52 ? -19.094 4.984 18.938 1 97.88 52 GLY B N 1
ATOM 3167 C CA . GLY B 1 52 ? -19.406 3.568 19.047 1 97.88 52 GLY B CA 1
ATOM 3168 C C . GLY B 1 52 ? -18.797 2.732 17.938 1 97.88 52 GLY B C 1
ATOM 3169 O O . GLY B 1 52 ? -18.594 1.528 18.109 1 97.88 52 GLY B O 1
ATOM 3170 N N . GLN B 1 53 ? -18.516 3.383 16.844 1 97.75 53 GLN B N 1
ATOM 3171 C CA . GLN B 1 53 ? -17.953 2.682 15.695 1 97.75 53 GLN B CA 1
ATOM 3172 C C . GLN B 1 53 ? -16.438 2.84 15.633 1 97.75 53 GLN B C 1
ATOM 3174 O O . GLN B 1 53 ? -15.789 2.27 14.75 1 97.75 53 GLN B O 1
ATOM 3179 N N . GLY B 1 54 ? -15.852 3.596 16.547 1 98.06 54 GLY B N 1
ATOM 3180 C CA . GLY B 1 54 ? -14.406 3.574 16.672 1 98.06 54 GLY B CA 1
ATOM 3181 C C . GLY B 1 54 ? -13.758 4.91 16.359 1 98.06 54 GLY B C 1
ATOM 3182 O O . GLY B 1 54 ? -12.531 5.004 16.25 1 98.06 54 GLY B O 1
ATOM 3183 N N . ALA B 1 55 ? -14.547 5.988 16.234 1 98.56 55 ALA B N 1
ATOM 3184 C CA . ALA B 1 55 ? -13.953 7.301 15.984 1 98.56 55 ALA B CA 1
ATOM 3185 C C . ALA B 1 55 ? -13.195 7.805 17.203 1 98.56 55 ALA B C 1
ATOM 3187 O O . ALA B 1 55 ? -13.68 7.684 18.328 1 98.56 55 ALA B O 1
ATOM 3188 N N . ASP B 1 56 ? -11.977 8.297 16.953 1 98.81 56 ASP B N 1
ATOM 3189 C CA . ASP B 1 56 ? -11.172 8.938 18 1 98.81 56 ASP B CA 1
ATOM 3190 C C . ASP B 1 56 ? -11.492 10.43 18.094 1 98.81 56 ASP B C 1
ATOM 3192 O O . ASP B 1 56 ? -11.391 11.023 19.172 1 98.81 56 ASP B O 1
ATOM 3196 N N . ILE B 1 57 ? -11.781 10.992 16.984 1 98.88 57 ILE B N 1
ATOM 3197 C CA . ILE B 1 57 ? -12.055 12.422 16.828 1 98.88 57 ILE B CA 1
ATOM 3198 C C . ILE B 1 57 ? -13.414 12.617 16.156 1 98.88 57 ILE B C 1
ATOM 3200 O O . ILE B 1 57 ? -13.766 11.875 15.227 1 98.88 57 ILE B O 1
ATOM 3204 N N . VAL B 1 58 ? -14.195 13.508 16.625 1 98.31 58 VAL B N 1
ATOM 3205 C CA . VAL B 1 58 ? -15.43 13.93 15.977 1 98.31 58 VAL B CA 1
ATOM 3206 C C . VAL B 1 58 ? -15.266 15.352 15.43 1 98.31 58 VAL B C 1
ATOM 3208 O O . VAL B 1 58 ? -15.102 16.297 16.188 1 98.31 58 VAL B O 1
ATOM 3211 N N . ASP B 1 59 ? -15.273 15.453 14.156 1 97.88 59 ASP B N 1
ATOM 3212 C CA . ASP B 1 59 ? -15.148 16.75 13.484 1 97.88 59 ASP B CA 1
ATOM 3213 C C . ASP B 1 59 ? -16.516 17.359 13.195 1 97.88 59 ASP B C 1
ATOM 3215 O O . ASP B 1 59 ? -17.312 16.781 12.453 1 97.88 59 ASP B O 1
ATOM 3219 N N . VAL B 1 60 ? -16.719 18.5 13.711 1 96.44 60 VAL B N 1
ATOM 3220 C CA . VAL B 1 60 ? -18.047 19.125 13.625 1 96.44 60 VAL B CA 1
ATOM 3221 C C . VAL B 1 60 ? -17.984 20.297 12.648 1 96.44 60 VAL B C 1
ATOM 3223 O O . VAL B 1 60 ? -17.25 21.266 12.859 1 96.44 60 VAL B O 1
ATOM 3226 N N . GLY B 1 61 ? -18.672 20.141 11.617 1 93.56 61 GLY B N 1
ATOM 3227 C CA . GLY B 1 61 ? -18.875 21.219 10.672 1 93.56 61 GLY B CA 1
ATOM 3228 C C . GLY B 1 61 ? -20.172 21.984 10.906 1 93.56 61 GLY B C 1
ATOM 3229 O O . GLY B 1 61 ? -21.188 21.391 11.25 1 93.56 61 GLY B O 1
ATOM 3230 N N . LEU B 1 62 ? -20.141 23.281 10.711 1 89 62 LEU B N 1
ATOM 3231 C CA . LEU B 1 62 ? -21.297 24.125 10.969 1 89 62 LEU B CA 1
ATOM 3232 C C . LEU B 1 62 ? -22 24.5 9.664 1 89 62 LEU B C 1
ATOM 3234 O O . LEU B 1 62 ? -22.984 25.234 9.68 1 89 62 LEU B O 1
ATOM 3238 N N . GLU B 1 63 ? -21.266 24.094 8.609 1 76.88 63 GLU B N 1
ATOM 3239 C CA . GLU B 1 63 ? -21.812 24.391 7.289 1 76.88 63 GLU B CA 1
ATOM 3240 C C . GLU B 1 63 ? -22.406 23.141 6.652 1 76.88 63 GLU B C 1
ATOM 3242 O O . GLU B 1 63 ? -21.984 22.016 6.965 1 76.88 63 GLU B O 1
ATOM 3247 N N . SER B 1 64 ? -23.484 23.375 5.938 1 59.19 64 SER B N 1
ATOM 3248 C CA . SER B 1 64 ? -24.062 22.234 5.227 1 59.19 64 SER B CA 1
ATOM 3249 C C . SER B 1 64 ? -23.109 21.719 4.156 1 59.19 64 SER B C 1
ATOM 3251 O O . SER B 1 64 ? -22.219 22.438 3.701 1 59.19 64 SER B O 1
ATOM 3253 N N . ALA B 1 65 ? -22.938 20.328 3.998 1 51.81 65 ALA B N 1
ATOM 3254 C CA . ALA B 1 65 ? -22.094 19.641 3.035 1 51.81 65 ALA B CA 1
ATOM 3255 C C . ALA B 1 65 ? -22.344 20.125 1.615 1 51.81 65 ALA B C 1
ATOM 3257 O O . ALA B 1 65 ? -21.578 19.844 0.699 1 51.81 65 ALA B O 1
ATOM 3258 N N . ASN B 1 66 ? -23.484 20.812 1.314 1 50.19 66 ASN B N 1
ATOM 3259 C CA . ASN B 1 66 ? -23.828 21.219 -0.048 1 50.19 66 ASN B CA 1
ATOM 3260 C C . ASN B 1 66 ? -23.031 22.438 -0.499 1 50.19 66 ASN B C 1
ATOM 3262 O O . ASN B 1 66 ? -23.234 23.531 0.008 1 50.19 66 ASN B O 1
ATOM 3266 N N . LYS B 1 67 ? -22.125 22.172 -1.299 1 53.38 67 LYS B N 1
ATOM 3267 C CA . LYS B 1 67 ? -21.172 23.109 -1.86 1 53.38 67 LYS B CA 1
ATOM 3268 C C . LYS B 1 67 ? -21.875 24.297 -2.518 1 53.38 67 LYS B C 1
ATOM 3270 O O . LYS B 1 67 ? -21.234 25.297 -2.859 1 53.38 67 LYS B O 1
ATOM 3275 N N . ASP B 1 68 ? -23.031 23.984 -2.918 1 48.66 68 ASP B N 1
ATOM 3276 C CA . ASP B 1 68 ? -23.703 25.031 -3.684 1 48.66 68 ASP B CA 1
ATOM 3277 C C . ASP B 1 68 ? -24.094 26.203 -2.789 1 48.66 68 ASP B C 1
ATOM 3279 O O . ASP B 1 68 ? -24.531 27.25 -3.281 1 48.66 68 ASP B O 1
ATOM 3283 N N . PHE B 1 69 ? -23.938 25.938 -1.531 1 52.44 69 PHE B N 1
ATOM 3284 C CA . PHE B 1 69 ? -24.406 27.031 -0.683 1 52.44 69 PHE B CA 1
ATOM 3285 C C . PHE B 1 69 ? -23.266 28 -0.386 1 52.44 69 PHE B C 1
ATOM 3287 O O . PHE B 1 69 ? -22.094 27.625 -0.406 1 52.44 69 PHE B O 1
ATOM 3294 N N . ASP B 1 70 ? -23.562 29.312 -0.266 1 63.38 70 ASP B N 1
ATOM 3295 C CA . ASP B 1 70 ? -22.703 30.438 0.051 1 63.38 70 ASP B CA 1
ATOM 3296 C C . ASP B 1 70 ? -21.859 30.156 1.295 1 63.38 70 ASP B C 1
ATOM 3298 O O . ASP B 1 70 ? -22.312 29.484 2.215 1 63.38 70 ASP B O 1
ATOM 3302 N N . VAL B 1 71 ? -20.641 30.391 1.248 1 78.94 71 VAL B N 1
ATOM 3303 C CA . VAL B 1 71 ? -19.719 30.359 2.379 1 78.94 71 VAL B CA 1
ATOM 3304 C C . VAL B 1 71 ? -20.297 31.156 3.543 1 78.94 71 VAL B C 1
ATOM 3306 O O . VAL B 1 71 ? -20.703 32.312 3.373 1 78.94 71 VAL B O 1
ATOM 3309 N N . LEU B 1 72 ? -20.547 30.469 4.688 1 87.44 72 LEU B N 1
ATOM 3310 C CA . LEU B 1 72 ? -21.031 31.172 5.871 1 87.44 72 LEU B CA 1
ATOM 3311 C C . LEU B 1 72 ? -20.031 32.219 6.348 1 87.44 72 LEU B C 1
ATOM 3313 O O . LEU B 1 72 ? -18.812 31.969 6.309 1 87.44 72 LEU B O 1
ATOM 3317 N N . THR B 1 73 ? -20.578 33.312 6.781 1 92.06 73 THR B N 1
ATOM 3318 C CA . THR B 1 73 ? -19.734 34.281 7.469 1 92.06 73 THR B CA 1
ATOM 3319 C C . THR B 1 73 ? -19.391 33.812 8.875 1 92.06 73 THR B C 1
ATOM 3321 O O . THR B 1 73 ? -19.984 32.844 9.367 1 92.06 73 THR B O 1
ATOM 3324 N N . ALA B 1 74 ? -18.406 34.438 9.484 1 94.81 74 ALA B N 1
ATOM 3325 C CA . ALA B 1 74 ? -18.047 34.094 10.859 1 94.81 74 ALA B CA 1
ATOM 3326 C C . ALA B 1 74 ? -19.25 34.219 11.789 1 94.81 74 ALA B C 1
ATOM 3328 O O . ALA B 1 74 ? -19.484 33.344 12.617 1 94.81 74 ALA B O 1
ATOM 3329 N N . ASP B 1 75 ? -20 35.312 11.57 1 94.94 75 ASP B N 1
ATOM 3330 C CA . ASP B 1 75 ? -21.172 35.562 12.406 1 94.94 75 ASP B CA 1
ATOM 3331 C C . ASP B 1 75 ? -22.203 34.438 12.242 1 94.94 75 ASP B C 1
ATOM 3333 O O . ASP B 1 75 ? -22.812 34 13.227 1 94.94 75 ASP B O 1
ATOM 3337 N N . GLN B 1 76 ? -22.438 34.031 11.094 1 91.19 76 GLN B N 1
ATOM 3338 C CA . GLN B 1 76 ? -23.391 32.938 10.82 1 91.19 76 GLN B CA 1
ATOM 3339 C C . GLN B 1 76 ? -22.938 31.641 11.453 1 91.19 76 GLN B C 1
ATOM 3341 O O . GLN B 1 76 ? -23.75 30.875 11.984 1 91.19 76 GLN B O 1
ATOM 3346 N N . GLU B 1 77 ? -21.625 31.312 11.391 1 93.5 77 GLU B N 1
ATOM 3347 C CA . GLU B 1 77 ? -21.109 30.109 12.047 1 93.5 77 GLU B CA 1
ATOM 3348 C C . GLU B 1 77 ? -21.281 30.203 13.562 1 93.5 77 GLU B C 1
ATOM 3350 O O . GLU B 1 77 ? -21.656 29.219 14.203 1 93.5 77 GLU B O 1
ATOM 3355 N N . LEU B 1 78 ? -21.016 31.391 14.078 1 94.88 78 LEU B N 1
ATOM 3356 C CA . LEU B 1 78 ? -21.156 31.578 15.523 1 94.88 78 LEU B CA 1
ATOM 3357 C C . LEU B 1 78 ? -22.594 31.344 15.977 1 94.88 78 LEU B C 1
ATOM 3359 O O . LEU B 1 78 ? -22.812 30.781 17.047 1 94.88 78 LEU B O 1
ATOM 3363 N N . ASP B 1 79 ? -23.516 31.688 15.125 1 89.75 79 ASP B N 1
ATOM 3364 C CA . ASP B 1 79 ? -24.938 31.484 15.43 1 89.75 79 ASP B CA 1
ATOM 3365 C C . ASP B 1 79 ? -25.266 30 15.531 1 89.75 79 ASP B C 1
ATOM 3367 O O . ASP B 1 79 ? -26.125 29.609 16.328 1 89.75 79 ASP B O 1
ATOM 3371 N N . ARG B 1 80 ? -24.562 29.266 14.805 1 88.81 80 ARG B N 1
ATOM 3372 C CA . ARG B 1 80 ? -24.844 27.828 14.742 1 88.81 80 ARG B CA 1
ATOM 3373 C C . ARG B 1 80 ? -24.031 27.062 15.781 1 88.81 80 ARG B C 1
ATOM 3375 O O . ARG B 1 80 ? -24.281 25.891 16.031 1 88.81 80 ARG B O 1
ATOM 3382 N N . LEU B 1 81 ? -23.109 27.703 16.359 1 94.25 81 LEU B N 1
ATOM 3383 C CA . LEU B 1 81 ? -22.172 27.078 17.297 1 94.25 81 LEU B CA 1
ATOM 3384 C C . LEU B 1 81 ? -22.891 26.562 18.531 1 94.25 81 LEU B C 1
ATOM 3386 O O . LEU B 1 81 ? -22.484 25.547 19.109 1 94.25 81 LEU B O 1
ATOM 3390 N N . GLU B 1 82 ? -24.016 27.172 18.875 1 92.19 82 GLU B N 1
ATOM 3391 C CA . GLU B 1 82 ? -24.734 26.781 20.078 1 92.19 82 GLU B CA 1
ATOM 3392 C C . GLU B 1 82 ? -25.234 25.344 20 1 92.19 82 GLU B C 1
ATOM 3394 O O . GLU B 1 82 ? -25.109 24.578 20.953 1 92.19 82 GLU B O 1
ATOM 3399 N N . THR B 1 83 ? -25.781 25.031 18.891 1 91.81 83 THR B N 1
ATOM 3400 C CA . THR B 1 83 ? -26.266 23.672 18.703 1 91.81 83 THR B CA 1
ATOM 3401 C C . THR B 1 83 ? -25.141 22.656 18.828 1 91.81 83 THR B C 1
ATOM 3403 O O . THR B 1 83 ? -25.312 21.594 19.438 1 91.81 83 THR B O 1
ATOM 3406 N N . ALA B 1 84 ? -24.031 22.938 18.266 1 94.25 84 ALA B N 1
ATOM 3407 C CA . ALA B 1 84 ? -22.875 22.062 18.344 1 94.25 84 ALA B CA 1
ATOM 3408 C C . ALA B 1 84 ? -22.406 21.891 19.797 1 94.25 84 ALA B C 1
ATOM 3410 O O . ALA B 1 84 ? -22.094 20.781 20.234 1 94.25 84 ALA B O 1
ATOM 3411 N N . ILE B 1 85 ? -22.359 23 20.516 1 96.12 85 ILE B N 1
ATOM 3412 C CA . ILE B 1 85 ? -21.922 22.984 21.906 1 96.12 85 ILE B CA 1
ATOM 3413 C C . ILE B 1 85 ? -22.891 22.125 22.75 1 96.12 85 ILE B C 1
ATOM 3415 O O . ILE B 1 85 ? -22.453 21.297 23.547 1 96.12 85 ILE B O 1
ATOM 3419 N N . GLU B 1 86 ? -24.141 22.297 22.5 1 95.31 86 GLU B N 1
ATOM 3420 C CA . GLU B 1 86 ? -25.141 21.5 23.203 1 95.31 86 GLU B CA 1
ATOM 3421 C C . GLU B 1 86 ? -24.984 20.016 22.891 1 95.31 86 GLU B C 1
ATOM 3423 O O . GLU B 1 86 ? -25.172 19.172 23.766 1 95.31 86 GLU B O 1
ATOM 3428 N N . THR B 1 87 ? -24.719 19.75 21.672 1 94.12 87 THR B N 1
ATOM 3429 C CA . THR B 1 87 ? -24.5 18.375 21.25 1 94.12 87 THR B CA 1
ATOM 3430 C C . THR B 1 87 ? -23.359 17.75 22.047 1 94.12 87 THR B C 1
ATOM 3432 O O . THR B 1 87 ? -23.5 16.656 22.594 1 94.12 87 THR B O 1
ATOM 3435 N N . ILE B 1 88 ? -22.234 18.406 22.141 1 95.69 88 ILE B N 1
ATOM 3436 C CA . ILE B 1 88 ? -21.047 17.906 22.812 1 95.69 88 ILE B CA 1
ATOM 3437 C C . ILE B 1 88 ? -21.359 17.625 24.281 1 95.69 88 ILE B C 1
ATOM 3439 O O . ILE B 1 88 ? -20.938 16.609 24.828 1 95.69 88 ILE B O 1
ATOM 3443 N N . GLU B 1 89 ? -22.109 18.484 24.875 1 95.69 89 GLU B N 1
ATOM 3444 C CA . GLU B 1 89 ? -22.469 18.359 26.297 1 95.69 89 GLU B CA 1
ATOM 3445 C C . GLU B 1 89 ? -23.312 17.109 26.547 1 95.69 89 GLU B C 1
ATOM 3447 O O . GLU B 1 89 ? -23.344 16.594 27.656 1 95.69 89 GLU B O 1
ATOM 3452 N N . ARG B 1 90 ? -23.922 16.625 25.484 1 95.88 90 ARG B N 1
ATOM 3453 C CA . ARG B 1 90 ? -24.844 15.508 25.625 1 95.88 90 ARG B CA 1
ATOM 3454 C C . ARG B 1 90 ? -24.172 14.188 25.281 1 95.88 90 ARG B C 1
ATOM 3456 O O . ARG B 1 90 ? -24.734 13.117 25.547 1 95.88 90 ARG B O 1
ATOM 3463 N N . VAL B 1 91 ? -23.062 14.242 24.672 1 96.5 91 VAL B N 1
ATOM 3464 C CA . VAL B 1 91 ? -22.328 13.031 24.328 1 96.5 91 VAL B CA 1
ATOM 3465 C C . VAL B 1 91 ? -21.641 12.477 25.578 1 96.5 91 VAL B C 1
ATOM 3467 O O . VAL B 1 91 ? -20.969 13.219 26.312 1 96.5 91 VAL B O 1
ATOM 3470 N N . GLU B 1 92 ? -21.75 11.234 25.859 1 94.94 92 GLU B N 1
ATOM 3471 C CA . GLU B 1 92 ? -21.156 10.594 27.031 1 94.94 92 GLU B CA 1
ATOM 3472 C C . GLU B 1 92 ? -19.812 9.977 26.703 1 94.94 92 GLU B C 1
ATOM 3474 O O . GLU B 1 92 ? -18.938 9.875 27.562 1 94.94 92 GLU B O 1
ATOM 3479 N N . GLY B 1 93 ? -19.719 9.586 25.531 1 92.06 93 GLY B N 1
ATOM 3480 C CA . GLY B 1 93 ? -18.484 8.914 25.109 1 92.06 93 GLY B CA 1
ATOM 3481 C C . GLY B 1 93 ? -17.281 9.828 25.109 1 92.06 93 GLY B C 1
ATOM 3482 O O . GLY B 1 93 ? -17.422 11.055 25.141 1 92.06 93 GLY B O 1
ATOM 3483 N N . ASP B 1 94 ? -16.109 9.211 25.109 1 93.19 94 ASP B N 1
ATOM 3484 C CA . ASP B 1 94 ? -14.844 9.945 25.094 1 93.19 94 ASP B CA 1
ATOM 3485 C C . ASP B 1 94 ? -14.328 10.109 23.672 1 93.19 94 ASP B C 1
ATOM 3487 O O . ASP B 1 94 ? -14.086 9.125 22.969 1 93.19 94 ASP B O 1
ATOM 3491 N N . ALA B 1 95 ? -14.273 11.312 23.234 1 96.81 95 ALA B N 1
ATOM 3492 C CA . ALA B 1 95 ? -13.711 11.656 21.922 1 96.81 95 ALA B CA 1
ATOM 3493 C C . ALA B 1 95 ? -13.133 13.062 21.938 1 96.81 95 ALA B C 1
ATOM 3495 O O . ALA B 1 95 ? -13.5 13.891 22.766 1 96.81 95 ALA B O 1
ATOM 3496 N N . VAL B 1 96 ? -12.141 13.242 21.125 1 98.69 96 VAL B N 1
ATOM 3497 C CA . VAL B 1 96 ? -11.648 14.594 20.859 1 98.69 96 VAL B CA 1
ATOM 3498 C C . VAL B 1 96 ? -12.602 15.32 19.922 1 98.69 96 VAL B C 1
ATOM 3500 O O . VAL B 1 96 ? -12.93 14.82 18.844 1 98.69 96 VAL B O 1
ATOM 3503 N N . PHE B 1 97 ? -13.141 16.438 20.297 1 98.69 97 PHE B N 1
ATOM 3504 C CA . PHE B 1 97 ? -14.07 17.172 19.453 1 98.69 97 PHE B CA 1
ATOM 3505 C C . PHE B 1 97 ? -13.344 18.281 18.688 1 98.69 97 PHE B C 1
ATOM 3507 O O . PHE B 1 97 ? -12.695 19.141 19.297 1 98.69 97 PHE B O 1
ATOM 3514 N N . SER B 1 98 ? -13.422 18.234 17.391 1 98.81 98 SER B N 1
ATOM 3515 C CA . SER B 1 98 ? -12.797 19.156 16.453 1 98.81 98 SER B CA 1
ATOM 3516 C C . SER B 1 98 ? -13.82 20.109 15.836 1 98.81 98 SER B C 1
ATOM 3518 O O . SER B 1 98 ? -14.883 19.656 15.391 1 98.81 98 SER B O 1
ATOM 3520 N N . ILE B 1 99 ? -13.539 21.391 15.828 1 98.5 99 ILE B N 1
ATOM 3521 C CA . ILE B 1 99 ? -14.398 22.344 15.141 1 98.5 99 ILE B CA 1
ATOM 3522 C C . ILE B 1 99 ? -13.852 22.625 13.742 1 98.5 99 ILE B C 1
ATOM 3524 O O . ILE B 1 99 ? -12.695 23.031 13.594 1 98.5 99 ILE B O 1
ATOM 3528 N N . GLU B 1 100 ? -14.609 22.359 12.773 1 97.5 100 GLU B N 1
ATOM 3529 C CA . GLU B 1 100 ? -14.258 22.719 11.398 1 97.5 100 GLU B CA 1
ATOM 3530 C C . GLU B 1 100 ? -14.633 24.172 11.102 1 97.5 100 GLU B C 1
ATOM 3532 O O . GLU B 1 100 ? -15.812 24.531 11.133 1 97.5 100 GLU B O 1
ATOM 3537 N N . THR B 1 101 ? -13.711 25.016 10.812 1 97.31 101 THR B N 1
ATOM 3538 C CA . THR B 1 101 ? -13.969 26.422 10.516 1 97.31 101 THR B CA 1
ATOM 3539 C C . THR B 1 101 ? -12.773 27.062 9.812 1 97.31 101 THR B C 1
ATOM 3541 O O . THR B 1 101 ? -11.68 26.484 9.805 1 97.31 101 THR B O 1
ATOM 3544 N N . ARG B 1 102 ? -13.031 28.141 9.148 1 97.44 102 ARG B N 1
ATOM 3545 C CA . ARG B 1 102 ? -11.977 28.891 8.484 1 97.44 102 ARG B CA 1
ATOM 3546 C C . ARG B 1 102 ? -11.68 30.188 9.227 1 97.44 102 ARG B C 1
ATOM 3548 O O . ARG B 1 102 ? -10.758 30.922 8.859 1 97.44 102 ARG B O 1
ATOM 3555 N N . TYR B 1 103 ? -12.453 30.453 10.352 1 97.88 103 TYR B N 1
ATOM 3556 C CA . TYR B 1 103 ? -12.383 31.75 11.039 1 97.88 103 TYR B CA 1
ATOM 3557 C C . TYR B 1 103 ? -11.789 31.578 12.438 1 97.88 103 TYR B C 1
ATOM 3559 O O . TYR B 1 103 ? -12.297 30.797 13.242 1 97.88 103 TYR B O 1
ATOM 3567 N N . SER B 1 104 ? -10.758 32.438 12.75 1 98.62 104 SER B N 1
ATOM 3568 C CA . SER B 1 104 ? -10.102 32.375 14.047 1 98.62 104 SER B CA 1
ATOM 3569 C C . SER B 1 104 ? -11.062 32.719 15.172 1 98.62 104 SER B C 1
ATOM 3571 O O . SER B 1 104 ? -10.992 32.156 16.266 1 98.62 104 SER B O 1
ATOM 3573 N N . GLU B 1 105 ? -11.977 33.656 14.93 1 98.31 105 GLU B N 1
ATOM 3574 C CA . GLU B 1 105 ? -12.93 34.062 15.961 1 98.31 105 GLU B CA 1
ATOM 3575 C C . GLU B 1 105 ? -13.883 32.906 16.312 1 98.31 105 GLU B C 1
ATOM 3577 O O . GLU B 1 105 ? -14.242 32.75 17.484 1 98.31 105 GLU B O 1
ATOM 3582 N N . VAL B 1 106 ? -14.312 32.125 15.336 1 98.19 106 VAL B N 1
ATOM 3583 C CA . VAL B 1 106 ? -15.18 30.984 15.562 1 98.19 106 VAL B CA 1
ATOM 3584 C C . VAL B 1 106 ? -14.406 29.906 16.328 1 98.19 106 VAL B C 1
ATOM 3586 O O . VAL B 1 106 ? -14.922 29.312 17.281 1 98.19 106 VAL B O 1
ATOM 3589 N N . ALA B 1 107 ? -13.164 29.641 15.938 1 98.81 107 ALA B N 1
ATOM 3590 C CA . ALA B 1 107 ? -12.312 28.672 16.625 1 98.81 107 ALA B CA 1
ATOM 3591 C C . ALA B 1 107 ? -12.125 29.062 18.094 1 98.81 107 ALA B C 1
ATOM 3593 O O . ALA B 1 107 ? -12.258 28.219 18.984 1 98.81 107 ALA B O 1
ATOM 3594 N N . ASP B 1 108 ? -11.844 30.344 18.312 1 98.81 108 ASP B N 1
ATOM 3595 C CA . ASP B 1 108 ? -11.609 30.844 19.656 1 98.81 108 ASP B CA 1
ATOM 3596 C C . ASP B 1 108 ? -12.82 30.594 20.562 1 98.81 108 ASP B C 1
ATOM 3598 O O . ASP B 1 108 ? -12.688 30.062 21.656 1 98.81 108 ASP B O 1
ATOM 3602 N N . GLU B 1 109 ? -13.961 30.953 20.047 1 98.62 109 GLU B N 1
ATOM 3603 C CA . GLU B 1 109 ? -15.195 30.766 20.797 1 98.62 109 GLU B CA 1
ATOM 3604 C C . GLU B 1 109 ? -15.461 29.281 21.047 1 98.62 109 GLU B C 1
ATOM 3606 O O . GLU B 1 109 ? -15.805 28.891 22.156 1 98.62 109 GLU B O 1
ATOM 3611 N N . ALA B 1 110 ? -15.328 28.438 20.047 1 98.62 110 ALA B N 1
ATOM 3612 C CA . ALA B 1 110 ? -15.57 27 20.156 1 98.62 110 ALA B CA 1
ATOM 3613 C C . ALA B 1 110 ? -14.648 26.359 21.188 1 98.62 110 ALA B C 1
ATOM 3615 O O . ALA B 1 110 ? -15.094 25.578 22.047 1 98.62 110 ALA B O 1
ATOM 3616 N N . LEU B 1 111 ? -13.352 26.703 21.156 1 98.75 111 LEU B N 1
ATOM 3617 C CA . LEU B 1 111 ? -12.359 26.141 22.062 1 98.75 111 LEU B CA 1
ATOM 3618 C C . LEU B 1 111 ? -12.656 26.547 23.5 1 98.75 111 LEU B C 1
ATOM 3620 O O . LEU B 1 111 ? -12.406 25.766 24.438 1 98.75 111 LEU B O 1
ATOM 3624 N N . SER B 1 112 ? -13.188 27.734 23.641 1 98.38 112 SER B N 1
ATOM 3625 C CA . SER B 1 112 ? -13.516 28.219 24.984 1 98.38 112 SER B CA 1
ATOM 3626 C C . SER B 1 112 ? -14.75 27.531 25.531 1 98.38 112 SER B C 1
ATOM 3628 O O . SER B 1 112 ? -15.039 27.609 26.734 1 98.38 112 SER B O 1
ATOM 3630 N N . ARG B 1 113 ? -15.43 26.766 24.656 1 97.5 113 ARG B N 1
ATOM 3631 C CA . ARG B 1 113 ? -16.719 26.219 25.078 1 97.5 113 ARG B CA 1
ATOM 3632 C C . ARG B 1 113 ? -16.75 24.703 24.859 1 97.5 113 ARG B C 1
ATOM 3634 O O . ARG B 1 113 ? -17.812 24.141 24.578 1 97.5 113 ARG B O 1
ATOM 3641 N N . GLY B 1 114 ? -15.648 24.047 24.859 1 95.88 114 GLY B N 1
ATOM 3642 C CA . GLY B 1 114 ? -15.695 22.594 25 1 95.88 114 GLY B CA 1
ATOM 3643 C C . GLY B 1 114 ? -15.055 21.859 23.844 1 95.88 114 GLY B C 1
ATOM 3644 O O . GLY B 1 114 ? -14.812 20.656 23.922 1 95.88 114 GLY B O 1
ATOM 3645 N N . PHE B 1 115 ? -14.773 22.484 22.719 1 98.38 115 PHE B N 1
ATOM 3646 C CA . PHE B 1 115 ? -14.039 21.844 21.625 1 98.38 115 PHE B CA 1
ATOM 3647 C C . PHE B 1 115 ? -12.578 21.656 22 1 98.38 115 PHE B C 1
ATOM 3649 O O . PHE B 1 115 ? -12.031 22.422 22.812 1 98.38 115 PHE B O 1
ATOM 3656 N N . ASP B 1 116 ? -11.898 20.656 21.375 1 98.62 116 ASP B N 1
ATOM 3657 C CA . ASP B 1 116 ? -10.57 20.219 21.812 1 98.62 116 ASP B CA 1
ATOM 3658 C C . ASP B 1 116 ? -9.523 20.531 20.75 1 98.62 116 ASP B C 1
ATOM 3660 O O . ASP B 1 116 ? -8.32 20.531 21.016 1 98.62 116 ASP B O 1
ATOM 3664 N N . MET B 1 117 ? -9.953 20.719 19.516 1 98.62 117 MET B N 1
ATOM 3665 C CA . MET B 1 117 ? -9.023 20.969 18.406 1 98.62 117 MET B CA 1
ATOM 3666 C C . MET B 1 117 ? -9.727 21.672 17.25 1 98.62 117 MET B C 1
ATOM 3668 O O . MET B 1 117 ? -10.938 21.891 17.297 1 98.62 117 MET B O 1
ATOM 3672 N N . VAL B 1 118 ? -8.953 22.188 16.297 1 98.88 118 VAL B N 1
ATOM 3673 C CA . VAL B 1 118 ? -9.477 22.938 15.164 1 98.88 118 VAL B CA 1
ATOM 3674 C C . VAL B 1 118 ? -9.148 22.219 13.859 1 98.88 118 VAL B C 1
ATOM 3676 O O . VAL B 1 118 ? -8.047 21.688 13.695 1 98.88 118 VAL B O 1
ATOM 3679 N N . ASN B 1 119 ? -10.102 22.047 13.008 1 98.75 119 ASN B N 1
ATOM 3680 C CA . ASN B 1 119 ? -9.891 21.703 11.609 1 98.75 119 ASN B CA 1
ATOM 3681 C C . ASN B 1 119 ? -10.039 22.922 10.703 1 98.75 119 ASN B C 1
ATOM 3683 O O . ASN B 1 119 ? -11.148 23.281 10.312 1 98.75 119 ASN B O 1
ATOM 3687 N N . ASP B 1 120 ? -8.914 23.562 10.398 1 98.62 120 ASP B N 1
ATOM 3688 C CA . ASP B 1 120 ? -8.898 24.781 9.609 1 98.62 120 ASP B CA 1
ATOM 3689 C C . ASP B 1 120 ? -8.891 24.484 8.109 1 98.62 120 ASP B C 1
ATOM 3691 O O . ASP B 1 120 ? -7.828 24.25 7.523 1 98.62 120 ASP B O 1
ATOM 3695 N N . VAL B 1 121 ? -9.977 24.625 7.441 1 96.25 121 VAL B N 1
ATOM 3696 C CA . VAL B 1 121 ? -10.156 24.172 6.066 1 96.25 121 VAL B CA 1
ATOM 3697 C C . VAL B 1 121 ? -9.547 25.188 5.105 1 96.25 121 VAL B C 1
ATOM 3699 O O . VAL B 1 121 ? -9.5 24.953 3.896 1 96.25 121 VAL B O 1
ATOM 3702 N N . CYS B 1 122 ? -8.953 26.312 5.66 1 97.25 122 CYS B N 1
ATOM 3703 C CA . CYS B 1 122 ? -8.305 27.281 4.793 1 97.25 122 CYS B CA 1
ATOM 3704 C C . CYS B 1 122 ? -6.824 27.406 5.129 1 97.25 122 CYS B C 1
ATOM 3706 O O . CYS B 1 122 ? -6.117 28.234 4.547 1 97.25 122 CYS B O 1
ATOM 3708 N N . GLY B 1 123 ? -6.363 26.641 6.043 1 98.12 123 GLY B N 1
ATOM 3709 C CA . GLY B 1 123 ? -4.941 26.484 6.32 1 98.12 123 GLY B CA 1
ATOM 3710 C C . GLY B 1 123 ? -4.254 27.797 6.641 1 98.12 123 GLY B C 1
ATOM 3711 O O . GLY B 1 123 ? -3.324 28.203 5.941 1 98.12 123 GLY B O 1
ATOM 3712 N N . PHE B 1 124 ? -4.77 28.453 7.695 1 98.62 124 PHE B N 1
ATOM 3713 C CA . PHE B 1 124 ? -4.203 29.656 8.266 1 98.62 124 PHE B CA 1
ATOM 3714 C C . PHE B 1 124 ? -4.332 30.828 7.285 1 98.62 124 PHE B C 1
ATOM 3716 O O . PHE B 1 124 ? -3.525 31.766 7.316 1 98.62 124 PHE B O 1
ATOM 3723 N N . ALA B 1 125 ? -5.254 30.734 6.309 1 98.12 125 ALA B N 1
ATOM 3724 C CA . ALA B 1 125 ? -5.578 31.922 5.531 1 98.12 125 ALA B CA 1
ATOM 3725 C C . ALA B 1 125 ? -6.043 33.062 6.434 1 98.12 125 ALA B C 1
ATOM 3727 O O . ALA B 1 125 ? -5.867 34.25 6.105 1 98.12 125 ALA B O 1
ATOM 3728 N N . ASP B 1 126 ? -6.754 32.781 7.512 1 98.44 126 ASP B N 1
ATOM 3729 C CA . ASP B 1 126 ? -6.914 33.688 8.625 1 98.44 126 ASP B CA 1
ATOM 3730 C C . ASP B 1 126 ? -5.633 33.812 9.445 1 98.44 126 ASP B C 1
ATOM 3732 O O . ASP B 1 126 ? -5.262 32.844 10.148 1 98.44 126 ASP B O 1
ATOM 3736 N N . PRO B 1 127 ? -4.934 34.906 9.359 1 98.19 127 PRO B N 1
ATOM 3737 C CA . PRO B 1 127 ? -3.594 35 9.938 1 98.19 127 PRO B CA 1
ATOM 3738 C C . PRO B 1 127 ? -3.605 34.938 11.461 1 98.19 127 PRO B C 1
ATOM 3740 O O . PRO B 1 127 ? -2.557 34.75 12.086 1 98.19 127 PRO B O 1
ATOM 3743 N N . GLU B 1 128 ? -4.75 35.125 12.117 1 98.56 128 GLU B N 1
ATOM 3744 C CA . GLU B 1 128 ? -4.855 35.062 13.578 1 98.56 128 GLU B CA 1
ATOM 3745 C C . GLU B 1 128 ? -5.031 33.625 14.078 1 98.56 128 GLU B C 1
ATOM 3747 O O . GLU B 1 128 ? -4.891 33.375 15.273 1 98.56 128 GLU B O 1
ATOM 3752 N N . MET B 1 129 ? -5.328 32.656 13.234 1 98.81 129 MET B N 1
ATOM 3753 C CA . MET B 1 129 ? -5.672 31.281 13.602 1 98.81 129 MET B CA 1
ATOM 3754 C C . MET B 1 129 ? -4.527 30.625 14.359 1 98.81 129 MET B C 1
ATOM 3756 O O . MET B 1 129 ? -4.746 29.984 15.398 1 98.81 129 MET B O 1
ATOM 3760 N N . PRO B 1 130 ? -3.238 30.734 13.859 1 98.69 130 PRO B N 1
ATOM 3761 C CA . PRO B 1 130 ? -2.162 30.094 14.617 1 98.69 130 PRO B CA 1
ATOM 3762 C C . PRO B 1 130 ? -2.051 30.594 16.047 1 98.69 130 PRO B C 1
ATOM 3764 O O . PRO B 1 130 ? -1.826 29.812 16.969 1 98.69 130 PRO B O 1
ATOM 3767 N N . GLU B 1 131 ? -2.242 31.891 16.172 1 98.56 131 GLU B N 1
ATOM 3768 C CA . GLU B 1 131 ? -2.146 32.469 17.5 1 98.56 131 GLU B CA 1
ATOM 3769 C C . GLU B 1 131 ? -3.258 31.969 18.422 1 98.56 131 GLU B C 1
ATOM 3771 O O . GLU B 1 131 ? -3.027 31.688 19.594 1 98.56 131 GLU B O 1
ATOM 3776 N N . VAL B 1 132 ? -4.434 31.875 17.875 1 98.81 132 VAL B N 1
ATOM 3777 C CA . VAL B 1 132 ? -5.566 31.359 18.625 1 98.81 132 VAL B CA 1
ATOM 3778 C C . VAL B 1 132 ? -5.289 29.922 19.062 1 98.81 132 VAL B C 1
ATOM 3780 O O . VAL B 1 132 ? -5.484 29.562 20.234 1 98.81 132 VAL B O 1
ATOM 3783 N N . CYS B 1 133 ? -4.812 29.062 18.219 1 98.81 133 CYS B N 1
ATOM 3784 C CA . CYS B 1 133 ? -4.535 27.672 18.516 1 98.81 133 CYS B CA 1
ATOM 3785 C C . CYS B 1 133 ? -3.432 27.531 19.562 1 98.81 133 CYS B C 1
ATOM 3787 O O . CYS B 1 133 ? -3.508 26.688 20.453 1 98.81 133 CYS B O 1
ATOM 3789 N N . GLU B 1 134 ? -2.41 28.344 19.469 1 98.5 134 GLU B N 1
ATOM 3790 C CA . GLU B 1 134 ? -1.313 28.312 20.438 1 98.5 134 GLU B CA 1
ATOM 3791 C C . GLU B 1 134 ? -1.783 28.75 21.828 1 98.5 134 GLU B C 1
ATOM 3793 O O . GLU B 1 134 ? -1.404 28.156 22.828 1 98.5 134 GLU B O 1
ATOM 3798 N N . ALA B 1 135 ? -2.584 29.859 21.797 1 98.56 135 ALA B N 1
ATOM 3799 C CA . ALA B 1 135 ? -3.08 30.391 23.062 1 98.56 135 ALA B CA 1
ATOM 3800 C C . ALA B 1 135 ? -3.885 29.344 23.828 1 98.56 135 ALA B C 1
ATOM 3802 O O . ALA B 1 135 ? -3.811 29.25 25.047 1 98.56 135 ALA B O 1
ATOM 3803 N N . HIS B 1 136 ? -4.613 28.516 23.094 1 98.69 136 HIS B N 1
ATOM 3804 C CA . HIS B 1 136 ? -5.414 27.469 23.719 1 98.69 136 HIS B CA 1
ATOM 3805 C C . HIS B 1 136 ? -4.621 26.172 23.844 1 98.69 136 HIS B C 1
ATOM 3807 O O . HIS B 1 136 ? -5.094 25.203 24.438 1 98.69 136 HIS B O 1
ATOM 3813 N N . ASP B 1 137 ? -3.43 26.062 23.234 1 98.5 137 ASP B N 1
ATOM 3814 C CA . ASP B 1 137 ? -2.557 24.891 23.234 1 98.5 137 ASP B CA 1
ATOM 3815 C C . ASP B 1 137 ? -3.273 23.688 22.641 1 98.5 137 ASP B C 1
ATOM 3817 O O . ASP B 1 137 ? -3.322 22.625 23.25 1 98.5 137 ASP B O 1
ATOM 3821 N N . VAL B 1 138 ? -3.832 23.828 21.453 1 98.88 138 VAL B N 1
ATOM 3822 C CA . VAL B 1 138 ? -4.625 22.766 20.859 1 98.88 138 VAL B CA 1
ATOM 3823 C C . VAL B 1 138 ? -4.004 22.344 19.531 1 98.88 138 VAL B C 1
ATOM 3825 O O . VAL B 1 138 ? -3.252 23.109 18.922 1 98.88 138 VAL B O 1
ATOM 3828 N N . ALA B 1 139 ? -4.336 21.078 19.094 1 98.88 139 ALA B N 1
ATOM 3829 C CA . ALA B 1 139 ? -3.969 20.609 17.766 1 98.88 139 ALA B CA 1
ATOM 3830 C C . ALA B 1 139 ? -4.785 21.312 16.688 1 98.88 139 ALA B C 1
ATOM 3832 O O . ALA B 1 139 ? -5.938 21.688 16.922 1 98.88 139 ALA B O 1
ATOM 3833 N N . VAL B 1 140 ? -4.191 21.531 15.555 1 98.94 140 VAL B N 1
ATOM 3834 C CA . VAL B 1 140 ? -4.887 22.141 14.43 1 98.94 140 VAL B CA 1
ATOM 3835 C C . VAL B 1 140 ? -4.547 21.391 13.141 1 98.94 140 VAL B C 1
ATOM 3837 O O . VAL B 1 140 ? -3.373 21.219 12.812 1 98.94 140 VAL B O 1
ATOM 3840 N N . ALA B 1 141 ? -5.59 20.875 12.5 1 98.94 141 ALA B N 1
ATOM 3841 C CA . ALA B 1 141 ? -5.43 20.406 11.125 1 98.94 141 ALA B CA 1
ATOM 3842 C C . ALA B 1 141 ? -5.41 21.578 10.148 1 98.94 141 ALA B C 1
ATOM 3844 O O . ALA B 1 141 ? -6.355 22.375 10.102 1 98.94 141 ALA B O 1
ATOM 3845 N N . LYS B 1 142 ? -4.352 21.672 9.484 1 98.81 142 LYS B N 1
ATOM 3846 C CA . LYS B 1 142 ? -4.113 22.75 8.539 1 98.81 142 LYS B CA 1
ATOM 3847 C C . LYS B 1 142 ? -4.215 22.25 7.098 1 98.81 142 LYS B C 1
ATOM 3849 O O . LYS B 1 142 ? -3.332 21.547 6.617 1 98.81 142 LYS B O 1
ATOM 3854 N N . MET B 1 143 ? -5.27 22.609 6.453 1 98.69 143 MET B N 1
ATOM 3855 C CA . MET B 1 143 ? -5.473 22.156 5.082 1 98.69 143 MET B CA 1
ATOM 3856 C C . MET B 1 143 ? -4.77 23.078 4.09 1 98.69 143 MET B C 1
ATOM 3858 O O . MET B 1 143 ? -4.809 24.297 4.238 1 98.69 143 MET B O 1
ATOM 3862 N N . ALA B 1 144 ? -4.055 22.5 3.139 1 98.69 144 ALA B N 1
ATOM 3863 C CA . ALA B 1 144 ? -3.416 23.312 2.098 1 98.69 144 ALA B CA 1
ATOM 3864 C C . ALA B 1 144 ? -4.438 24.172 1.364 1 98.69 144 ALA B C 1
ATOM 3866 O O . ALA B 1 144 ? -5.406 23.656 0.802 1 98.69 144 ALA B O 1
ATOM 3867 N N . SER B 1 145 ? -4.203 25.469 1.317 1 97.75 145 SER B N 1
ATOM 3868 C CA . SER B 1 145 ? -5.113 26.406 0.688 1 97.75 145 SER B CA 1
ATOM 3869 C C . SER B 1 145 ? -4.375 27.656 0.223 1 97.75 145 SER B C 1
ATOM 3871 O O . SER B 1 145 ? -3.271 27.953 0.693 1 97.75 145 SER B O 1
ATOM 3873 N N . PRO B 1 146 ? -4.98 28.406 -0.775 1 97.12 146 PRO B N 1
ATOM 3874 C CA . PRO B 1 146 ? -4.473 29.75 -1.033 1 97.12 146 PRO B CA 1
ATOM 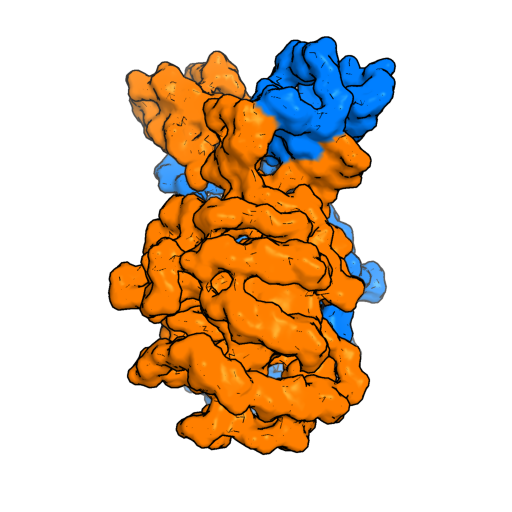3875 C C . PRO B 1 146 ? -4.781 30.719 0.103 1 97.12 146 PRO B C 1
ATOM 3877 O O . PRO B 1 146 ? -5.574 30.406 0.994 1 97.12 146 PRO B O 1
ATOM 3880 N N . PRO B 1 147 ? -4.035 31.859 0.141 1 97.25 147 PRO B N 1
ATOM 3881 C CA . PRO B 1 147 ? -4.336 32.875 1.156 1 97.25 147 PRO B CA 1
ATOM 3882 C C . PRO B 1 147 ? -5.641 33.625 0.884 1 97.25 147 PRO B C 1
ATOM 3884 O O . PRO B 1 147 ? -5.637 34.844 0.684 1 97.25 147 PRO B O 1
ATOM 3887 N N . ASP B 1 148 ? -6.723 32.875 0.793 1 96.12 148 ASP B N 1
ATOM 3888 C CA . ASP B 1 148 ? -8.062 33.344 0.462 1 96.12 148 ASP B CA 1
ATOM 3889 C C . ASP B 1 148 ? -9.125 32.531 1.208 1 96.12 148 ASP B C 1
ATOM 3891 O O . ASP B 1 148 ? -9.305 31.344 0.941 1 96.12 148 ASP B O 1
ATOM 3895 N N . LEU B 1 149 ? -9.891 33.156 2.082 1 95.25 149 LEU B N 1
ATOM 3896 C CA . LEU B 1 149 ? -10.859 32.5 2.936 1 95.25 149 LEU B CA 1
ATOM 3897 C C . LEU B 1 149 ? -12.047 31.984 2.117 1 95.25 149 LEU B C 1
ATOM 3899 O O . LEU B 1 149 ? -12.82 31.141 2.59 1 95.25 149 LEU B O 1
ATOM 3903 N N . GLU B 1 150 ? -12.18 32.406 0.903 1 92.62 150 GLU B N 1
ATOM 3904 C CA . GLU B 1 150 ? -13.312 32.031 0.065 1 92.62 150 GLU B CA 1
ATOM 3905 C C . GLU B 1 150 ? -12.969 30.859 -0.829 1 92.62 150 GLU B C 1
ATOM 3907 O O . GLU B 1 150 ? -13.836 30.328 -1.529 1 92.62 150 GLU B O 1
ATOM 3912 N N . ARG B 1 151 ? -11.75 30.422 -0.757 1 92.94 151 ARG B N 1
ATOM 3913 C CA . ARG B 1 151 ? -11.328 29.375 -1.691 1 92.94 151 ARG B CA 1
ATOM 3914 C C . ARG B 1 151 ? -10.555 28.281 -0.974 1 92.94 151 ARG B C 1
ATOM 3916 O O . ARG B 1 151 ? -9.422 27.969 -1.339 1 92.94 151 ARG B O 1
ATOM 3923 N N . PRO B 1 152 ? -11.211 27.625 -0.08 1 93.81 152 PRO B N 1
ATOM 3924 C CA . PRO B 1 152 ? -10.523 26.547 0.621 1 93.81 152 PRO B CA 1
ATOM 3925 C C . PRO B 1 152 ? -10.008 25.453 -0.327 1 93.81 152 PRO B C 1
ATOM 3927 O O . PRO B 1 152 ? -10.711 25.062 -1.262 1 93.81 152 PRO B O 1
ATOM 3930 N N . GLY B 1 153 ? -8.734 25.031 -0.109 1 94.94 153 GLY B N 1
ATOM 3931 C CA . GLY B 1 153 ? -8.164 23.875 -0.775 1 94.94 153 GLY B CA 1
ATOM 3932 C C . GLY B 1 153 ? -7.934 24.078 -2.26 1 94.94 153 GLY B C 1
ATOM 3933 O O . GLY B 1 153 ? -7.578 23.156 -2.98 1 94.94 153 GLY B O 1
ATOM 3934 N N . ALA B 1 154 ? -8.117 25.328 -2.789 1 94.88 154 ALA B N 1
ATOM 3935 C CA . ALA B 1 154 ? -8.039 25.594 -4.223 1 94.88 154 ALA B CA 1
ATOM 3936 C C . ALA B 1 154 ? -6.594 25.672 -4.691 1 94.88 154 ALA B C 1
ATOM 3938 O O . ALA B 1 154 ? -6.141 26.719 -5.168 1 94.88 154 ALA B O 1
ATOM 3939 N N . VAL B 1 155 ? -5.848 24.578 -4.551 1 96.44 155 VAL B N 1
ATOM 3940 C CA . VAL B 1 155 ? -4.48 24.391 -5.016 1 96.44 155 VAL B CA 1
ATOM 3941 C C . VAL B 1 155 ? -4.371 23.062 -5.766 1 96.44 155 VAL B C 1
ATOM 3943 O O . VAL B 1 155 ? -4.738 22.016 -5.238 1 96.44 155 VAL B O 1
ATOM 3946 N N . GLU B 1 156 ? -3.869 23.062 -6.996 1 95 156 GLU B N 1
ATOM 3947 C CA . GLU B 1 156 ? -3.98 21.906 -7.867 1 95 156 GLU B CA 1
ATOM 3948 C C . GLU B 1 156 ? -2.688 21.094 -7.879 1 95 156 GLU B C 1
ATOM 3950 O O . GLU B 1 156 ? -2.693 19.891 -7.582 1 95 156 GLU B O 1
ATOM 3955 N N . ASP B 1 157 ? -1.57 21.781 -8.156 1 96.19 157 ASP B N 1
ATOM 3956 C CA . ASP B 1 157 ? -0.282 21.125 -8.352 1 96.19 157 ASP B CA 1
ATOM 3957 C C . ASP B 1 157 ? 0.307 20.656 -7.02 1 96.19 157 ASP B C 1
ATOM 3959 O O . ASP B 1 157 ? 0.275 21.391 -6.031 1 96.19 157 ASP B O 1
ATOM 3963 N N . VAL B 1 158 ? 0.831 19.453 -6.973 1 96.75 158 VAL B N 1
ATOM 3964 C CA . VAL B 1 158 ? 1.313 18.844 -5.742 1 96.75 158 VAL B CA 1
ATOM 3965 C C . VAL B 1 158 ? 2.377 19.734 -5.098 1 96.75 158 VAL B C 1
ATOM 3967 O O . VAL B 1 158 ? 2.387 19.906 -3.877 1 96.75 158 VAL B O 1
ATOM 3970 N N . ASP B 1 159 ? 3.285 20.297 -5.922 1 97.56 159 ASP B N 1
ATOM 3971 C CA . ASP B 1 159 ? 4.32 21.156 -5.371 1 97.56 159 ASP B CA 1
ATOM 3972 C C . ASP B 1 159 ? 3.715 22.422 -4.77 1 97.56 159 ASP B C 1
ATOM 3974 O O . ASP B 1 159 ? 4.172 22.906 -3.729 1 97.56 159 ASP B O 1
ATOM 3978 N N . ASP B 1 160 ? 2.689 22.938 -5.414 1 98 160 ASP B N 1
ATOM 3979 C CA . ASP B 1 160 ? 1.995 24.109 -4.879 1 98 160 ASP B CA 1
ATOM 3980 C C . ASP B 1 160 ? 1.246 23.75 -3.596 1 98 160 ASP B C 1
ATOM 3982 O O . ASP B 1 160 ? 1.159 24.578 -2.678 1 98 160 ASP B O 1
ATOM 3986 N N . ILE B 1 161 ? 0.689 22.562 -3.541 1 98.25 161 ILE B N 1
ATOM 3987 C CA . ILE B 1 161 ? 0.03 22.094 -2.326 1 98.25 161 ILE B CA 1
ATOM 3988 C C . ILE B 1 161 ? 1.034 22.047 -1.177 1 98.25 161 ILE B C 1
ATOM 3990 O O . ILE B 1 161 ? 0.752 22.531 -0.081 1 98.25 161 ILE B O 1
ATOM 3994 N N . TYR B 1 162 ? 2.18 21.469 -1.443 1 97.94 162 TYR B N 1
ATOM 3995 C CA . TYR B 1 162 ? 3.234 21.406 -0.437 1 97.94 162 TYR B CA 1
ATOM 3996 C C . TYR B 1 162 ? 3.59 22.797 0.071 1 97.94 162 TYR B C 1
ATOM 3998 O O . TYR B 1 162 ? 3.621 23.031 1.281 1 97.94 162 TYR B O 1
ATOM 4006 N N . ASP B 1 163 ? 3.76 23.766 -0.86 1 97.38 163 ASP B N 1
ATOM 4007 C CA . ASP B 1 163 ? 4.168 25.109 -0.503 1 97.38 163 ASP B CA 1
ATOM 4008 C C . ASP B 1 163 ? 3.055 25.844 0.249 1 97.38 163 ASP B C 1
ATOM 4010 O O . ASP B 1 163 ? 3.324 26.625 1.164 1 97.38 163 ASP B O 1
ATOM 4014 N N . ALA B 1 164 ? 1.853 25.531 -0.168 1 98.12 164 ALA B N 1
ATOM 4015 C CA . ALA B 1 164 ? 0.707 26.188 0.45 1 98.12 164 ALA B CA 1
ATOM 4016 C C . ALA B 1 164 ? 0.609 25.844 1.934 1 98.12 164 ALA B C 1
ATOM 4018 O O . ALA B 1 164 ? 0.127 26.656 2.734 1 98.12 164 ALA B O 1
ATOM 4019 N N . LEU B 1 165 ? 1.055 24.703 2.322 1 98.38 165 LEU B N 1
ATOM 4020 C CA . LEU B 1 165 ? 1.009 24.281 3.715 1 98.38 165 LEU B CA 1
ATOM 4021 C C . LEU B 1 165 ? 1.916 25.141 4.582 1 98.38 165 LEU B C 1
ATOM 4023 O O . LEU B 1 165 ? 1.788 25.156 5.809 1 98.38 165 LEU B O 1
ATOM 4027 N N . SER B 1 166 ? 2.811 25.938 4.008 1 97.44 166 SER B N 1
ATOM 4028 C CA . SER B 1 166 ? 3.748 26.75 4.766 1 97.44 166 SER B CA 1
ATOM 4029 C C . SER B 1 166 ? 3.176 28.141 5.039 1 97.44 166 SER B C 1
ATOM 4031 O O . SER B 1 166 ? 3.787 28.938 5.75 1 97.44 166 SER B O 1
ATOM 4033 N N . LEU B 1 167 ? 2.023 28.375 4.469 1 97.62 167 LEU B N 1
ATOM 4034 C CA . LEU B 1 167 ? 1.393 29.688 4.645 1 97.62 167 LEU B CA 1
ATOM 4035 C C . LEU B 1 167 ? 1.228 30.016 6.125 1 97.62 167 LEU B C 1
ATOM 4037 O O . LEU B 1 167 ? 0.623 29.234 6.875 1 97.62 167 LEU B O 1
ATOM 4041 N N . ASN B 1 168 ? 1.787 31.094 6.586 1 98.19 168 ASN B N 1
ATOM 4042 C CA . ASN B 1 168 ? 1.722 31.609 7.949 1 98.19 168 ASN B CA 1
ATOM 4043 C C . ASN B 1 168 ? 2.295 30.609 8.953 1 98.19 168 ASN B C 1
ATOM 4045 O O . ASN B 1 168 ? 1.886 30.594 10.117 1 98.19 168 ASN B O 1
ATOM 4049 N N . GLY B 1 169 ? 3.139 29.672 8.523 1 97.56 169 GLY B N 1
ATOM 4050 C CA . GLY B 1 169 ? 3.953 28.812 9.367 1 97.56 169 GLY B CA 1
ATOM 4051 C C . GLY B 1 169 ? 3.178 27.656 9.969 1 97.56 169 GLY B C 1
ATOM 4052 O O . GLY B 1 169 ? 2.275 27.109 9.328 1 97.56 169 GLY B O 1
ATOM 4053 N N . PHE B 1 170 ? 3.674 27.141 11.094 1 98.12 170 PHE B N 1
ATOM 4054 C CA . PHE B 1 170 ? 3.133 26 11.828 1 98.12 170 PHE B CA 1
ATOM 4055 C C . PHE B 1 170 ? 3.092 26.281 13.32 1 98.12 170 PHE B C 1
ATOM 4057 O O . PHE B 1 170 ? 3.889 27.062 13.836 1 98.12 170 PHE B O 1
ATOM 4064 N N . THR B 1 171 ? 2.137 25.734 14 1 98.25 171 THR B N 1
ATOM 4065 C CA . THR B 1 171 ? 2.229 25.625 15.453 1 98.25 171 THR B CA 1
ATOM 4066 C C . THR B 1 171 ? 2.949 24.328 15.844 1 98.25 171 THR B C 1
ATOM 4068 O O . THR B 1 171 ? 3.242 23.5 14.992 1 98.25 171 THR B O 1
ATOM 4071 N N . ASP B 1 172 ? 3.178 24.125 17.125 1 97.19 172 ASP B N 1
ATOM 4072 C CA . ASP B 1 172 ? 3.826 22.906 17.625 1 97.19 172 ASP B CA 1
ATOM 4073 C C . ASP B 1 172 ? 2.898 21.703 17.5 1 97.19 172 ASP B C 1
ATOM 4075 O O . ASP B 1 172 ? 3.344 20.547 17.594 1 97.19 172 ASP B O 1
ATOM 4079 N N . LYS B 1 173 ? 1.621 21.938 17.266 1 98.56 173 LYS B N 1
ATOM 4080 C CA . LYS B 1 173 ? 0.651 20.844 17.219 1 98.56 173 LYS B CA 1
ATOM 4081 C C . LYS B 1 173 ? -0.102 20.828 15.891 1 98.56 173 LYS B C 1
ATOM 4083 O O . LYS B 1 173 ? -1.288 20.5 15.852 1 98.56 173 LYS B O 1
ATOM 4088 N N . THR B 1 174 ? 0.54 21.188 14.836 1 98.81 174 THR B N 1
ATOM 4089 C CA . THR B 1 174 ? -0.062 21.219 13.508 1 98.81 174 THR B CA 1
ATOM 4090 C C . THR B 1 174 ? -0.142 19.812 12.93 1 98.81 174 THR B C 1
ATOM 4092 O O . THR B 1 174 ? 0.774 19 13.102 1 98.81 174 THR B O 1
ATOM 4095 N N . ILE B 1 175 ? -1.232 19.469 12.297 1 98.94 175 ILE B N 1
ATOM 4096 C CA . ILE B 1 175 ? -1.454 18.328 11.414 1 98.94 175 ILE B CA 1
ATOM 4097 C C . ILE B 1 175 ? -1.719 18.812 9.992 1 98.94 175 ILE B C 1
ATOM 4099 O O . ILE B 1 175 ? -2.598 19.656 9.773 1 98.94 175 ILE B O 1
ATOM 4103 N N . VAL B 1 176 ? -0.987 18.328 9.016 1 98.88 176 VAL B N 1
ATOM 4104 C CA . VAL B 1 176 ? -1.118 18.875 7.668 1 98.88 176 VAL B CA 1
ATOM 4105 C C . VAL B 1 176 ? -2.129 18.062 6.867 1 98.88 176 VAL B C 1
ATOM 4107 O O . VAL B 1 176 ? -2.197 16.828 7.012 1 98.88 176 VAL B O 1
ATOM 4110 N N . ASP B 1 177 ? -2.91 18.703 6.098 1 98.88 177 ASP B N 1
ATOM 4111 C CA . ASP B 1 177 ? -3.908 18.125 5.207 1 98.88 177 ASP B CA 1
ATOM 4112 C C . ASP B 1 177 ? -3.682 18.562 3.764 1 98.88 177 ASP B C 1
ATOM 4114 O O . ASP B 1 177 ? -3.873 19.734 3.43 1 98.88 177 ASP B O 1
ATOM 4118 N N . PRO B 1 178 ? -3.387 17.625 2.85 1 98.44 178 PRO B N 1
ATOM 4119 C CA . PRO B 1 178 ? -3.055 17.969 1.465 1 98.44 178 PRO B CA 1
ATOM 4120 C C . PRO B 1 178 ? -4.281 18.359 0.644 1 98.44 178 PRO B C 1
ATOM 4122 O O . PRO B 1 178 ? -4.172 18.609 -0.562 1 98.44 178 PRO B O 1
ATOM 4125 N N . ALA B 1 179 ? -5.426 18.359 1.225 1 97.31 179 ALA B N 1
ATOM 4126 C CA . ALA B 1 179 ? -6.633 18.922 0.628 1 97.31 179 ALA B CA 1
ATOM 4127 C C . ALA B 1 179 ? -7.098 18.094 -0.561 1 97.31 179 ALA B C 1
ATOM 4129 O O . ALA B 1 179 ? -7.344 18.625 -1.646 1 97.31 179 ALA B O 1
ATOM 4130 N N . PHE B 1 180 ? -7.398 16.844 -0.395 1 97.25 180 PHE B N 1
ATOM 4131 C CA . PHE B 1 180 ? -7.98 16.031 -1.447 1 97.25 180 PHE B CA 1
ATOM 4132 C C . PHE B 1 180 ? -9.391 16.484 -1.785 1 97.25 180 PHE B C 1
ATOM 4134 O O . PHE B 1 180 ? -10.156 16.859 -0.894 1 97.25 180 PHE B O 1
ATOM 4141 N N . GLY B 1 181 ? -9.727 16.406 -3.061 1 92.25 181 GLY B N 1
ATOM 4142 C CA . GLY B 1 181 ? -11.102 16.672 -3.455 1 92.25 181 GLY B CA 1
ATOM 4143 C C . GLY B 1 181 ? -11.227 17.812 -4.441 1 92.25 181 GLY B C 1
ATOM 4144 O O . GLY B 1 181 ? -10.234 18.484 -4.754 1 92.25 181 GLY B O 1
ATOM 4145 N N . GLY B 1 182 ? -12.477 18.016 -4.984 1 87.69 182 GLY B N 1
ATOM 4146 C CA . GLY B 1 182 ? -12.766 19.016 -6.004 1 87.69 182 GLY B CA 1
ATOM 4147 C C . GLY B 1 182 ? -13.086 20.375 -5.434 1 87.69 182 GLY B C 1
ATOM 4148 O O . GLY B 1 182 ? -14.195 20.891 -5.602 1 87.69 182 GLY B O 1
ATOM 4149 N N . TRP B 1 183 ? -12.062 21.047 -4.98 1 88.62 183 TRP B N 1
ATOM 4150 C CA . TRP B 1 183 ? -12.203 22.328 -4.297 1 88.62 183 TRP B CA 1
ATOM 4151 C C . TRP B 1 183 ? -12.344 23.469 -5.297 1 88.62 183 TRP B C 1
ATOM 4153 O O . TRP B 1 183 ? -12.773 24.578 -4.941 1 88.62 183 TRP B O 1
ATOM 4163 N N . SER B 1 184 ? -11.891 23.203 -6.48 1 89.75 184 SER B N 1
ATOM 4164 C CA . SER B 1 184 ? -11.984 24.188 -7.547 1 89.75 184 SER B CA 1
ATOM 4165 C C . SER B 1 184 ? -12.25 23.531 -8.898 1 89.75 184 SER B C 1
ATOM 4167 O O . SER B 1 184 ? -12.039 22.328 -9.047 1 89.75 184 SER B O 1
ATOM 4169 N N . GLU B 1 185 ? -12.711 24.312 -9.758 1 90.25 185 GLU B N 1
ATOM 4170 C CA . GLU B 1 185 ? -12.969 23.797 -11.102 1 90.25 185 GLU B CA 1
ATOM 4171 C C . GLU B 1 185 ? -11.672 23.406 -11.797 1 90.25 185 GLU B C 1
ATOM 4173 O O . GLU B 1 185 ? -11.672 22.531 -12.664 1 90.25 185 GLU B O 1
ATOM 4178 N N . ALA B 1 186 ? -10.672 24.062 -11.422 1 92.31 186 ALA B N 1
ATOM 4179 C CA . ALA B 1 186 ? -9.383 23.828 -12.07 1 92.31 186 ALA B CA 1
ATOM 4180 C C . ALA B 1 186 ? -8.75 22.516 -11.594 1 92.31 186 ALA B C 1
ATOM 4182 O O . ALA B 1 186 ? -7.957 21.906 -12.312 1 92.31 186 ALA B O 1
ATOM 4183 N N . LYS B 1 187 ? -9.062 22.109 -10.469 1 92.88 187 LYS B N 1
ATOM 4184 C CA . LYS B 1 187 ? -8.484 20.891 -9.914 1 92.88 187 LYS B CA 1
ATOM 4185 C C . LYS B 1 187 ? -9.109 19.641 -10.547 1 92.88 187 LYS B C 1
ATOM 4187 O O . LYS B 1 187 ? -10.336 19.484 -10.531 1 92.88 187 LYS B O 1
ATOM 4192 N N . THR B 1 188 ? -8.297 18.734 -11.125 1 95.56 188 THR B N 1
ATOM 4193 C CA . THR B 1 188 ? -8.766 17.547 -11.836 1 95.56 188 THR B CA 1
ATOM 4194 C C . THR B 1 188 ? -8.617 16.297 -10.969 1 95.56 188 THR B C 1
ATOM 4196 O O . THR B 1 188 ? -8 16.344 -9.906 1 95.56 188 THR B O 1
ATOM 4199 N N . LEU B 1 189 ? -9.211 15.242 -11.477 1 97.12 189 LEU B N 1
ATOM 4200 C CA . LEU B 1 189 ? -9.055 13.953 -10.82 1 97.12 189 LEU B CA 1
ATOM 4201 C C . LEU B 1 189 ? -7.602 13.5 -10.852 1 97.12 189 LEU B C 1
ATOM 4203 O O . LEU B 1 189 ? -7.117 12.875 -9.906 1 97.12 189 LEU B O 1
ATOM 4207 N N . GLU B 1 190 ? -6.938 13.805 -11.914 1 97.44 190 GLU B N 1
ATOM 4208 C CA . GLU B 1 190 ? -5.531 13.453 -12.062 1 97.44 190 GLU B CA 1
ATOM 4209 C C . GLU B 1 190 ? -4.668 14.156 -11.023 1 97.44 190 GLU B C 1
ATOM 4211 O O . GLU B 1 190 ? -3.693 13.594 -10.531 1 97.44 190 GLU B O 1
ATOM 4216 N N . ASP B 1 191 ? -5.051 15.398 -10.664 1 97.69 191 ASP B N 1
ATOM 4217 C CA . ASP B 1 191 ? -4.332 16.125 -9.625 1 97.69 191 ASP B CA 1
ATOM 4218 C C . ASP B 1 191 ? -4.426 15.398 -8.281 1 97.69 191 ASP B C 1
ATOM 4220 O O . ASP B 1 191 ? -3.424 15.242 -7.586 1 97.69 191 ASP B O 1
ATOM 4224 N N . ASP B 1 192 ? -5.602 14.969 -7.965 1 98.12 192 ASP B N 1
ATOM 4225 C CA . ASP B 1 192 ? -5.797 14.242 -6.715 1 98.12 192 ASP B CA 1
ATOM 4226 C C . ASP B 1 192 ? -5.051 12.914 -6.727 1 98.12 192 ASP B C 1
ATOM 4228 O O . ASP B 1 192 ? -4.453 12.516 -5.723 1 98.12 192 ASP B O 1
ATOM 4232 N N . ARG B 1 193 ? -5.102 12.219 -7.859 1 98.56 193 ARG B N 1
ATOM 4233 C CA . ARG B 1 193 ? -4.398 10.945 -7.949 1 98.56 193 ARG B CA 1
ATOM 4234 C C . ARG B 1 193 ? -2.893 11.141 -7.824 1 98.56 193 ARG B C 1
ATOM 4236 O O . ARG B 1 193 ? -2.213 10.352 -7.168 1 98.56 193 ARG B O 1
ATOM 4243 N N . GLU B 1 194 ? -2.391 12.188 -8.438 1 98.19 194 GLU B N 1
ATOM 4244 C CA . GLU B 1 194 ? -0.97 12.492 -8.289 1 98.19 194 GLU B CA 1
ATOM 4245 C C . GLU B 1 194 ? -0.628 12.82 -6.836 1 98.19 194 GLU B C 1
ATOM 4247 O O . GLU B 1 194 ? 0.406 12.391 -6.324 1 98.19 194 GLU B O 1
ATOM 4252 N N . THR B 1 195 ? -1.49 13.617 -6.172 1 98.56 195 THR B N 1
ATOM 4253 C CA . THR B 1 195 ? -1.283 13.945 -4.766 1 98.56 195 THR B CA 1
ATOM 4254 C C . THR B 1 195 ? -1.22 12.672 -3.922 1 98.56 195 THR B C 1
ATOM 4256 O O . THR B 1 195 ? -0.376 12.555 -3.031 1 98.56 195 THR B O 1
ATOM 4259 N N . PHE B 1 196 ? -2.068 11.766 -4.25 1 98.75 196 PHE B N 1
ATOM 4260 C CA . PHE B 1 196 ? -2.08 10.492 -3.529 1 98.75 196 PHE B CA 1
ATOM 4261 C C . PHE B 1 196 ? -0.784 9.727 -3.766 1 98.75 196 PHE B C 1
ATOM 4263 O O . PHE B 1 196 ? -0.187 9.203 -2.824 1 98.75 196 PHE B O 1
ATOM 4270 N N . ASP B 1 197 ? -0.338 9.68 -5.027 1 98.12 197 ASP B N 1
ATOM 4271 C CA . ASP B 1 197 ? 0.913 9.023 -5.383 1 98.12 197 ASP B CA 1
ATOM 4272 C C . ASP B 1 197 ? 2.092 9.625 -4.625 1 98.12 197 ASP B C 1
ATOM 4274 O O . ASP B 1 197 ? 3.016 8.906 -4.23 1 98.12 197 ASP B O 1
ATOM 4278 N N . ARG B 1 198 ? 2.033 10.898 -4.402 1 98.12 198 ARG B N 1
ATOM 4279 C CA . ARG B 1 198 ? 3.156 11.641 -3.834 1 98.12 198 ARG B CA 1
ATOM 4280 C C . ARG B 1 198 ? 2.906 11.977 -2.367 1 98.12 198 ARG B C 1
ATOM 4282 O O . ARG B 1 198 ? 3.51 12.898 -1.825 1 98.12 198 ARG B O 1
ATOM 4289 N N . LEU B 1 199 ? 2.045 11.266 -1.739 1 98.62 199 LEU B N 1
ATOM 4290 C CA . LEU B 1 199 ? 1.595 11.578 -0.385 1 98.62 199 LEU B CA 1
ATOM 4291 C C . LEU B 1 199 ? 2.77 11.578 0.588 1 98.62 199 LEU B C 1
ATOM 4293 O O . LEU B 1 199 ? 2.83 12.422 1.486 1 98.62 199 LEU B O 1
ATOM 4297 N N . ARG B 1 200 ? 3.795 10.711 0.428 1 98 200 ARG B N 1
ATOM 4298 C CA . ARG B 1 200 ? 4.938 10.578 1.324 1 98 200 ARG B CA 1
ATOM 4299 C C . ARG B 1 200 ? 5.746 11.875 1.38 1 98 200 ARG B C 1
ATOM 4301 O O . ARG B 1 200 ? 6.48 12.109 2.342 1 98 200 ARG B O 1
ATOM 4308 N N . GLU B 1 201 ? 5.672 12.68 0.335 1 98.25 201 GLU B N 1
ATOM 4309 C CA . GLU B 1 201 ? 6.453 13.914 0.27 1 98.25 201 GLU B CA 1
ATOM 4310 C C . GLU B 1 201 ? 6.059 14.875 1.381 1 98.25 201 GLU B C 1
ATOM 4312 O O . GLU B 1 201 ? 6.883 15.664 1.852 1 98.25 201 GLU B O 1
ATOM 4317 N N . PHE B 1 202 ? 4.844 14.766 1.837 1 98.44 202 PHE B N 1
ATOM 4318 C CA . PHE B 1 202 ? 4.34 15.719 2.822 1 98.44 202 PHE B CA 1
ATOM 4319 C C . PHE B 1 202 ? 4.922 15.43 4.199 1 98.44 202 PHE B C 1
ATOM 4321 O O . PHE B 1 202 ? 4.848 16.266 5.102 1 98.44 202 PHE B O 1
ATOM 4328 N N . ARG B 1 203 ? 5.5 14.273 4.379 1 97.56 203 ARG B N 1
ATOM 4329 C CA . ARG B 1 203 ? 6.207 13.953 5.617 1 97.56 203 ARG B CA 1
ATOM 4330 C C . ARG B 1 203 ? 7.414 14.867 5.809 1 97.56 203 ARG B C 1
ATOM 4332 O O . ARG B 1 203 ? 7.957 14.961 6.91 1 97.56 203 ARG B O 1
ATOM 4339 N N . GLY B 1 204 ? 7.777 15.539 4.777 1 96.06 204 GLY B N 1
ATOM 4340 C CA . GLY B 1 204 ? 8.953 16.391 4.809 1 96.06 204 GLY B CA 1
ATOM 4341 C C . GLY B 1 204 ? 8.852 17.516 5.812 1 96.06 204 GLY B C 1
ATOM 4342 O O . GLY B 1 204 ? 9.867 18.016 6.312 1 96.06 204 GLY B O 1
ATOM 4343 N N . TYR B 1 205 ? 7.609 17.891 6.18 1 95.25 205 TYR B N 1
ATOM 4344 C CA . TYR B 1 205 ? 7.418 18.969 7.152 1 95.25 205 TYR B CA 1
ATOM 4345 C C . TYR B 1 205 ? 7.633 18.453 8.57 1 95.25 205 TYR B C 1
ATOM 4347 O O . TYR B 1 205 ? 7.777 19.25 9.508 1 95.25 205 TYR B O 1
ATOM 4355 N N . GLY B 1 206 ? 7.59 17.156 8.711 1 95.81 206 GLY B N 1
ATOM 4356 C CA . GLY B 1 206 ? 7.801 16.578 10.031 1 95.81 206 GLY B CA 1
ATOM 4357 C C . GLY B 1 206 ? 6.566 16.641 10.906 1 95.81 206 GLY B C 1
ATOM 4358 O O . GLY B 1 206 ? 6.668 16.609 12.141 1 95.81 206 GLY B O 1
ATOM 4359 N N . TYR B 1 207 ? 5.398 16.844 10.336 1 98.06 207 TYR B N 1
ATOM 4360 C CA . TYR B 1 207 ? 4.121 16.875 11.039 1 98.06 207 TYR B CA 1
ATOM 4361 C C . TYR B 1 207 ? 3.242 15.703 10.609 1 98.06 207 TYR B C 1
ATOM 4363 O O . TYR B 1 207 ? 3.404 15.172 9.508 1 98.06 207 TYR B O 1
ATOM 4371 N N . PRO B 1 208 ? 2.283 15.281 11.5 1 98.75 208 PRO B N 1
ATOM 4372 C CA . PRO B 1 208 ? 1.336 14.25 11.078 1 98.75 208 PRO B CA 1
ATOM 4373 C C . PRO B 1 208 ? 0.47 14.688 9.898 1 98.75 208 PRO B C 1
ATOM 4375 O O . PRO B 1 208 ? 0.306 15.891 9.664 1 98.75 208 PRO B O 1
ATOM 4378 N N . ILE B 1 209 ? -0.046 13.711 9.188 1 98.94 209 ILE B N 1
ATOM 4379 C CA . ILE B 1 209 ? -0.811 13.984 7.977 1 98.94 209 ILE B CA 1
ATOM 4380 C C . ILE B 1 209 ? -2.254 13.523 8.164 1 98.94 209 ILE B C 1
ATOM 4382 O O . ILE B 1 209 ? -2.502 12.406 8.633 1 98.94 209 ILE B O 1
ATOM 4386 N N . LEU B 1 210 ? -3.193 14.359 7.879 1 98.94 210 LEU B N 1
ATOM 4387 C CA . LEU B 1 210 ? -4.613 14.039 7.789 1 98.94 210 LEU B CA 1
ATOM 4388 C C . LEU B 1 210 ? -5.047 13.891 6.332 1 98.94 210 LEU B C 1
ATOM 4390 O O . LEU B 1 210 ? -4.684 14.711 5.488 1 98.94 210 LEU B O 1
ATOM 4394 N N . VAL B 1 211 ? -5.699 12.797 6.035 1 98.75 211 VAL B N 1
ATOM 4395 C CA . VAL B 1 211 ? -6.25 12.656 4.691 1 98.75 211 VAL B CA 1
ATOM 4396 C C . VAL B 1 211 ? -7.762 12.469 4.766 1 98.75 211 VAL B C 1
ATOM 4398 O O . VAL B 1 211 ? -8.266 11.805 5.676 1 98.75 211 VAL B O 1
ATOM 4401 N N . SER B 1 212 ? -8.492 13.07 3.922 1 98.06 212 SER B N 1
ATOM 4402 C CA . SER B 1 212 ? -9.922 12.906 3.676 1 98.06 212 SER B CA 1
ATOM 4403 C C . SER B 1 212 ? -10.188 12.406 2.258 1 98.06 212 SER B C 1
ATOM 4405 O O . SER B 1 212 ? -10.305 13.211 1.326 1 98.06 212 SER B O 1
ATOM 4407 N N . ILE B 1 213 ? -10.359 11.062 2.152 1 98.25 213 ILE B N 1
ATOM 4408 C CA . ILE B 1 213 ? -10.398 10.523 0.795 1 98.25 213 ILE B CA 1
ATOM 4409 C C . ILE B 1 213 ? -11.617 9.617 0.634 1 98.25 213 ILE B C 1
ATOM 4411 O O . ILE B 1 213 ? -11.781 8.969 -0.4 1 98.25 213 ILE B O 1
ATOM 4415 N N . ASN B 1 214 ? -12.516 9.602 1.608 1 96.94 214 ASN B N 1
ATOM 4416 C CA . ASN B 1 214 ? -13.672 8.711 1.623 1 96.94 214 ASN B CA 1
ATOM 4417 C C . ASN B 1 214 ? -14.617 9 0.456 1 96.94 214 ASN B C 1
ATOM 4419 O O . ASN B 1 214 ? -15.117 10.117 0.319 1 96.94 214 ASN B O 1
ATOM 4423 N N . ARG B 1 215 ? -14.805 8.055 -0.425 1 97.06 215 ARG B N 1
ATOM 4424 C CA . ARG B 1 215 ? -15.75 8.008 -1.537 1 97.06 215 ARG B CA 1
ATOM 4425 C C . ARG B 1 215 ? -15.516 9.18 -2.492 1 97.06 215 ARG B C 1
ATOM 4427 O O . ARG B 1 215 ? -16.453 9.625 -3.168 1 97.06 215 ARG B O 1
ATOM 4434 N N . LYS B 1 216 ? -14.352 9.695 -2.521 1 96.94 216 LYS B N 1
ATOM 4435 C CA . LYS B 1 216 ? -14.031 10.828 -3.381 1 96.94 216 LYS B CA 1
ATOM 4436 C C . LYS B 1 216 ? -13.984 10.414 -4.848 1 96.94 216 LYS B C 1
ATOM 4438 O O . LYS B 1 216 ? -13.672 9.258 -5.16 1 96.94 216 LYS B O 1
ATOM 4443 N N . ASN B 1 217 ? -14.195 11.32 -5.691 1 96.62 217 ASN B N 1
ATOM 4444 C CA . ASN B 1 217 ? -14.359 11.062 -7.121 1 96.62 217 ASN B CA 1
ATOM 4445 C C . ASN B 1 217 ? -13.086 10.5 -7.738 1 96.62 217 ASN B C 1
ATOM 4447 O O . ASN B 1 217 ? -13.148 9.617 -8.602 1 96.62 217 ASN B O 1
ATOM 4451 N N . PHE B 1 218 ? -11.93 10.961 -7.336 1 97.81 218 PHE B N 1
ATOM 4452 C CA . PHE B 1 218 ? -10.703 10.531 -7.992 1 97.81 218 PHE B CA 1
ATOM 4453 C C . PHE B 1 218 ? -10.422 9.062 -7.719 1 97.81 218 PHE B C 1
ATOM 4455 O O . PHE B 1 218 ? -9.625 8.43 -8.422 1 97.81 218 PHE B O 1
ATOM 4462 N N . LEU B 1 219 ? -11.117 8.453 -6.734 1 98.44 219 LEU B N 1
ATOM 4463 C CA . LEU B 1 219 ? -11.016 7.031 -6.434 1 98.44 219 LEU B CA 1
ATOM 4464 C C . LEU B 1 219 ? -12.125 6.246 -7.121 1 98.44 219 LEU B C 1
ATOM 4466 O O . LEU B 1 219 ? -11.859 5.258 -7.809 1 98.44 219 LEU B O 1
ATOM 4470 N N . ARG B 1 220 ? -13.383 6.688 -6.922 1 97.56 220 ARG B N 1
ATOM 4471 C CA . ARG B 1 220 ? -14.5 5.871 -7.383 1 97.56 220 ARG B CA 1
ATOM 4472 C C . ARG B 1 220 ? -14.508 5.773 -8.906 1 97.56 220 ARG B C 1
ATOM 4474 O O . ARG B 1 220 ? -14.93 4.762 -9.469 1 97.56 220 ARG B O 1
ATOM 4481 N N . GLU B 1 221 ? -13.938 6.805 -9.602 1 98.06 221 GLU B N 1
ATOM 4482 C CA . GLU B 1 221 ? -13.875 6.77 -11.055 1 98.06 221 GLU B CA 1
ATOM 4483 C C . GLU B 1 221 ? -12.93 5.676 -11.547 1 98.06 221 GLU B C 1
ATOM 4485 O O . GLU B 1 221 ? -13.086 5.164 -12.656 1 98.06 221 GLU B O 1
ATOM 4490 N N . VAL B 1 222 ? -11.977 5.312 -10.773 1 98.44 222 VAL B N 1
ATOM 4491 C CA . VAL B 1 222 ? -11.031 4.254 -11.133 1 98.44 222 VAL B CA 1
ATOM 4492 C C . VAL B 1 222 ? -11.789 2.951 -11.375 1 98.44 222 VAL B C 1
ATOM 4494 O O . VAL B 1 222 ? -11.453 2.191 -12.289 1 98.44 222 VAL B O 1
ATOM 4497 N N . ALA B 1 223 ? -12.859 2.725 -10.648 1 98.19 223 ALA B N 1
ATOM 4498 C CA . ALA B 1 223 ? -13.609 1.47 -10.734 1 98.19 223 ALA B CA 1
ATOM 4499 C C . ALA B 1 223 ? -14.969 1.686 -11.383 1 98.19 223 ALA B C 1
ATOM 4501 O O . ALA B 1 223 ? -15.773 0.755 -11.477 1 98.19 223 ALA B O 1
ATOM 4502 N N . GLY B 1 224 ? -15.25 2.908 -11.797 1 98.06 224 GLY B N 1
ATOM 4503 C CA . GLY B 1 224 ? -16.531 3.211 -12.43 1 98.06 224 GLY B CA 1
ATOM 4504 C C . GLY B 1 224 ? -17.703 3.115 -11.469 1 98.06 224 GLY B C 1
ATOM 4505 O O . GLY B 1 224 ? -18.766 2.594 -11.828 1 98.06 224 GLY B O 1
ATOM 4506 N N . ARG B 1 225 ? -17.531 3.584 -10.273 1 98.19 225 ARG B N 1
ATOM 4507 C CA . ARG B 1 225 ? -18.578 3.484 -9.273 1 98.19 225 ARG B CA 1
ATOM 4508 C C . ARG B 1 225 ? -19.203 4.852 -8.984 1 98.19 225 ARG B C 1
ATOM 4510 O O . ARG B 1 225 ? -18.531 5.879 -9.141 1 98.19 225 ARG B O 1
ATOM 4517 N N . ASP B 1 226 ? -20.422 4.867 -8.539 1 97.62 226 ASP B N 1
ATOM 4518 C CA . ASP B 1 226 ? -21.016 6.078 -7.984 1 97.62 226 ASP B CA 1
ATOM 4519 C C . ASP B 1 226 ? -20.703 6.211 -6.496 1 97.62 226 ASP B C 1
ATOM 4521 O O . ASP B 1 226 ? -19.953 5.406 -5.938 1 97.62 226 ASP B O 1
ATOM 4525 N N . THR B 1 227 ? -21.188 7.195 -5.875 1 95.56 227 THR B N 1
ATOM 4526 C CA . THR B 1 227 ? -20.875 7.488 -4.48 1 95.56 227 THR B CA 1
ATOM 4527 C C . THR B 1 227 ? -21.312 6.348 -3.57 1 95.56 227 THR B C 1
ATOM 4529 O O . THR B 1 227 ? -20.562 5.941 -2.674 1 95.56 227 THR B O 1
ATOM 4532 N N . GLU B 1 228 ? -22.438 5.797 -3.789 1 95.56 228 GLU B N 1
ATOM 4533 C CA . GLU B 1 228 ? -22.984 4.727 -2.959 1 95.56 228 GLU B CA 1
ATOM 4534 C C . GLU B 1 228 ? -22.125 3.469 -3.043 1 95.56 228 GLU B C 1
ATOM 4536 O O . GLU B 1 228 ? -21.922 2.779 -2.041 1 95.56 228 GLU B O 1
ATOM 4541 N N . GLY B 1 229 ? -21.625 3.193 -4.203 1 97.38 229 GLY B N 1
ATOM 4542 C CA . GLY B 1 229 ? -20.844 1.992 -4.43 1 97.38 229 GLY B CA 1
ATOM 4543 C C . GLY B 1 229 ? -19.359 2.203 -4.199 1 97.38 229 GLY B C 1
ATOM 4544 O O . GLY B 1 229 ? -18.547 1.313 -4.48 1 97.38 229 GLY B O 1
ATOM 4545 N N . ALA B 1 230 ? -18.953 3.338 -3.555 1 98.12 230 ALA B N 1
ATOM 4546 C CA . ALA B 1 230 ? -17.547 3.742 -3.566 1 98.12 230 ALA B CA 1
ATOM 4547 C C . ALA B 1 230 ? -16.828 3.238 -2.32 1 98.12 230 ALA B C 1
ATOM 4549 O O . ALA B 1 230 ? -15.609 3.42 -2.186 1 98.12 230 ALA B O 1
ATOM 4550 N N . LEU B 1 231 ? -17.5 2.533 -1.411 1 98.62 231 LEU B N 1
ATOM 4551 C CA . LEU B 1 231 ? -16.891 2.15 -0.147 1 98.62 231 LEU B CA 1
ATOM 4552 C C . LEU B 1 231 ? -15.664 1.263 -0.383 1 98.62 231 LEU B C 1
ATOM 4554 O O . LEU B 1 231 ? -14.602 1.495 0.193 1 98.62 231 LEU B O 1
ATOM 4558 N N . PRO B 1 232 ? -15.719 0.261 -1.355 1 98.81 232 PRO B N 1
ATOM 4559 C CA . PRO B 1 232 ? -14.562 -0.62 -1.539 1 98.81 232 PRO B CA 1
ATOM 4560 C C . PRO B 1 232 ? -13.312 0.132 -1.999 1 98.81 232 PRO B C 1
ATOM 4562 O O . PRO B 1 232 ? -12.219 -0.113 -1.489 1 98.81 232 PRO B O 1
ATOM 4565 N N . VAL B 1 233 ? -13.461 1.082 -2.912 1 98.88 233 VAL B N 1
ATOM 4566 C CA . VAL B 1 233 ? -12.297 1.815 -3.4 1 98.88 233 VAL B CA 1
ATOM 4567 C C . VAL B 1 233 ? -11.758 2.721 -2.295 1 98.88 233 VAL B C 1
ATOM 4569 O O . VAL B 1 233 ? -10.547 2.92 -2.186 1 98.88 233 VAL B O 1
ATOM 4572 N N . SER B 1 234 ? -12.656 3.211 -1.431 1 98.75 234 SER B N 1
ATOM 4573 C CA . SER B 1 234 ? -12.266 4.051 -0.302 1 98.75 234 SER B CA 1
ATOM 4574 C C . SER B 1 234 ? -11.414 3.271 0.699 1 98.75 234 SER B C 1
ATOM 4576 O O . SER B 1 234 ? -10.367 3.75 1.142 1 98.75 234 SER B O 1
ATOM 4578 N N . LEU B 1 235 ? -11.867 2.09 1.01 1 98.94 235 LEU B N 1
ATOM 4579 C CA . LEU B 1 235 ? -11.18 1.262 1.993 1 98.94 235 LEU B CA 1
ATOM 4580 C C . LEU B 1 235 ? -9.812 0.821 1.473 1 98.94 235 LEU B C 1
ATOM 4582 O O . LEU B 1 235 ? -8.828 0.851 2.209 1 98.94 235 LEU B O 1
ATOM 4586 N N . ALA B 1 236 ? -9.75 0.457 0.2 1 98.94 236 ALA B N 1
ATOM 4587 C CA . ALA B 1 236 ? -8.492 0.081 -0.444 1 98.94 236 ALA B CA 1
ATOM 4588 C C . ALA B 1 236 ? -7.488 1.226 -0.389 1 98.94 236 ALA B C 1
ATOM 4590 O O . ALA B 1 236 ? -6.336 1.029 0.009 1 98.94 236 ALA B O 1
ATOM 4591 N N . ALA B 1 237 ? -7.93 2.41 -0.67 1 98.94 237 ALA B N 1
ATOM 4592 C CA . ALA B 1 237 ? -7.047 3.576 -0.688 1 98.94 237 ALA B CA 1
ATOM 4593 C C . ALA B 1 237 ? -6.637 3.975 0.726 1 98.94 237 ALA B C 1
ATOM 4595 O O . ALA B 1 237 ? -5.531 4.48 0.938 1 98.94 237 ALA B O 1
ATOM 4596 N N . THR B 1 238 ? -7.48 3.732 1.693 1 98.94 238 THR B N 1
ATOM 4597 C CA . THR B 1 238 ? -7.191 4.102 3.076 1 98.94 238 THR B CA 1
ATOM 4598 C C . THR B 1 238 ? -5.961 3.357 3.588 1 98.94 238 THR B C 1
ATOM 4600 O O . THR B 1 238 ? -5.055 3.969 4.16 1 98.94 238 THR B O 1
ATOM 4603 N N . SER B 1 239 ? -5.902 2.025 3.389 1 98.94 239 SER B N 1
ATOM 4604 C CA . SER B 1 239 ? -4.734 1.281 3.854 1 98.94 239 SER B CA 1
ATOM 4605 C C . SER B 1 239 ? -3.463 1.757 3.162 1 98.94 239 SER B C 1
ATOM 4607 O O . SER B 1 239 ? -2.414 1.883 3.799 1 98.94 239 SER B O 1
ATOM 4609 N N . MET B 1 240 ? -3.576 2.088 1.875 1 98.94 240 MET B N 1
ATOM 4610 C CA . MET B 1 240 ? -2.422 2.588 1.133 1 98.94 240 MET B CA 1
ATOM 4611 C C . MET B 1 240 ? -1.995 3.959 1.649 1 98.94 240 MET B C 1
ATOM 4613 O O . MET B 1 240 ? -0.802 4.254 1.728 1 98.94 240 MET B O 1
ATOM 4617 N N . ALA B 1 241 ? -2.99 4.793 1.97 1 98.94 241 ALA B N 1
ATOM 4618 C CA . ALA B 1 241 ? -2.68 6.113 2.514 1 98.94 241 ALA B CA 1
ATOM 4619 C C . ALA B 1 241 ? -1.921 6 3.832 1 98.94 241 ALA B C 1
ATOM 4621 O O . ALA B 1 241 ? -0.943 6.715 4.059 1 98.94 241 ALA B O 1
ATOM 4622 N N . VAL B 1 242 ? -2.355 5.113 4.684 1 98.88 242 VAL B N 1
ATOM 4623 C CA . VAL B 1 242 ? -1.691 4.902 5.965 1 98.88 242 VAL B CA 1
ATOM 4624 C C . VAL B 1 242 ? -0.259 4.426 5.734 1 98.88 242 VAL B C 1
ATOM 4626 O O . VAL B 1 242 ? 0.678 4.93 6.355 1 98.88 242 VAL B O 1
ATOM 4629 N N . GLU B 1 243 ? -0.138 3.5 4.824 1 98.5 243 GLU B N 1
ATOM 4630 C CA . GLU B 1 243 ? 1.2 3.012 4.504 1 98.5 243 GLU B CA 1
ATOM 4631 C C . GLU B 1 243 ? 2.084 4.133 3.967 1 98.5 243 GLU B C 1
ATOM 4633 O O . GLU B 1 243 ? 3.301 4.117 4.16 1 98.5 243 GLU B O 1
ATOM 4638 N N . ARG B 1 244 ? 1.496 5.133 3.365 1 98.25 244 ARG B N 1
ATOM 4639 C CA . ARG B 1 244 ? 2.236 6.25 2.781 1 98.25 244 ARG B CA 1
ATOM 4640 C C . ARG B 1 244 ? 2.398 7.383 3.787 1 98.25 244 ARG B C 1
ATOM 4642 O O . ARG B 1 244 ? 2.918 8.453 3.449 1 98.25 244 ARG B O 1
ATOM 4649 N N . GLY B 1 245 ? 1.847 7.203 5.039 1 97.81 245 GLY B N 1
ATOM 4650 C CA . GLY B 1 245 ? 2.219 8.133 6.09 1 97.81 245 GLY B CA 1
ATOM 4651 C C . GLY B 1 245 ? 1.031 8.859 6.691 1 97.81 245 GLY B C 1
ATOM 4652 O O . GLY B 1 245 ? 1.194 9.695 7.582 1 97.81 245 GLY B O 1
ATOM 4653 N N . ALA B 1 246 ? -0.161 8.57 6.219 1 98.81 246 ALA B N 1
ATOM 4654 C CA . ALA B 1 246 ? -1.331 9.219 6.809 1 98.81 246 ALA B CA 1
ATOM 4655 C C . ALA B 1 246 ? -1.519 8.781 8.258 1 98.81 246 ALA B C 1
ATOM 4657 O O . ALA B 1 246 ? -1.386 7.602 8.586 1 98.81 246 ALA B O 1
ATOM 4658 N N . HIS B 1 247 ? -1.875 9.773 9.141 1 98.88 247 HIS B N 1
ATOM 4659 C CA . HIS B 1 247 ? -2.012 9.5 10.562 1 98.88 247 HIS B CA 1
ATOM 4660 C C . HIS B 1 247 ? -3.461 9.648 11.016 1 98.88 247 HIS B C 1
ATOM 4662 O O . HIS B 1 247 ? -3.873 9.031 12.008 1 98.88 247 HIS B O 1
ATOM 4668 N N . VAL B 1 248 ? -4.207 10.484 10.344 1 98.94 248 VAL B N 1
ATOM 4669 C CA . VAL B 1 248 ? -5.621 10.703 10.625 1 98.94 248 VAL B CA 1
ATOM 4670 C C . VAL B 1 248 ? -6.438 10.531 9.352 1 98.94 248 VAL B C 1
ATOM 4672 O O . VAL B 1 248 ? -6.102 11.102 8.305 1 98.94 248 VAL B O 1
ATOM 4675 N N . ILE B 1 249 ? -7.453 9.688 9.43 1 98.94 249 ILE B N 1
ATOM 4676 C CA . ILE B 1 249 ? -8.352 9.477 8.297 1 98.94 249 ILE B CA 1
ATOM 4677 C C . ILE B 1 249 ? -9.727 10.055 8.617 1 98.94 249 ILE B C 1
ATOM 4679 O O . ILE B 1 249 ? -10.406 9.586 9.539 1 98.94 249 ILE B O 1
ATOM 4683 N N . ARG B 1 250 ? -10.062 11.086 7.926 1 98.75 250 ARG B N 1
ATOM 4684 C CA . ARG B 1 250 ? -11.383 11.68 8.047 1 98.75 250 ARG B CA 1
ATOM 4685 C C . ARG B 1 250 ? -12.398 10.945 7.176 1 98.75 250 ARG B C 1
ATOM 4687 O O . ARG B 1 250 ? -12.164 10.734 5.984 1 98.75 250 ARG B O 1
ATOM 4694 N N . THR B 1 251 ? -13.555 10.539 7.785 1 98.25 251 THR B N 1
ATOM 4695 C CA . THR B 1 251 ? -14.43 9.648 7.035 1 98.25 251 THR B CA 1
ATOM 4696 C C . THR B 1 251 ? -15.859 9.734 7.562 1 98.25 251 THR B C 1
ATOM 4698 O O . THR B 1 251 ? -16.078 10.094 8.719 1 98.25 251 THR B O 1
ATOM 4701 N N . HIS B 1 252 ? -16.812 9.344 6.703 1 95.81 252 HIS B N 1
ATOM 4702 C CA . HIS B 1 252 ? -18.203 9.133 7.102 1 95.81 252 HIS B CA 1
ATOM 4703 C C . HIS B 1 252 ? -18.469 7.668 7.402 1 95.81 252 HIS B C 1
ATOM 4705 O O . HIS B 1 252 ? -19.5 7.332 7.996 1 95.81 252 HIS B O 1
ATOM 4711 N N . ASP B 1 253 ? -17.625 6.766 6.996 1 97.69 253 ASP B N 1
ATOM 4712 C CA . ASP B 1 253 ? -17.734 5.328 7.223 1 97.69 253 ASP B CA 1
ATOM 4713 C C . ASP B 1 253 ? -16.734 4.852 8.273 1 97.69 253 ASP B C 1
ATOM 4715 O O . ASP B 1 253 ? -15.75 4.195 7.938 1 97.69 253 ASP B O 1
ATOM 4719 N N . VAL B 1 254 ? -17.078 5.039 9.492 1 98.56 254 VAL B N 1
ATOM 4720 C CA . VAL B 1 254 ? -16.109 5.012 10.594 1 98.56 254 VAL B CA 1
ATOM 4721 C C . VAL B 1 254 ? -15.617 3.582 10.812 1 98.56 254 VAL B C 1
ATOM 4723 O O . VAL B 1 254 ? -14.414 3.314 10.719 1 98.56 254 VAL B O 1
ATOM 4726 N N . ALA B 1 255 ? -16.5 2.611 11.008 1 98.69 255 ALA B N 1
ATOM 4727 C CA . ALA B 1 255 ? -16.094 1.254 11.383 1 98.69 255 ALA B CA 1
ATOM 4728 C C . ALA B 1 255 ? -15.258 0.608 10.281 1 98.69 255 ALA B C 1
ATOM 4730 O O . ALA B 1 255 ? -14.195 0.052 10.555 1 98.69 255 ALA B O 1
ATOM 4731 N N . GLU B 1 256 ? -15.742 0.68 9.031 1 98.81 256 GLU B N 1
ATOM 4732 C CA . GLU B 1 256 ? -15.047 0.076 7.902 1 98.81 256 GLU B CA 1
ATOM 4733 C C . GLU B 1 256 ? -13.695 0.75 7.664 1 98.81 256 GLU B C 1
ATOM 4735 O O . GLU B 1 256 ? -12.703 0.078 7.371 1 98.81 256 GLU B O 1
ATOM 4740 N N . THR B 1 257 ? -13.672 2.064 7.82 1 98.88 257 THR B N 1
ATOM 4741 C CA . THR B 1 257 ? -12.43 2.809 7.617 1 98.88 257 THR B CA 1
ATOM 4742 C C . THR B 1 257 ? -11.414 2.477 8.703 1 98.88 257 THR B C 1
ATOM 4744 O O . THR B 1 257 ? -10.219 2.357 8.43 1 98.88 257 THR B O 1
ATOM 4747 N N . ARG B 1 258 ? -11.883 2.352 9.906 1 98.88 258 ARG B N 1
ATOM 4748 C CA . ARG B 1 258 ? -10.992 1.937 10.992 1 98.88 258 ARG B CA 1
ATOM 4749 C C . ARG B 1 258 ? -10.312 0.61 10.664 1 98.88 258 ARG B C 1
ATOM 4751 O O . ARG B 1 258 ? -9.102 0.471 10.828 1 98.88 258 ARG B O 1
ATOM 4758 N N . ASP B 1 259 ? -11.117 -0.338 10.227 1 98.94 259 ASP B N 1
ATOM 4759 C CA . ASP B 1 259 ?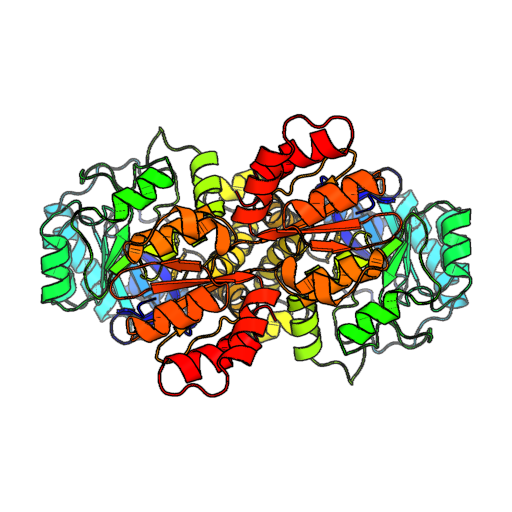 -10.578 -1.645 9.867 1 98.94 259 ASP B CA 1
ATOM 4760 C C . ASP B 1 259 ? -9.484 -1.516 8.805 1 98.94 259 ASP B C 1
ATOM 4762 O O . ASP B 1 259 ? -8.406 -2.105 8.938 1 98.94 259 ASP B O 1
ATOM 4766 N N . ALA B 1 260 ? -9.75 -0.729 7.75 1 98.94 260 ALA B N 1
ATOM 4767 C CA . ALA B 1 260 ? -8.797 -0.542 6.66 1 98.94 260 ALA B CA 1
ATOM 4768 C C . ALA B 1 260 ? -7.523 0.14 7.156 1 98.94 260 ALA B C 1
ATOM 4770 O O . ALA B 1 260 ? -6.414 -0.246 6.773 1 98.94 260 ALA B O 1
ATOM 4771 N N . ALA B 1 261 ? -7.68 1.133 8.008 1 98.94 261 ALA B N 1
ATOM 4772 C CA . ALA B 1 261 ? -6.535 1.861 8.539 1 98.94 261 ALA B CA 1
ATOM 4773 C C . ALA B 1 261 ? -5.645 0.945 9.375 1 98.94 261 ALA B C 1
ATOM 4775 O O . ALA B 1 261 ? -4.418 1.036 9.32 1 98.94 261 ALA B O 1
ATOM 4776 N N . LEU B 1 262 ? -6.262 0.094 10.133 1 98.88 262 LEU B N 1
ATOM 4777 C CA . LEU B 1 262 ? -5.504 -0.838 10.961 1 98.88 262 LEU B CA 1
ATOM 4778 C C . LEU B 1 262 ? -4.691 -1.796 10.102 1 98.88 262 LEU B C 1
ATOM 4780 O O . LEU B 1 262 ? -3.566 -2.156 10.461 1 98.88 262 LEU B O 1
ATOM 4784 N N . ILE B 1 263 ? -5.23 -2.229 8.961 1 98.94 263 ILE B N 1
ATOM 4785 C CA . ILE B 1 263 ? -4.492 -3.078 8.039 1 98.94 263 ILE B CA 1
ATOM 4786 C C . ILE B 1 263 ? -3.293 -2.314 7.48 1 98.94 263 ILE B C 1
ATOM 4788 O O . ILE B 1 263 ? -2.184 -2.85 7.414 1 98.94 263 ILE B O 1
ATOM 4792 N N . GLY B 1 264 ? -3.543 -1.032 7.051 1 98.88 264 GLY B N 1
ATOM 4793 C CA . GLY B 1 264 ? -2.428 -0.208 6.613 1 98.88 264 GLY B CA 1
ATOM 4794 C C . GLY B 1 264 ? -1.321 -0.102 7.645 1 98.88 264 GLY B C 1
ATOM 4795 O O . GLY B 1 264 ? -0.14 -0.21 7.309 1 98.88 264 GLY B O 1
ATOM 4796 N N . HIS B 1 265 ? -1.735 0.079 8.852 1 98.75 265 HIS B N 1
ATOM 4797 C CA . HIS B 1 265 ? -0.785 0.219 9.953 1 98.75 265 HIS B CA 1
ATOM 4798 C C . HIS B 1 265 ? -0.028 -1.082 10.195 1 98.75 265 HIS B C 1
ATOM 4800 O O . HIS B 1 265 ? 1.198 -1.077 10.328 1 98.75 265 HIS B O 1
ATOM 4806 N N . GLU B 1 266 ? -0.736 -2.186 10.195 1 98.5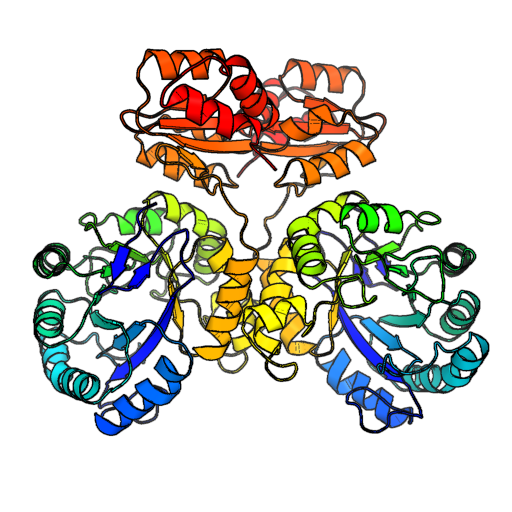 266 GLU B N 1
ATOM 4807 C CA . GLU B 1 266 ? -0.156 -3.494 10.484 1 98.5 266 GLU B CA 1
ATOM 4808 C C . GLU B 1 266 ? 0.953 -3.834 9.492 1 98.5 266 GLU B C 1
ATOM 4810 O O . GLU B 1 266 ? 1.977 -4.406 9.867 1 98.5 266 GLU B O 1
ATOM 4815 N N . PHE B 1 267 ? 0.792 -3.467 8.266 1 98.38 267 PHE B N 1
ATOM 4816 C CA . PHE B 1 267 ? 1.704 -3.947 7.238 1 98.38 267 PHE B CA 1
ATOM 4817 C C . PHE B 1 267 ? 2.619 -2.826 6.762 1 98.38 267 PHE B C 1
ATOM 4819 O O . PHE B 1 267 ? 3.303 -2.967 5.742 1 98.38 267 PHE B O 1
ATOM 4826 N N . THR B 1 268 ? 2.547 -1.694 7.402 1 97.38 268 THR B N 1
ATOM 4827 C CA . THR B 1 268 ? 3.541 -0.653 7.168 1 97.38 268 THR B CA 1
ATOM 4828 C C . THR B 1 268 ? 4.902 -1.073 7.715 1 97.38 268 THR B C 1
ATOM 4830 O O . THR B 1 268 ? 5 -1.576 8.836 1 97.38 268 THR B O 1
ATOM 4833 N N . ARG B 1 269 ? 5.934 -0.901 6.918 1 93.88 269 ARG B N 1
ATOM 4834 C CA . ARG B 1 269 ? 7.285 -1.281 7.312 1 93.88 269 ARG B CA 1
ATOM 4835 C C . ARG B 1 269 ? 7.723 -0.531 8.562 1 93.88 269 ARG B C 1
ATOM 4837 O O . ARG B 1 269 ? 7.512 0.678 8.68 1 93.88 269 ARG B O 1
ATOM 4844 N N . GLN B 1 270 ? 8.375 -1.251 9.43 1 91.94 270 GLN B N 1
ATOM 4845 C CA . GLN B 1 270 ? 8.938 -0.613 10.609 1 91.94 270 GLN B CA 1
ATOM 4846 C C . GLN B 1 270 ? 10.258 0.078 10.281 1 91.94 270 GLN B C 1
ATOM 4848 O O . GLN B 1 270 ? 11.156 -0.53 9.695 1 91.94 270 GLN B O 1
ATOM 4853 N N . ARG B 1 271 ? 10.367 1.257 10.609 1 94.88 271 ARG B N 1
ATOM 4854 C CA . ARG B 1 271 ? 11.57 2.047 10.383 1 94.88 271 ARG B CA 1
ATOM 4855 C C . ARG B 1 271 ? 12.375 2.207 11.672 1 94.88 271 ARG B C 1
ATOM 4857 O O . ARG B 1 271 ? 11.797 2.295 12.758 1 94.88 271 ARG B O 1
ATOM 4864 N N . ALA B 1 272 ? 13.664 2.221 11.492 1 94.94 272 ALA B N 1
ATOM 4865 C CA . ALA B 1 272 ? 14.539 2.393 12.648 1 94.94 272 ALA B CA 1
ATOM 4866 C C . ALA B 1 272 ? 14.359 3.775 13.266 1 94.94 272 ALA B C 1
ATOM 4868 O O . ALA B 1 272 ? 14.219 4.77 12.555 1 94.94 272 ALA B O 1
ATOM 4869 N N . SER B 1 273 ? 14.281 3.781 14.547 1 93.44 273 SER B N 1
ATOM 4870 C CA . SER B 1 273 ? 14.164 5.023 15.305 1 93.44 273 SER B CA 1
ATOM 4871 C C . SER B 1 273 ? 14.898 4.93 16.641 1 93.44 273 SER B C 1
ATOM 4873 O O . SER B 1 273 ? 14.672 3.998 17.406 1 93.44 273 SER B O 1
ATOM 4875 N N . THR B 1 274 ? 15.852 5.801 16.859 1 93.25 274 THR B N 1
ATOM 4876 C CA . THR B 1 274 ? 16.562 5.93 18.125 1 93.25 274 THR B CA 1
ATOM 4877 C C . THR B 1 274 ? 16.422 7.34 18.688 1 93.25 274 THR B C 1
ATOM 4879 O O . THR B 1 274 ? 15.703 8.172 18.125 1 93.25 274 THR B O 1
ATOM 4882 N N . ASP B 1 275 ? 17.031 7.609 19.781 1 92.5 275 ASP B N 1
ATOM 4883 C CA . ASP B 1 275 ? 16.938 8.922 20.422 1 92.5 275 ASP B CA 1
ATOM 4884 C C . ASP B 1 275 ? 17.5 10.016 19.516 1 92.5 275 ASP B C 1
ATOM 4886 O O . ASP B 1 275 ? 17.062 11.164 19.562 1 92.5 275 ASP B O 1
ATOM 4890 N N . HIS B 1 276 ? 18.453 9.578 18.609 1 94.56 276 HIS B N 1
ATOM 4891 C CA . HIS B 1 276 ? 19.156 10.609 17.859 1 94.56 276 HIS B CA 1
ATOM 4892 C C . HIS B 1 276 ? 18.984 10.422 16.359 1 94.56 276 HIS B C 1
ATOM 4894 O O . HIS B 1 276 ? 19.391 11.281 15.578 1 94.56 276 HIS B O 1
ATOM 4900 N N . ALA B 1 277 ? 18.375 9.266 16.031 1 96.25 277 ALA B N 1
ATOM 4901 C CA . ALA B 1 277 ? 18.297 8.977 14.602 1 96.25 277 ALA B CA 1
ATOM 4902 C C . ALA B 1 277 ? 16.938 8.383 14.234 1 96.25 277 ALA B C 1
ATOM 4904 O O . ALA B 1 277 ? 16.406 7.559 14.977 1 96.25 277 ALA B O 1
ATOM 4905 N N . GLU B 1 278 ? 16.469 8.844 13.117 1 96.56 278 GLU B N 1
ATOM 4906 C CA . GLU B 1 278 ? 15.227 8.297 12.555 1 96.56 278 GLU B CA 1
ATOM 4907 C C . GLU B 1 278 ? 15.406 7.926 11.086 1 96.56 278 GLU B C 1
ATOM 4909 O O . GLU B 1 278 ? 15.867 8.742 10.289 1 96.56 278 GLU B O 1
ATOM 4914 N N . GLU B 1 279 ? 15.102 6.652 10.766 1 97.69 279 GLU B N 1
ATOM 4915 C CA . GLU B 1 279 ? 15.062 6.266 9.359 1 97.69 279 GLU B CA 1
ATOM 4916 C C . GLU B 1 279 ? 13.922 6.961 8.625 1 97.69 279 GLU B C 1
ATOM 4918 O O . GLU B 1 279 ? 12.773 6.93 9.078 1 97.69 279 GLU B O 1
ATOM 4923 N N . LEU B 1 280 ? 14.234 7.605 7.566 1 97.75 280 LEU B N 1
ATOM 4924 C CA . LEU B 1 280 ? 13.25 8.383 6.816 1 97.75 280 LEU B CA 1
ATOM 4925 C C . LEU B 1 280 ? 12.43 7.477 5.906 1 97.75 280 LEU B C 1
ATOM 4927 O O . LEU B 1 280 ? 12.93 6.465 5.406 1 97.75 280 LEU B O 1
ATOM 4931 N N . ASP B 1 281 ? 11.172 7.793 5.742 1 96.62 281 ASP B N 1
ATOM 4932 C CA . ASP B 1 281 ? 10.258 7.082 4.852 1 96.62 281 ASP B CA 1
ATOM 4933 C C . ASP B 1 281 ? 10.336 7.641 3.432 1 96.62 281 ASP B C 1
ATOM 4935 O O . ASP B 1 281 ? 9.469 8.414 3.02 1 96.62 281 ASP B O 1
ATOM 4939 N N . VAL B 1 282 ? 11.359 7.262 2.666 1 96.62 282 VAL B N 1
ATOM 4940 C CA . VAL B 1 282 ? 11.547 7.809 1.328 1 96.62 282 VAL B CA 1
ATOM 4941 C C . VAL B 1 282 ? 11.742 6.672 0.326 1 96.62 282 VAL B C 1
ATOM 4943 O O . VAL B 1 282 ? 12.438 5.699 0.61 1 96.62 282 VAL B O 1
ATOM 4946 N N . THR B 1 283 ? 11.039 6.758 -0.767 1 96.31 283 THR B N 1
ATOM 4947 C CA . THR B 1 283 ? 11.141 5.762 -1.829 1 96.31 283 THR B CA 1
ATOM 4948 C C . THR B 1 283 ? 11.484 6.426 -3.16 1 96.31 283 THR B C 1
ATOM 4950 O O . THR B 1 283 ? 11.82 5.742 -4.129 1 96.31 283 THR B O 1
ATOM 4953 N N . THR B 1 284 ? 11.406 7.75 -3.234 1 97.12 284 THR B N 1
ATOM 4954 C CA . THR B 1 284 ? 11.766 8.508 -4.43 1 97.12 284 THR B CA 1
ATOM 4955 C C . THR B 1 284 ? 12.711 9.656 -4.082 1 97.12 284 THR B C 1
ATOM 4957 O O . THR B 1 284 ? 12.82 10.047 -2.916 1 97.12 284 THR B O 1
ATOM 4960 N N . VAL B 1 285 ? 13.312 10.172 -5.094 1 97.75 285 VAL B N 1
ATOM 4961 C CA . VAL B 1 285 ? 14.242 11.273 -4.891 1 97.75 285 VAL B CA 1
ATOM 4962 C C . VAL B 1 285 ? 13.477 12.516 -4.426 1 97.75 285 VAL B C 1
ATOM 4964 O O . VAL B 1 285 ? 13.969 13.273 -3.584 1 97.75 285 VAL B O 1
ATOM 4967 N N . ARG B 1 286 ? 12.289 12.727 -4.895 1 97.19 286 ARG B N 1
ATOM 4968 C CA . ARG B 1 286 ? 11.469 13.867 -4.496 1 97.19 286 ARG B CA 1
ATOM 4969 C C . ARG B 1 286 ? 11.141 13.805 -3.008 1 97.19 286 ARG B C 1
ATOM 4971 O O . ARG B 1 286 ? 11.188 14.828 -2.312 1 97.19 286 ARG B O 1
ATOM 4978 N N . GLU B 1 287 ? 10.773 12.641 -2.557 1 97.81 287 GLU B N 1
ATOM 4979 C CA . GLU B 1 287 ? 10.508 12.461 -1.132 1 97.81 287 GLU B CA 1
ATOM 4980 C C . GLU B 1 287 ? 11.742 12.781 -0.298 1 97.81 287 GLU B C 1
ATOM 4982 O O . GLU B 1 287 ? 11.656 13.516 0.692 1 97.81 287 GLU B O 1
ATOM 4987 N N . ALA B 1 288 ? 12.883 12.25 -0.724 1 98.12 288 ALA B N 1
ATOM 4988 C CA . ALA B 1 288 ? 14.141 12.516 -0.024 1 98.12 288 ALA B CA 1
ATOM 4989 C C . ALA B 1 288 ? 14.477 14 -0.039 1 98.12 288 ALA B C 1
ATOM 4991 O O . ALA B 1 288 ? 14.961 14.547 0.957 1 98.12 288 ALA B O 1
ATOM 4992 N N . GLN B 1 289 ? 14.234 14.609 -1.142 1 97.81 289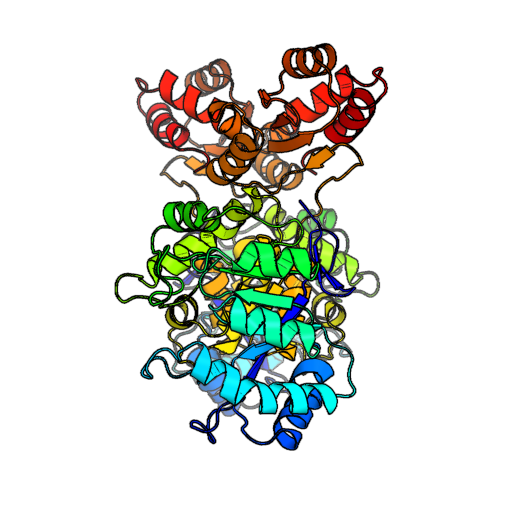 GLN B N 1
ATOM 4993 C CA . GLN B 1 289 ? 14.531 16.031 -1.307 1 97.81 289 GLN B CA 1
ATOM 4994 C C . GLN B 1 289 ? 13.758 16.875 -0.293 1 97.81 289 GLN B C 1
ATOM 4996 O O . GLN B 1 289 ? 14.297 17.844 0.253 1 97.81 289 GLN B O 1
ATOM 5001 N N . ARG B 1 290 ? 12.5 16.516 -0.024 1 97.75 290 ARG B N 1
ATOM 5002 C CA . ARG B 1 290 ? 11.703 17.266 0.957 1 97.75 290 ARG B CA 1
ATOM 5003 C C . ARG B 1 290 ? 12.375 17.234 2.328 1 97.75 290 ARG B C 1
ATOM 5005 O O . ARG B 1 290 ? 12.422 18.25 3.02 1 97.75 290 ARG B O 1
ATOM 5012 N N . HIS B 1 291 ? 12.891 16.109 2.705 1 97.25 291 HIS B N 1
ATOM 5013 C CA . HIS B 1 291 ? 13.547 15.969 3.998 1 97.25 291 HIS B CA 1
ATOM 5014 C C . HIS B 1 291 ? 14.883 16.719 4.023 1 97.25 291 HIS B C 1
ATOM 5016 O O . HIS B 1 291 ? 15.227 17.344 5.027 1 97.25 291 HIS B O 1
ATOM 5022 N N . VAL B 1 292 ? 15.648 16.625 2.961 1 97.62 292 VAL B N 1
ATOM 5023 C CA . VAL B 1 292 ? 16.938 17.297 2.865 1 97.62 292 VAL B CA 1
ATOM 5024 C C . VAL B 1 292 ? 16.75 18.812 2.955 1 97.62 292 VAL B C 1
ATOM 5026 O O . VAL B 1 292 ? 17.5 19.5 3.637 1 97.62 292 VAL B O 1
ATOM 5029 N N . ASP B 1 293 ? 15.68 19.25 2.293 1 95.5 293 ASP B N 1
ATOM 5030 C CA . ASP B 1 293 ? 15.367 20.672 2.342 1 95.5 293 ASP B CA 1
ATOM 5031 C C . ASP B 1 293 ? 15.008 21.109 3.764 1 95.5 293 ASP B C 1
ATOM 5033 O O . ASP B 1 293 ? 15.383 22.188 4.195 1 95.5 293 ASP B O 1
ATOM 5037 N N . ASP B 1 294 ? 14.336 20.281 4.461 1 93.69 294 ASP B N 1
ATOM 5038 C CA . ASP B 1 294 ? 13.875 20.594 5.809 1 93.69 294 ASP B CA 1
ATOM 5039 C C . ASP B 1 294 ? 15.055 20.797 6.762 1 93.69 294 ASP B C 1
ATOM 5041 O O . ASP B 1 294 ? 14.945 21.547 7.738 1 93.69 294 ASP B O 1
ATOM 5045 N N . VAL B 1 295 ? 16.203 20.172 6.469 1 95.19 295 VAL B N 1
ATOM 5046 C CA . VAL B 1 295 ? 17.375 20.297 7.34 1 95.19 295 VAL B CA 1
ATOM 5047 C C . VAL B 1 295 ? 18.375 21.266 6.727 1 95.19 295 VAL B C 1
ATOM 5049 O O . VAL B 1 295 ? 19.547 21.281 7.121 1 95.19 295 VAL B O 1
ATOM 5052 N N . ASP B 1 296 ? 17.953 21.969 5.684 1 95.31 296 ASP B N 1
ATOM 5053 C CA . ASP B 1 296 ? 18.781 22.938 4.973 1 95.31 296 ASP B CA 1
ATOM 5054 C C . ASP B 1 296 ? 20 22.266 4.355 1 95.31 296 ASP B C 1
ATOM 5056 O O . ASP B 1 296 ? 21.109 22.797 4.449 1 95.31 296 ASP B O 1
ATOM 5060 N N . GLY B 1 297 ? 19.797 21.094 3.852 1 96.19 297 GLY B N 1
ATOM 5061 C CA . GLY B 1 297 ? 20.875 20.359 3.207 1 96.19 297 GLY B CA 1
ATOM 5062 C C . GLY B 1 297 ? 20.953 20.609 1.714 1 96.19 297 GLY B C 1
ATOM 5063 O O . GLY B 1 297 ? 20.156 21.375 1.161 1 96.19 297 GLY B O 1
ATOM 5064 N N . ASP B 1 298 ? 21.938 19.953 1.128 1 94.06 298 ASP B N 1
ATOM 5065 C CA . ASP B 1 298 ? 22.125 20.016 -0.318 1 94.06 298 ASP B CA 1
ATOM 5066 C C . ASP B 1 298 ? 21.188 19.031 -1.034 1 94.06 298 ASP B C 1
ATOM 5068 O O . ASP B 1 298 ? 21.328 17.812 -0.896 1 94.06 298 ASP B O 1
ATOM 5072 N N . SER B 1 299 ? 20.391 19.578 -1.851 1 89.56 299 SER B N 1
ATOM 5073 C CA . SER B 1 299 ? 19.359 18.797 -2.545 1 89.56 299 SER B CA 1
ATOM 5074 C C . SER B 1 299 ? 20 17.703 -3.395 1 89.56 299 SER B C 1
ATOM 5076 O O . SER B 1 299 ? 19.391 16.641 -3.602 1 89.56 299 SER B O 1
ATOM 5078 N N . ALA B 1 300 ? 21.203 17.906 -3.793 1 89.56 300 ALA B N 1
ATOM 5079 C CA . ALA B 1 300 ? 21.891 16.906 -4.617 1 89.56 300 ALA B CA 1
ATOM 5080 C C . ALA B 1 300 ? 22.125 15.617 -3.834 1 89.56 300 ALA B C 1
ATOM 5082 O O . ALA B 1 300 ? 22.203 14.539 -4.422 1 89.56 300 ALA B O 1
ATOM 5083 N N . ALA B 1 301 ? 22.141 15.711 -2.57 1 93.94 301 ALA B N 1
ATOM 5084 C CA . ALA B 1 301 ? 22.391 14.547 -1.714 1 93.94 301 ALA B CA 1
ATOM 5085 C C . ALA B 1 301 ? 21.156 13.672 -1.614 1 93.94 301 ALA B C 1
ATOM 5087 O O . ALA B 1 301 ? 21.234 12.5 -1.243 1 93.94 301 ALA B O 1
ATOM 5088 N N . ALA B 1 302 ? 19.984 14.227 -1.939 1 96.56 302 ALA B N 1
ATOM 5089 C CA . ALA B 1 302 ? 18.719 13.508 -1.825 1 96.56 302 ALA B CA 1
ATOM 5090 C C . ALA B 1 302 ? 18.734 12.234 -2.66 1 96.56 302 ALA B C 1
ATOM 5092 O O . ALA B 1 302 ? 18.234 11.195 -2.225 1 96.56 302 ALA B O 1
ATOM 5093 N N . ALA B 1 303 ? 19.391 12.273 -3.777 1 97.25 303 ALA B N 1
ATOM 5094 C CA . ALA B 1 303 ? 19.422 11.148 -4.711 1 97.25 303 ALA B CA 1
ATOM 5095 C C . ALA B 1 303 ? 20.219 9.984 -4.141 1 97.25 303 ALA B C 1
ATOM 5097 O O . ALA B 1 303 ? 20.109 8.852 -4.617 1 97.25 303 ALA B O 1
ATOM 5098 N N . SER B 1 304 ? 21.047 10.195 -3.146 1 97.06 304 SER B N 1
ATOM 5099 C CA . SER B 1 304 ? 21.844 9.148 -2.518 1 97.06 304 SER B CA 1
ATOM 5100 C C . SER B 1 304 ? 21 8.336 -1.537 1 97.06 304 SER B C 1
ATOM 5102 O O . SER B 1 304 ? 21.422 7.262 -1.095 1 97.06 304 SER B O 1
ATOM 5104 N N . GLY B 1 305 ? 19.844 8.859 -1.188 1 97.31 305 GLY B N 1
ATOM 5105 C CA . GLY B 1 305 ? 18.969 8.18 -0.257 1 97.31 305 GLY B CA 1
ATOM 5106 C C . GLY B 1 305 ? 17.984 7.234 -0.941 1 97.31 305 GLY B C 1
ATOM 5107 O O . GLY B 1 305 ? 17.172 6.602 -0.281 1 97.31 305 GLY B O 1
ATOM 5108 N N . VAL B 1 306 ? 18.031 7.098 -2.248 1 97.75 306 VAL B N 1
ATOM 5109 C CA . VAL B 1 306 ? 17.156 6.262 -3.055 1 97.75 306 VAL B CA 1
ATOM 5110 C C . VAL B 1 306 ? 17.984 5.391 -3.996 1 97.75 306 VAL B C 1
ATOM 5112 O O . VAL B 1 306 ? 18.938 5.875 -4.621 1 97.75 306 VAL B O 1
ATOM 5115 N N . ALA B 1 307 ? 17.672 4.121 -4.043 1 97.94 307 ALA B N 1
ATOM 5116 C CA . ALA B 1 307 ? 18.375 3.217 -4.953 1 97.94 307 ALA B CA 1
ATOM 5117 C C . ALA B 1 307 ? 17.391 2.496 -5.871 1 97.94 307 ALA B C 1
ATOM 5119 O O . ALA B 1 307 ? 16.188 2.463 -5.605 1 97.94 307 ALA B O 1
ATOM 5120 N N . ARG B 1 308 ? 17.859 2.084 -6.992 1 98.19 308 ARG B N 1
ATOM 5121 C CA . ARG B 1 308 ? 17.125 1.232 -7.93 1 98.19 308 ARG B CA 1
ATOM 5122 C C . ARG B 1 308 ? 18.016 0.084 -8.422 1 98.19 308 ARG B C 1
ATOM 5124 O O . ARG B 1 308 ? 19.234 0.169 -8.375 1 98.19 308 ARG B O 1
ATOM 5131 N N . ALA B 1 309 ? 17.406 -0.97 -8.781 1 98.06 309 ALA B N 1
ATOM 5132 C CA . ALA B 1 309 ? 18.031 -2.117 -9.43 1 98.06 309 ALA B CA 1
ATOM 5133 C C . ALA B 1 309 ? 17.328 -2.453 -10.75 1 98.06 309 ALA B C 1
ATOM 5135 O O . ALA B 1 309 ? 16.109 -2.324 -10.867 1 98.06 309 ALA B O 1
ATOM 5136 N N . PHE B 1 310 ? 18.125 -2.855 -11.727 1 98.19 310 PHE B N 1
ATOM 5137 C CA . PHE B 1 310 ? 17.625 -3.238 -13.039 1 98.19 310 PHE B CA 1
ATOM 5138 C C . PHE B 1 310 ? 18.125 -4.629 -13.422 1 98.19 310 PHE B C 1
ATOM 5140 O O . PHE B 1 310 ? 19.266 -4.98 -13.156 1 98.19 310 PHE B O 1
ATOM 5147 N N . GLU B 1 311 ? 17.297 -5.426 -13.906 1 97.81 311 GLU B N 1
ATOM 5148 C CA . GLU B 1 311 ? 17.734 -6.609 -14.641 1 97.81 311 GLU B CA 1
ATOM 5149 C C . GLU B 1 311 ? 17.938 -6.305 -16.125 1 97.81 311 GLU B C 1
ATOM 5151 O O . GLU B 1 311 ? 17.031 -5.762 -16.781 1 97.81 311 GLU B O 1
ATOM 5156 N N . VAL B 1 312 ? 19.094 -6.598 -16.672 1 97.94 312 VAL B N 1
ATOM 5157 C CA . VAL B 1 312 ? 19.453 -6.195 -18.031 1 97.94 312 VAL B CA 1
ATOM 5158 C C . VAL B 1 312 ? 19.953 -7.406 -18.812 1 97.94 312 VAL B C 1
ATOM 5160 O O . VAL B 1 312 ? 20.75 -8.203 -18.312 1 97.94 312 VAL B O 1
ATOM 5163 N N . GLU B 1 313 ? 19.5 -7.547 -19.969 1 96.94 313 GLU B N 1
ATOM 5164 C CA . GLU B 1 313 ? 19.953 -8.586 -20.891 1 96.94 313 GLU B CA 1
ATOM 5165 C C . GLU B 1 313 ? 20.688 -7.992 -22.078 1 96.94 313 GLU B C 1
ATOM 5167 O O . GLU B 1 313 ? 20.453 -6.844 -22.469 1 96.94 313 GLU B O 1
ATOM 5172 N N . GLY B 1 314 ? 21.656 -8.75 -22.578 1 95.88 314 GLY B N 1
ATOM 5173 C CA . GLY B 1 314 ? 22.281 -8.383 -23.844 1 95.88 314 GLY B CA 1
ATOM 5174 C C . GLY B 1 314 ? 23.547 -7.551 -23.656 1 95.88 314 GLY B C 1
ATOM 5175 O O . GLY B 1 314 ? 24.031 -6.949 -24.625 1 95.88 314 GLY B O 1
ATOM 5176 N N . LEU B 1 315 ? 24.047 -7.52 -22.453 1 96.12 315 LEU B N 1
ATOM 5177 C CA . LEU B 1 315 ? 25.312 -6.82 -22.219 1 96.12 315 LEU B CA 1
ATOM 5178 C C . LEU B 1 315 ? 26.5 -7.746 -22.438 1 96.12 315 LEU B C 1
ATOM 5180 O O . LEU B 1 315 ? 26.5 -8.891 -21.984 1 96.12 315 LEU B O 1
ATOM 5184 N N . ASP B 1 316 ? 27.5 -7.262 -23.141 1 95.44 316 ASP B N 1
ATOM 5185 C CA . ASP B 1 316 ? 28.734 -8.031 -23.266 1 95.44 316 ASP B CA 1
ATOM 5186 C C . ASP B 1 316 ? 29.719 -7.66 -22.141 1 95.44 316 ASP B C 1
ATOM 5188 O O . ASP B 1 316 ? 29.375 -6.883 -21.25 1 95.44 316 ASP B O 1
ATOM 5192 N N . ASP B 1 317 ? 30.875 -8.211 -22.156 1 96.06 317 ASP B N 1
ATOM 5193 C CA . ASP B 1 317 ? 31.859 -8.023 -21.078 1 96.06 317 ASP B CA 1
ATOM 5194 C C . ASP B 1 317 ? 32.312 -6.57 -21.016 1 96.06 317 ASP B C 1
ATOM 5196 O O . ASP B 1 317 ? 32.562 -6.043 -19.922 1 96.06 317 ASP B O 1
ATOM 5200 N N . ASP B 1 318 ? 32.5 -5.996 -22.109 1 96.88 318 ASP B N 1
ATOM 5201 C CA . ASP B 1 318 ? 32.938 -4.605 -22.141 1 96.88 318 ASP B CA 1
ATOM 5202 C C . ASP B 1 318 ? 31.875 -3.68 -21.562 1 96.88 318 ASP B C 1
ATOM 5204 O O . ASP B 1 318 ? 32.188 -2.721 -20.859 1 96.88 318 ASP B O 1
ATOM 5208 N N . ASP B 1 319 ? 30.641 -3.943 -21.953 1 97.12 319 ASP B N 1
ATOM 5209 C CA . ASP B 1 319 ? 29.531 -3.172 -21.406 1 97.12 319 ASP B CA 1
ATOM 5210 C C . ASP B 1 319 ? 29.484 -3.262 -19.891 1 97.12 319 ASP B C 1
ATOM 5212 O O . ASP B 1 319 ? 29.328 -2.248 -19.203 1 97.12 319 ASP B O 1
ATOM 5216 N N . ARG B 1 320 ? 29.609 -4.469 -19.391 1 97.25 320 ARG B N 1
ATOM 5217 C CA . ARG B 1 320 ? 29.578 -4.715 -17.953 1 97.25 320 ARG B CA 1
ATOM 5218 C C . ARG B 1 320 ? 30.719 -3.982 -17.25 1 97.25 320 ARG B C 1
ATOM 5220 O O . ARG B 1 320 ? 30.516 -3.391 -16.188 1 97.25 320 ARG B O 1
ATOM 5227 N N . ALA B 1 321 ? 31.859 -4.039 -17.812 1 97.38 321 ALA B N 1
ATOM 5228 C CA . ALA B 1 321 ? 33.031 -3.346 -17.266 1 97.38 321 ALA B CA 1
ATOM 5229 C C . ALA B 1 321 ? 32.781 -1.837 -17.234 1 97.38 321 ALA B C 1
ATOM 5231 O O . ALA B 1 321 ? 33.156 -1.164 -16.266 1 97.38 321 ALA B O 1
ATOM 5232 N N . ALA B 1 322 ? 32.219 -1.318 -18.266 1 97.88 322 ALA B N 1
ATOM 5233 C CA . ALA B 1 322 ? 31.953 0.113 -18.344 1 97.88 322 ALA B CA 1
ATOM 5234 C C . ALA B 1 322 ? 31 0.54 -17.219 1 97.88 322 ALA B C 1
ATOM 5236 O O . ALA B 1 322 ? 31.188 1.599 -16.625 1 97.88 322 ALA B O 1
ATOM 5237 N N . LEU B 1 323 ? 29.984 -0.259 -17 1 98 323 LEU B N 1
ATOM 5238 C CA . LEU B 1 323 ? 29.031 0.023 -15.93 1 98 323 LEU B CA 1
ATOM 5239 C C . LEU B 1 323 ? 29.703 -0.025 -14.57 1 98 323 LEU B C 1
ATOM 5241 O O . LEU B 1 323 ? 29.484 0.851 -13.727 1 98 323 LEU B O 1
ATOM 5245 N N . ALA B 1 324 ? 30.5 -1.056 -14.375 1 97.69 324 ALA B N 1
ATOM 5246 C CA . ALA B 1 324 ? 31.25 -1.177 -13.117 1 97.69 324 ALA B CA 1
ATOM 5247 C C . ALA B 1 324 ? 32.188 0.002 -12.93 1 97.69 324 ALA B C 1
ATOM 5249 O O . ALA B 1 324 ? 32.312 0.539 -11.828 1 97.69 324 ALA B O 1
ATOM 5250 N N . ASP B 1 325 ? 32.875 0.384 -13.969 1 97.81 325 ASP B N 1
ATOM 5251 C CA . ASP B 1 325 ? 33.812 1.512 -13.93 1 97.81 325 ASP B CA 1
ATOM 5252 C C . ASP B 1 325 ? 33.062 2.814 -13.625 1 97.81 325 ASP B C 1
ATOM 5254 O O . ASP B 1 325 ? 33.656 3.744 -13.062 1 97.81 325 ASP B O 1
ATOM 5258 N N . ALA B 1 326 ? 31.812 2.826 -14.008 1 97.5 326 ALA B N 1
ATOM 5259 C CA . ALA B 1 326 ? 31 4.004 -13.742 1 97.5 326 ALA B CA 1
ATOM 5260 C C . ALA B 1 326 ? 30.484 4.004 -12.305 1 97.5 326 ALA B C 1
ATOM 5262 O O . ALA B 1 326 ? 29.734 4.895 -11.906 1 97.5 326 ALA B O 1
ATOM 5263 N N . GLY B 1 327 ? 30.797 2.988 -11.547 1 96.44 327 GLY B N 1
ATOM 5264 C CA . GLY B 1 327 ? 30.531 2.992 -10.125 1 96.44 327 GLY B CA 1
ATOM 5265 C C . GLY B 1 327 ? 29.297 2.186 -9.75 1 96.44 327 GLY B C 1
ATOM 5266 O O . GLY B 1 327 ? 28.797 2.297 -8.633 1 96.44 327 GLY B O 1
ATOM 5267 N N . LEU B 1 328 ? 28.75 1.39 -10.656 1 98.06 328 LEU B N 1
ATOM 5268 C CA . LEU B 1 328 ? 27.531 0.639 -10.383 1 98.06 328 LEU B CA 1
ATOM 5269 C C . LEU B 1 328 ? 27.859 -0.8 -9.992 1 98.06 328 LEU B C 1
ATOM 5271 O O . LEU B 1 328 ? 28.906 -1.333 -10.383 1 98.06 328 LEU B O 1
ATOM 5275 N N . ALA B 1 329 ? 27.031 -1.354 -9.133 1 98.06 329 ALA B N 1
ATOM 5276 C CA . ALA B 1 329 ? 27.109 -2.793 -8.898 1 98.06 329 ALA B CA 1
ATOM 5277 C C . ALA B 1 329 ? 26.578 -3.578 -10.094 1 98.06 329 ALA B C 1
ATOM 5279 O O . ALA B 1 329 ? 25.484 -3.299 -10.586 1 98.06 329 ALA B O 1
ATOM 5280 N N . VAL B 1 330 ? 27.344 -4.488 -10.586 1 98 330 VAL B N 1
ATOM 5281 C CA . VAL B 1 330 ? 26.969 -5.328 -11.719 1 98 330 VAL B CA 1
ATOM 5282 C C . VAL B 1 330 ? 27.219 -6.797 -11.375 1 98 330 VAL B C 1
ATOM 5284 O O . VAL B 1 330 ? 28.344 -7.18 -11.039 1 98 330 VAL B O 1
ATOM 5287 N N . THR B 1 331 ? 26.188 -7.617 -11.438 1 97.69 331 THR B N 1
ATOM 5288 C CA . THR B 1 331 ? 26.359 -9.031 -11.102 1 97.69 331 THR B CA 1
ATOM 5289 C C . THR B 1 331 ? 25.422 -9.898 -11.945 1 97.69 331 THR B C 1
ATOM 5291 O O . THR B 1 331 ? 24.359 -9.438 -12.375 1 97.69 331 THR B O 1
ATOM 5294 N N . GLY B 1 332 ? 25.766 -11.195 -12.148 1 96.44 332 GLY B N 1
ATOM 5295 C CA . GLY B 1 332 ? 25 -12.125 -12.945 1 96.44 332 GLY B CA 1
ATOM 5296 C C . GLY B 1 332 ? 25.797 -12.75 -14.078 1 96.44 332 GLY B C 1
ATOM 5297 O O . GLY B 1 332 ? 26.922 -12.352 -14.336 1 96.44 332 GLY B O 1
ATOM 5298 N N . THR B 1 333 ? 25.234 -13.688 -14.852 1 92.31 333 THR B N 1
ATOM 5299 C CA . THR B 1 333 ? 25.938 -14.422 -15.891 1 92.31 333 THR B CA 1
ATOM 5300 C C . THR B 1 333 ? 25.359 -14.102 -17.266 1 92.31 333 THR B C 1
ATOM 5302 O O . THR B 1 333 ? 26 -13.438 -18.078 1 92.31 333 THR B O 1
ATOM 5305 N N . ASP B 1 334 ? 24.094 -14.516 -17.531 1 90.88 334 ASP B N 1
ATOM 5306 C CA . ASP B 1 334 ? 23.406 -14.211 -18.781 1 90.88 334 ASP B CA 1
ATOM 5307 C C . ASP B 1 334 ? 22.672 -12.875 -18.688 1 90.88 334 ASP B C 1
ATOM 5309 O O . ASP B 1 334 ? 23.094 -11.883 -19.281 1 90.88 334 ASP B O 1
ATOM 5313 N N . ALA B 1 335 ? 21.703 -12.852 -17.859 1 94.38 335 ALA B N 1
ATOM 5314 C CA . ALA B 1 335 ? 21.156 -11.578 -17.422 1 94.38 335 ALA B CA 1
ATOM 5315 C C . ALA B 1 335 ? 21.906 -11.047 -16.203 1 94.38 335 ALA B C 1
ATOM 5317 O O . ALA B 1 335 ? 22.484 -11.812 -15.43 1 94.38 335 ALA B O 1
ATOM 5318 N N . VAL B 1 336 ? 22 -9.734 -16.156 1 97.06 336 VAL B N 1
ATOM 5319 C CA . VAL B 1 336 ? 22.734 -9.172 -15.031 1 97.06 336 VAL B CA 1
ATOM 5320 C C . VAL B 1 336 ? 21.828 -8.203 -14.273 1 97.06 336 VAL B C 1
ATOM 5322 O O . VAL B 1 336 ? 20.859 -7.668 -14.828 1 97.06 336 VAL B O 1
ATOM 5325 N N . VAL B 1 337 ? 22.109 -8.055 -13.023 1 98.19 337 VAL B N 1
ATOM 5326 C CA . VAL B 1 337 ? 21.5 -7.023 -12.195 1 98.19 337 VAL B CA 1
ATOM 5327 C C . VAL B 1 337 ? 22.453 -5.836 -12.055 1 98.19 337 VAL B C 1
ATOM 5329 O O . VAL B 1 337 ? 23.625 -6.016 -11.734 1 98.19 337 VAL B O 1
ATOM 5332 N N . VAL B 1 338 ? 22.016 -4.66 -12.43 1 98.44 338 VAL B N 1
ATOM 5333 C CA . VAL B 1 338 ? 22.719 -3.395 -12.273 1 98.44 338 VAL B CA 1
ATOM 5334 C C . VAL B 1 338 ? 22.031 -2.541 -11.211 1 98.44 338 VAL B C 1
ATOM 5336 O O . VAL B 1 338 ? 20.828 -2.326 -11.266 1 98.44 338 VAL B O 1
ATOM 5339 N N . ALA B 1 339 ? 22.781 -2.07 -10.211 1 98.38 339 ALA B N 1
ATOM 5340 C CA . ALA B 1 339 ? 22.141 -1.382 -9.102 1 98.38 339 ALA B CA 1
ATOM 5341 C C . ALA B 1 339 ? 23.031 -0.263 -8.562 1 98.38 339 ALA B C 1
ATOM 5343 O O . ALA B 1 339 ? 24.25 -0.294 -8.734 1 98.38 339 ALA B O 1
ATOM 5344 N N . GLY B 1 340 ? 22.469 0.716 -7.957 1 98.06 340 GLY B N 1
ATOM 5345 C CA . GLY B 1 340 ? 23.109 1.843 -7.301 1 98.06 340 GLY B CA 1
ATOM 5346 C C . GLY B 1 340 ? 22.125 2.893 -6.816 1 98.06 340 GLY B C 1
ATOM 5347 O O . GLY B 1 340 ? 20.922 2.742 -6.988 1 98.06 340 GLY B O 1
ATOM 5348 N N . THR B 1 341 ? 22.609 3.877 -6.148 1 98 341 THR B N 1
ATOM 5349 C CA . THR B 1 341 ? 21.766 5 -5.781 1 98 341 THR B CA 1
ATOM 5350 C C . THR B 1 341 ? 21.312 5.766 -7.023 1 98 341 THR B C 1
ATOM 5352 O O . THR B 1 341 ? 21.922 5.641 -8.094 1 98 341 THR B O 1
ATOM 5355 N N . ALA B 1 342 ? 20.203 6.473 -6.836 1 98 342 ALA B N 1
ATOM 5356 C CA . ALA B 1 342 ? 19.766 7.328 -7.934 1 98 342 ALA B CA 1
ATOM 5357 C C . ALA B 1 342 ? 20.875 8.266 -8.383 1 98 342 ALA B C 1
ATOM 5359 O O . ALA B 1 342 ? 21.047 8.508 -9.586 1 98 342 ALA B O 1
ATOM 5360 N N . ALA B 1 343 ? 21.688 8.789 -7.449 1 97.38 343 ALA B N 1
ATOM 5361 C CA . ALA B 1 343 ? 22.828 9.648 -7.777 1 97.38 343 ALA B CA 1
ATOM 5362 C C . ALA B 1 343 ? 23.828 8.914 -8.664 1 97.38 343 ALA B C 1
ATOM 5364 O O . ALA B 1 343 ? 24.266 9.445 -9.688 1 97.38 343 ALA B O 1
ATOM 5365 N N . GLU B 1 344 ? 24.188 7.746 -8.328 1 97.56 344 GLU B N 1
ATOM 5366 C CA . GLU B 1 344 ? 25.156 6.938 -9.07 1 97.56 344 GLU B CA 1
ATOM 5367 C C . GLU B 1 344 ? 24.609 6.547 -10.438 1 97.56 344 GLU B C 1
ATOM 5369 O O . GLU B 1 344 ? 25.328 6.625 -11.438 1 97.56 344 GLU B O 1
ATOM 5374 N N . LEU B 1 345 ? 23.391 6.09 -10.453 1 98.31 345 LEU B N 1
ATOM 5375 C CA . LEU B 1 345 ? 22.75 5.652 -11.695 1 98.31 345 LEU B CA 1
ATOM 5376 C C . LEU B 1 345 ? 22.688 6.793 -12.703 1 98.31 345 LEU B C 1
ATOM 5378 O O . LEU B 1 345 ? 23.031 6.617 -13.867 1 98.31 345 LEU B O 1
ATOM 5382 N N . ARG B 1 346 ? 22.297 7.961 -12.227 1 97.81 346 ARG B N 1
ATOM 5383 C CA . ARG B 1 346 ? 22.188 9.109 -13.117 1 97.81 346 ARG B CA 1
ATOM 5384 C C . ARG B 1 346 ? 23.562 9.547 -13.625 1 97.81 346 ARG B C 1
ATOM 5386 O O . ARG B 1 346 ? 23.719 9.891 -14.797 1 97.81 346 ARG B O 1
ATOM 5393 N N . ALA B 1 347 ? 24.516 9.547 -12.758 1 97.69 347 ALA B N 1
ATOM 5394 C CA . ALA B 1 347 ? 25.875 9.875 -13.164 1 97.69 347 ALA B CA 1
ATOM 5395 C C . ALA B 1 347 ? 26.391 8.898 -14.211 1 97.69 347 ALA B C 1
ATOM 5397 O O . ALA B 1 347 ? 26.984 9.312 -15.211 1 97.69 347 ALA B O 1
ATOM 5398 N N . ALA B 1 348 ? 26.156 7.625 -13.969 1 98.25 348 ALA B N 1
ATOM 5399 C CA . ALA B 1 348 ? 26.547 6.609 -14.945 1 98.25 348 ALA B CA 1
ATOM 5400 C C . ALA B 1 348 ? 25.844 6.824 -16.281 1 98.25 348 ALA B C 1
ATOM 5402 O O . ALA B 1 348 ? 26.453 6.719 -17.344 1 98.25 348 ALA B O 1
ATOM 5403 N N . GLY B 1 349 ? 24.562 7.129 -16.188 1 98 349 GLY B N 1
ATOM 5404 C CA . GLY B 1 349 ? 23.812 7.414 -17.391 1 98 349 GLY B CA 1
ATOM 5405 C C . GLY B 1 349 ? 24.406 8.555 -18.203 1 98 349 GLY B C 1
ATOM 5406 O O . GLY B 1 349 ? 24.453 8.484 -19.438 1 98 349 GLY B O 1
ATOM 5407 N N . ARG B 1 350 ? 24.828 9.57 -17.516 1 97.44 350 ARG B N 1
ATOM 5408 C CA . ARG B 1 350 ? 25.438 10.719 -18.172 1 97.44 350 ARG B CA 1
ATOM 5409 C C . ARG B 1 350 ? 26.797 10.359 -18.781 1 97.44 350 ARG B C 1
ATOM 5411 O O . ARG B 1 350 ? 27.109 10.742 -19.906 1 97.44 350 ARG B O 1
ATOM 5418 N N . SER B 1 351 ? 27.594 9.617 -18.078 1 97.62 351 SER B N 1
ATOM 5419 C CA . SER B 1 351 ? 28.938 9.258 -18.5 1 97.62 351 SER B CA 1
ATOM 5420 C C . SER B 1 351 ? 28.906 8.312 -19.703 1 97.62 351 SER B C 1
ATOM 5422 O O . SER B 1 351 ? 29.828 8.297 -20.516 1 97.62 351 SER B O 1
ATOM 5424 N N . LEU B 1 352 ? 27.828 7.59 -19.828 1 97.12 352 LEU B N 1
ATOM 5425 C CA . LEU B 1 352 ? 27.719 6.582 -20.875 1 97.12 352 LEU B CA 1
ATOM 5426 C C . LEU B 1 352 ? 26.766 7.043 -21.984 1 97.12 352 LEU B C 1
ATOM 5428 O O . LEU B 1 352 ? 26.219 6.223 -22.719 1 97.12 352 LEU B O 1
ATOM 5432 N N . SER B 1 353 ? 26.562 8.312 -22.094 1 93.75 353 SER B N 1
ATOM 5433 C CA . SER B 1 353 ? 25.562 8.875 -22.984 1 93.75 353 SER B CA 1
ATOM 5434 C C . SER B 1 353 ? 25.953 8.664 -24.453 1 93.75 353 SER B C 1
ATOM 5436 O O . SER B 1 353 ? 25.094 8.656 -25.328 1 93.75 353 SER B O 1
ATOM 5438 N N . ASP B 1 354 ? 27.234 8.477 -24.766 1 93.81 354 ASP B N 1
ATOM 5439 C CA . ASP B 1 354 ? 27.703 8.367 -26.156 1 93.81 354 ASP B CA 1
ATOM 5440 C C . ASP B 1 354 ? 27.734 6.906 -26.609 1 93.81 354 ASP B C 1
ATOM 5442 O O . ASP B 1 354 ? 28.047 6.621 -27.766 1 93.81 354 ASP B O 1
ATOM 5446 N N . GLU B 1 355 ? 27.391 6.078 -25.688 1 92.62 355 GLU B N 1
ATOM 5447 C CA . GLU B 1 355 ? 27.391 4.66 -26.031 1 92.62 355 GLU B CA 1
ATOM 5448 C C . GLU B 1 355 ? 26.188 4.305 -26.891 1 92.62 355 GLU B C 1
ATOM 5450 O O . GLU B 1 355 ? 25.219 5.062 -26.953 1 92.62 355 GLU B O 1
ATOM 5455 N N . ASN B 1 356 ? 26.297 3.156 -27.594 1 92.75 356 ASN B N 1
ATOM 5456 C CA . ASN B 1 356 ? 25.234 2.688 -28.469 1 92.75 356 ASN B CA 1
ATOM 5457 C C . ASN B 1 356 ? 24.719 1.308 -28.062 1 92.75 356 ASN B C 1
ATOM 5459 O O . ASN B 1 356 ? 25.156 0.766 -27.047 1 92.75 356 ASN B O 1
ATOM 5463 N N . GLY B 1 357 ? 23.719 0.831 -28.766 1 94.06 357 GLY B N 1
ATOM 5464 C CA . GLY B 1 357 ? 23.188 -0.5 -28.5 1 94.06 357 GLY B CA 1
ATOM 5465 C C . GLY B 1 357 ? 22.5 -0.607 -27.156 1 94.06 357 GLY B C 1
ATOM 5466 O O . GLY B 1 357 ? 21.812 0.326 -26.719 1 94.06 357 GLY B O 1
ATOM 5467 N N . VAL B 1 358 ? 22.625 -1.739 -26.547 1 95.5 358 VAL B N 1
ATOM 5468 C CA . VAL B 1 358 ? 21.953 -2.031 -25.297 1 95.5 358 VAL B CA 1
ATOM 5469 C C . VAL B 1 358 ? 22.469 -1.092 -24.203 1 95.5 358 VAL B C 1
ATOM 5471 O O . VAL B 1 358 ? 21.688 -0.562 -23.406 1 95.5 358 VAL B O 1
ATOM 5474 N N . LEU B 1 359 ? 23.75 -0.832 -24.188 1 96.75 359 LEU B N 1
ATOM 5475 C CA . LEU B 1 359 ? 24.344 0.031 -23.172 1 96.75 359 LEU B CA 1
ATOM 5476 C C . LEU B 1 359 ? 23.844 1.464 -23.312 1 96.75 359 LEU B C 1
ATOM 5478 O O . LEU B 1 359 ? 23.578 2.129 -22.312 1 96.75 359 LEU B O 1
ATOM 5482 N N . GLY B 1 360 ? 23.797 1.926 -24.531 1 96.19 360 GLY B N 1
ATOM 5483 C CA . GLY B 1 360 ? 23.266 3.262 -24.766 1 96.19 360 GLY B CA 1
ATOM 5484 C C . GLY B 1 360 ? 21.828 3.418 -24.297 1 96.19 360 GLY B C 1
ATOM 5485 O O . GLY B 1 360 ? 21.484 4.422 -23.672 1 96.19 360 GLY B O 1
ATOM 5486 N N . ALA B 1 361 ? 21.016 2.434 -24.641 1 95.94 361 ALA B N 1
ATOM 5487 C CA . ALA B 1 361 ? 19.625 2.445 -24.219 1 95.94 361 ALA B CA 1
ATOM 5488 C C . ALA B 1 361 ? 19.5 2.42 -22.703 1 95.94 361 ALA B C 1
ATOM 5490 O O . ALA B 1 361 ? 18.688 3.129 -22.125 1 95.94 361 ALA B O 1
ATOM 5491 N N . LEU B 1 362 ? 20.281 1.567 -22.109 1 97.12 362 LEU B N 1
ATOM 5492 C CA . LEU B 1 362 ? 20.312 1.499 -20.641 1 97.12 362 LEU B CA 1
ATOM 5493 C C . LEU B 1 362 ? 20.719 2.836 -20.047 1 97.12 362 LEU B C 1
ATOM 5495 O O . LEU B 1 362 ? 20.125 3.303 -19.078 1 97.12 362 LEU B O 1
ATOM 5499 N N . ALA B 1 363 ? 21.734 3.479 -20.594 1 97.75 363 ALA B N 1
ATOM 5500 C CA . ALA B 1 363 ? 22.219 4.77 -20.109 1 97.75 363 ALA B CA 1
ATOM 5501 C C . ALA B 1 363 ? 21.094 5.801 -20.078 1 97.75 363 ALA B C 1
ATOM 5503 O O . ALA B 1 363 ? 20.984 6.57 -19.125 1 97.75 363 ALA B O 1
ATOM 5504 N N . ALA B 1 364 ? 20.359 5.816 -21.078 1 96.88 364 ALA B N 1
ATOM 5505 C CA . ALA B 1 364 ? 19.219 6.738 -21.141 1 96.88 364 ALA B CA 1
ATOM 5506 C C . ALA B 1 364 ? 18.234 6.469 -20.016 1 96.88 364 ALA B C 1
ATOM 5508 O O . ALA B 1 364 ? 17.703 7.402 -19.406 1 96.88 364 ALA B O 1
ATOM 5509 N N . THR B 1 365 ? 17.938 5.215 -19.719 1 97 365 THR B N 1
ATOM 5510 C CA . THR B 1 365 ? 17.031 4.801 -18.656 1 97 365 THR B CA 1
ATOM 5511 C C . THR B 1 365 ? 17.578 5.199 -17.281 1 97 365 THR B C 1
ATOM 5513 O O . THR B 1 365 ? 16.844 5.691 -16.438 1 97 365 THR B O 1
ATOM 5516 N N . LEU B 1 366 ? 18.859 5.035 -17.094 1 97.88 366 LEU B N 1
ATOM 5517 C CA . LEU B 1 366 ? 19.5 5.301 -15.82 1 97.88 366 LEU B CA 1
ATOM 5518 C C . LEU B 1 366 ? 19.453 6.789 -15.484 1 97.88 366 LEU B C 1
ATOM 5520 O O . LEU B 1 366 ? 19.391 7.168 -14.312 1 97.88 366 LEU B O 1
ATOM 5524 N N . ARG B 1 367 ? 19.438 7.715 -16.438 1 96.81 367 ARG B N 1
ATOM 5525 C CA . ARG B 1 367 ? 19.469 9.156 -16.234 1 96.81 367 ARG B CA 1
ATOM 5526 C C . ARG B 1 367 ? 18.219 9.641 -15.531 1 96.81 367 ARG B C 1
ATOM 5528 O O . ARG B 1 367 ? 18.203 10.703 -14.914 1 96.81 367 ARG B O 1
ATOM 5535 N N . GLU B 1 368 ? 17.188 8.766 -15.531 1 94.56 368 GLU B N 1
ATOM 5536 C CA . GLU B 1 368 ? 15.906 9.156 -14.953 1 94.56 368 GLU B CA 1
ATOM 5537 C C . GLU B 1 368 ? 15.578 8.328 -13.719 1 94.56 368 GLU B C 1
ATOM 5539 O O . GLU B 1 368 ? 14.445 8.352 -13.227 1 94.56 368 GLU B O 1
ATOM 5544 N N . ALA B 1 369 ? 16.516 7.594 -13.242 1 94.44 369 ALA B N 1
ATOM 5545 C CA . ALA B 1 369 ? 16.281 6.633 -12.164 1 94.44 369 ALA B CA 1
ATOM 5546 C C . ALA B 1 369 ? 15.906 7.344 -10.867 1 94.44 369 ALA B C 1
ATOM 5548 O O . ALA B 1 369 ? 16.562 8.312 -10.477 1 94.44 369 ALA B O 1
ATOM 5549 N N . GLY B 1 370 ? 14.883 6.848 -10.188 1 88.75 370 GLY B N 1
ATOM 5550 C CA . GLY B 1 370 ? 14.531 7.289 -8.844 1 88.75 370 GLY B CA 1
ATOM 5551 C C . GLY B 1 370 ? 13.469 8.367 -8.828 1 88.75 370 GLY B C 1
ATOM 5552 O O . GLY B 1 370 ? 13.156 8.93 -7.777 1 88.75 370 GLY B O 1
ATOM 5553 N N . ASN B 1 371 ? 12.93 8.688 -9.914 1 82.81 371 ASN B N 1
ATOM 5554 C CA . ASN B 1 371 ? 11.859 9.68 -9.961 1 82.81 371 ASN B CA 1
ATOM 5555 C C . ASN B 1 371 ? 10.531 9.094 -9.477 1 82.81 371 ASN B C 1
ATOM 5557 O O . ASN B 1 371 ? 10.305 7.887 -9.586 1 82.81 371 ASN B O 1
#

Nearest PDB structures (foldseek):
  5u0w-assembly1_B  TM=8.144E-01  e=1.798E-17  Escherichia coli CFT073
  5jq9-assembly1_B  TM=8.245E-01  e=1.156E-16  Yersinia pestis KIM D27
  5u10-assembly1_B  TM=8.120E-01  e=1.093E-16  Escherichia coli CFT073
  5u0v-assembly1_A  TM=8.066E-01  e=1.716E-16  Escherichia coli CFT073
  5u0z-assembly1_B  TM=8.042E-01  e=3.190E-16  Escherichia coli CFT073